Protein AF-A0A395GWZ8-F1 (afdb_monomer_lite)

Structure (mmCIF, N/CA/C/O backbone):
data_AF-A0A395GWZ8-F1
#
_entry.id   AF-A0A395GWZ8-F1
#
loop_
_atom_site.group_PDB
_atom_site.id
_atom_site.type_symbol
_atom_site.label_atom_id
_atom_site.label_alt_id
_atom_site.label_comp_id
_atom_site.label_asym_id
_atom_site.label_entity_id
_atom_site.label_seq_id
_atom_site.pdbx_PDB_ins_code
_atom_site.Cartn_x
_atom_site.Cartn_y
_atom_site.Cartn_z
_atom_site.occupancy
_atom_site.B_iso_or_equiv
_atom_site.auth_seq_id
_atom_site.auth_comp_id
_atom_site.auth_asym_id
_atom_site.auth_atom_id
_atom_site.pdbx_PDB_model_num
ATOM 1 N N . MET A 1 1 ? -5.689 5.388 -59.893 1.00 35.06 1 MET A N 1
ATOM 2 C CA . MET A 1 1 ? -6.166 4.813 -58.619 1.00 35.06 1 MET A CA 1
ATOM 3 C C . MET A 1 1 ? -4.994 4.092 -57.983 1.00 35.06 1 MET A C 1
ATOM 5 O O . MET A 1 1 ? -4.714 2.964 -58.354 1.00 35.06 1 MET A O 1
ATOM 9 N N . ALA A 1 2 ? -4.235 4.790 -57.141 1.00 30.05 2 ALA A N 1
ATOM 10 C CA . ALA A 1 2 ? -3.144 4.196 -56.379 1.00 30.05 2 ALA A CA 1
ATOM 11 C C . ALA A 1 2 ? -3.651 3.999 -54.950 1.00 30.05 2 ALA A C 1
ATOM 13 O O . ALA A 1 2 ? -4.026 4.966 -54.289 1.00 30.05 2 ALA A O 1
ATOM 14 N N . SER A 1 3 ? -3.743 2.741 -54.531 1.00 30.86 3 SER A N 1
ATOM 15 C CA . SER A 1 3 ? -4.082 2.356 -53.165 1.00 30.86 3 SER A CA 1
ATOM 16 C C . SER A 1 3 ? -3.004 2.865 -52.204 1.00 30.86 3 SER A C 1
ATOM 18 O O . SER A 1 3 ? -1.819 2.741 -52.526 1.00 30.86 3 SER A O 1
ATOM 20 N N . PRO A 1 4 ? -3.360 3.406 -51.028 1.00 38.38 4 PRO A N 1
ATOM 21 C CA . PRO A 1 4 ? -2.367 3.711 -50.016 1.00 38.38 4 PRO A CA 1
ATOM 22 C C . PRO A 1 4 ? -1.808 2.391 -49.479 1.00 38.38 4 PRO A C 1
ATOM 24 O O . PRO A 1 4 ? -2.547 1.525 -49.012 1.00 38.38 4 PRO A O 1
ATOM 27 N N . THR A 1 5 ? -0.492 2.237 -49.568 1.00 31.70 5 THR A N 1
ATOM 28 C CA . THR A 1 5 ? 0.266 1.206 -48.866 1.00 31.70 5 THR A CA 1
ATOM 29 C C . THR A 1 5 ? 0.017 1.359 -47.370 1.00 31.70 5 THR A C 1
ATOM 31 O O . THR A 1 5 ? 0.552 2.264 -46.732 1.00 31.70 5 THR A O 1
ATOM 34 N N . THR A 1 6 ? -0.813 0.486 -46.805 1.00 34.50 6 THR A N 1
ATOM 35 C CA . THR A 1 6 ? -0.864 0.229 -45.367 1.00 34.50 6 THR A CA 1
ATOM 36 C C . THR A 1 6 ? 0.485 -0.333 -44.947 1.00 34.50 6 THR A C 1
ATOM 38 O O . THR A 1 6 ? 0.733 -1.533 -45.055 1.00 34.50 6 THR A O 1
ATOM 41 N N . THR A 1 7 ? 1.380 0.542 -44.492 1.00 36.22 7 THR A N 1
ATOM 42 C CA . THR A 1 7 ? 2.498 0.155 -43.637 1.00 36.22 7 THR A CA 1
ATOM 43 C C . THR A 1 7 ? 1.882 -0.590 -42.459 1.00 36.22 7 THR A C 1
ATOM 45 O O . THR A 1 7 ? 1.088 -0.014 -41.717 1.00 36.22 7 THR A O 1
ATOM 48 N N . SER A 1 8 ? 2.157 -1.888 -42.345 1.00 41.66 8 SER A N 1
ATOM 49 C CA . SER A 1 8 ? 1.724 -2.710 -41.216 1.00 41.66 8 SER A CA 1
ATOM 50 C C . SER A 1 8 ? 2.271 -2.079 -39.937 1.00 41.66 8 SER A C 1
ATOM 52 O O . SER A 1 8 ? 3.453 -2.232 -39.640 1.00 41.66 8 SER A O 1
ATOM 54 N N . ALA A 1 9 ? 1.448 -1.304 -39.228 1.00 49.53 9 ALA A N 1
ATOM 55 C CA . ALA A 1 9 ? 1.827 -0.706 -37.958 1.00 49.53 9 ALA A CA 1
ATOM 56 C C . ALA A 1 9 ? 2.151 -1.848 -36.989 1.00 49.53 9 ALA A C 1
ATOM 58 O O . ALA A 1 9 ? 1.280 -2.669 -36.698 1.00 49.53 9 ALA A O 1
ATOM 59 N N . CYS A 1 10 ? 3.412 -1.942 -36.563 1.00 56.78 10 CYS A N 1
ATOM 60 C CA . CYS A 1 10 ? 3.826 -2.935 -35.581 1.00 56.78 10 CYS A CA 1
ATOM 61 C C . CYS A 1 10 ? 3.019 -2.703 -34.301 1.00 56.78 10 CYS A C 1
ATOM 63 O O . CYS A 1 10 ? 2.826 -1.565 -33.863 1.00 56.78 10 CYS A O 1
ATOM 65 N N . SER A 1 11 ? 2.479 -3.783 -33.750 1.00 70.00 11 SER A N 1
ATOM 66 C CA . SER A 1 11 ? 1.661 -3.727 -32.542 1.00 70.00 11 SER A CA 1
ATOM 67 C C . SER A 1 11 ? 2.515 -3.226 -31.364 1.00 70.00 11 SER A C 1
ATOM 69 O O . SER A 1 11 ? 3.685 -3.595 -31.241 1.00 70.00 11 SER A O 1
ATOM 71 N N . ILE A 1 12 ? 1.951 -2.409 -30.461 1.00 73.50 12 ILE A N 1
ATOM 72 C CA . ILE A 1 12 ? 2.677 -1.922 -29.265 1.00 73.50 12 ILE A CA 1
ATOM 73 C C . ILE A 1 12 ? 3.187 -3.111 -28.440 1.00 73.50 12 ILE A C 1
ATOM 75 O O . ILE A 1 12 ? 4.273 -3.049 -27.852 1.00 73.50 12 ILE A O 1
ATOM 79 N N . ASN A 1 13 ? 2.425 -4.209 -28.428 1.00 74.00 13 ASN A N 1
ATOM 80 C CA . ASN A 1 13 ? 2.825 -5.456 -27.788 1.00 74.00 13 ASN A CA 1
ATOM 81 C C . ASN A 1 13 ? 4.061 -6.063 -28.460 1.00 74.00 13 ASN A C 1
ATOM 83 O O . ASN A 1 13 ? 4.975 -6.494 -27.762 1.00 74.00 13 ASN A O 1
ATOM 87 N N . GLU A 1 14 ? 4.119 -6.088 -29.792 1.00 77.31 14 GLU A N 1
ATOM 88 C CA . GLU A 1 14 ? 5.270 -6.615 -30.532 1.00 77.31 14 GLU A CA 1
ATOM 89 C C . GLU A 1 14 ? 6.532 -5.785 -30.281 1.00 77.31 14 GLU A C 1
ATOM 91 O O . GLU A 1 14 ? 7.570 -6.352 -29.930 1.00 77.31 14 GLU A O 1
ATOM 96 N N . GLU A 1 15 ? 6.441 -4.454 -30.378 1.00 79.94 15 GLU A N 1
ATOM 97 C CA . GLU A 1 15 ? 7.583 -3.570 -30.114 1.00 79.94 15 GLU A CA 1
ATOM 98 C C . GLU A 1 15 ? 8.053 -3.652 -28.659 1.00 79.94 15 GLU A C 1
ATOM 100 O O . GLU A 1 15 ? 9.255 -3.727 -28.400 1.00 79.94 15 GLU A O 1
ATOM 105 N N . SER A 1 16 ? 7.121 -3.696 -27.702 1.00 83.38 16 SER A N 1
ATOM 106 C CA . SER A 1 16 ? 7.451 -3.829 -26.278 1.00 83.38 16 SER A CA 1
ATOM 107 C C . SER A 1 16 ? 8.146 -5.161 -25.983 1.00 83.38 16 SER A C 1
ATOM 109 O O . SER A 1 16 ? 9.140 -5.210 -25.260 1.00 83.38 16 SER A O 1
ATOM 111 N N . LEU A 1 17 ? 7.666 -6.262 -26.566 1.00 83.06 17 LEU A N 1
ATOM 112 C CA . LEU A 1 17 ? 8.279 -7.576 -26.369 1.00 83.06 17 LEU A CA 1
ATOM 113 C C . LEU A 1 17 ? 9.653 -7.688 -27.042 1.00 83.06 17 LEU A C 1
ATOM 115 O O . LEU A 1 17 ? 10.519 -8.390 -26.522 1.00 83.06 17 LEU A O 1
ATOM 119 N N . ALA A 1 18 ? 9.890 -6.961 -28.138 1.00 87.94 18 ALA A N 1
ATOM 120 C CA . ALA A 1 18 ? 11.187 -6.924 -28.814 1.00 87.94 18 ALA A CA 1
ATOM 121 C C . ALA A 1 18 ? 12.301 -6.248 -27.987 1.00 87.94 18 ALA A C 1
ATOM 123 O O . ALA A 1 18 ? 13.479 -6.477 -28.253 1.00 87.94 18 ALA A O 1
ATOM 124 N N . ILE A 1 19 ? 11.967 -5.457 -26.961 1.00 90.75 19 ILE A N 1
ATOM 125 C CA . ILE A 1 19 ? 12.960 -4.823 -26.073 1.00 90.75 19 ILE A CA 1
ATOM 126 C C . ILE A 1 19 ? 13.617 -5.841 -25.128 1.00 90.75 19 ILE A C 1
ATOM 128 O O . ILE A 1 19 ? 14.772 -5.663 -24.739 1.00 90.75 19 ILE A O 1
ATOM 132 N N . ILE A 1 20 ? 12.920 -6.926 -24.777 1.00 89.31 20 ILE A N 1
ATOM 133 C CA . ILE A 1 20 ? 13.436 -7.967 -23.874 1.00 89.31 20 ILE A CA 1
ATOM 134 C C . ILE A 1 20 ? 14.744 -8.587 -24.401 1.00 89.31 20 ILE A C 1
ATOM 136 O O . ILE A 1 20 ? 15.745 -8.487 -23.689 1.00 89.31 20 ILE A O 1
ATOM 140 N N . PRO A 1 21 ? 14.806 -9.148 -25.628 1.00 91.88 21 PRO A N 1
ATOM 141 C CA . PRO A 1 21 ? 16.046 -9.732 -26.146 1.00 91.88 21 PRO A CA 1
ATOM 142 C C . PRO A 1 21 ? 17.178 -8.702 -26.311 1.00 91.88 21 PRO A C 1
ATOM 144 O O . PRO A 1 21 ? 18.352 -9.052 -26.182 1.00 91.88 21 PRO A O 1
ATOM 147 N N . LEU A 1 22 ? 16.862 -7.420 -26.540 1.00 92.69 22 LEU A N 1
ATOM 148 C CA . LEU A 1 22 ? 17.867 -6.349 -26.570 1.00 92.69 22 LEU A CA 1
ATOM 149 C C . LEU A 1 22 ? 18.490 -6.124 -25.185 1.00 92.69 22 LEU A C 1
ATOM 151 O O . LEU A 1 22 ? 19.711 -6.099 -25.043 1.00 92.69 22 LEU A O 1
ATOM 155 N N . LEU A 1 23 ? 17.663 -6.017 -24.141 1.00 91.94 23 LEU A N 1
ATOM 156 C CA . LEU A 1 23 ? 18.142 -5.882 -22.762 1.00 91.94 23 LEU A CA 1
ATOM 157 C C . LEU A 1 23 ? 18.877 -7.142 -22.274 1.00 91.94 23 LEU A C 1
ATOM 159 O O . LEU A 1 23 ? 19.829 -7.031 -21.501 1.00 91.94 23 LEU A O 1
ATOM 163 N N . GLU A 1 24 ? 18.485 -8.329 -22.738 1.00 91.56 24 GLU A N 1
ATOM 164 C CA . GLU A 1 24 ? 19.236 -9.568 -22.506 1.00 91.56 24 GLU A CA 1
ATOM 165 C C . GLU A 1 24 ? 20.606 -9.532 -23.186 1.00 91.56 24 GLU A C 1
ATOM 167 O O . GLU A 1 24 ? 21.605 -9.878 -22.556 1.00 91.56 24 GLU A O 1
ATOM 172 N N . SER A 1 25 ? 20.686 -9.025 -24.418 1.00 92.00 25 SER A N 1
ATOM 173 C CA . SER A 1 25 ? 21.951 -8.874 -25.146 1.00 92.00 25 SER A CA 1
ATOM 174 C C . SER A 1 25 ? 22.931 -7.948 -24.419 1.00 92.00 25 SER A C 1
ATOM 176 O O . SER A 1 25 ? 24.127 -8.237 -24.375 1.00 92.00 25 SER A O 1
ATOM 178 N N . CYS A 1 26 ? 22.443 -6.900 -23.740 1.00 91.25 26 CYS A N 1
ATOM 179 C CA . CYS A 1 26 ? 23.278 -6.049 -22.885 1.00 91.25 26 CYS A CA 1
ATOM 180 C C . CYS A 1 26 ? 24.014 -6.834 -21.785 1.00 91.25 26 CYS A C 1
ATOM 182 O O . CYS A 1 26 ? 25.098 -6.424 -21.370 1.00 91.25 26 CYS A O 1
ATOM 184 N N . ARG A 1 27 ? 23.461 -7.959 -21.304 1.00 90.44 27 ARG A N 1
ATOM 185 C CA . ARG A 1 27 ? 24.105 -8.792 -20.272 1.00 90.44 27 ARG A CA 1
ATOM 186 C C . ARG A 1 27 ? 25.330 -9.538 -20.791 1.00 90.44 27 ARG A C 1
ATOM 188 O O . ARG A 1 27 ? 26.192 -9.907 -20.002 1.00 90.44 27 ARG A O 1
ATOM 195 N N . ASN A 1 28 ? 25.425 -9.730 -22.102 1.00 89.06 28 ASN A N 1
ATOM 196 C CA . ASN A 1 28 ? 26.565 -10.391 -22.728 1.00 89.06 28 ASN A CA 1
ATOM 197 C C . ASN A 1 28 ? 27.736 -9.422 -22.968 1.00 89.06 28 ASN A C 1
ATOM 199 O O . ASN A 1 28 ? 28.805 -9.852 -23.391 1.00 89.06 28 ASN A O 1
ATOM 203 N N . ILE A 1 29 ? 27.565 -8.124 -22.679 1.00 88.38 29 ILE A N 1
ATOM 204 C CA . ILE A 1 29 ? 28.595 -7.096 -22.855 1.00 88.38 29 ILE A CA 1
ATOM 205 C C . ILE A 1 29 ? 29.213 -6.750 -21.486 1.00 88.38 29 ILE A C 1
ATOM 207 O O . ILE A 1 29 ? 28.552 -6.098 -20.670 1.00 88.38 29 ILE A O 1
ATOM 211 N N . PRO A 1 30 ? 30.494 -7.091 -21.220 1.00 85.38 30 PRO A N 1
ATOM 212 C CA . PRO A 1 30 ? 31.119 -6.894 -19.904 1.00 85.38 30 PRO A CA 1
ATOM 213 C C . PRO A 1 30 ? 31.034 -5.454 -19.370 1.00 85.38 30 PRO A C 1
ATOM 215 O O . PRO A 1 30 ? 30.777 -5.229 -18.190 1.00 85.38 30 PRO A O 1
ATOM 218 N N . LEU A 1 31 ? 31.163 -4.455 -20.250 1.00 84.88 31 LEU A N 1
ATOM 219 C CA . LEU A 1 31 ? 31.063 -3.028 -19.902 1.00 84.88 31 LEU A CA 1
ATOM 220 C C . LEU A 1 31 ? 29.670 -2.606 -19.406 1.00 84.88 31 LEU A C 1
ATOM 222 O O . LEU A 1 31 ? 29.530 -1.677 -18.599 1.00 84.88 31 LEU A O 1
ATOM 226 N N . LEU A 1 32 ? 28.623 -3.255 -19.915 1.00 87.25 32 LEU A N 1
ATOM 227 C CA . LEU A 1 32 ? 27.239 -3.005 -19.516 1.00 87.25 32 LEU A CA 1
ATOM 228 C C . LEU A 1 32 ? 26.840 -3.843 -18.298 1.00 87.25 32 LEU A C 1
ATOM 230 O O . LEU A 1 32 ? 25.905 -3.472 -17.594 1.00 87.25 32 LEU A O 1
ATOM 234 N N . MET A 1 33 ? 27.577 -4.913 -18.004 1.00 88.44 33 MET A N 1
ATOM 235 C CA . MET A 1 33 ? 27.414 -5.713 -16.791 1.00 88.44 33 MET A CA 1
ATOM 236 C C . MET A 1 33 ? 28.178 -5.191 -15.576 1.00 88.44 33 MET A C 1
ATOM 238 O O . MET A 1 33 ? 27.942 -5.687 -14.476 1.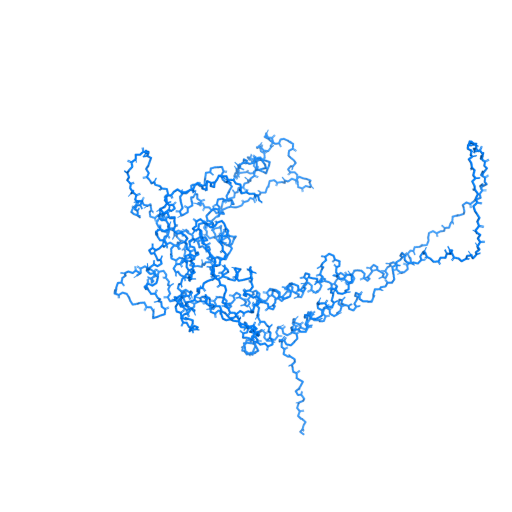00 88.44 33 MET A O 1
ATOM 242 N N . ASN A 1 34 ? 29.043 -4.185 -15.734 1.00 83.00 34 ASN A N 1
ATOM 243 C CA . ASN A 1 34 ? 29.689 -3.551 -14.589 1.00 83.00 34 ASN A CA 1
ATOM 244 C C . ASN A 1 34 ? 28.629 -3.062 -13.581 1.00 83.00 34 ASN A C 1
ATOM 246 O O . ASN A 1 34 ? 27.633 -2.452 -13.982 1.00 83.00 34 ASN A O 1
ATOM 250 N N . GLU A 1 35 ? 28.828 -3.386 -12.301 1.00 84.12 35 GLU A N 1
ATOM 251 C CA . GLU A 1 35 ? 27.883 -3.131 -11.198 1.00 84.12 35 GLU A CA 1
ATOM 252 C C . GLU A 1 35 ? 26.472 -3.727 -11.410 1.00 84.12 35 GLU A C 1
ATOM 254 O O . GLU A 1 35 ? 25.497 -3.297 -10.797 1.00 84.12 35 GLU A O 1
ATOM 259 N N . GLY A 1 36 ? 26.324 -4.720 -12.295 1.00 87.00 36 GLY A N 1
ATOM 260 C CA . GLY A 1 36 ? 25.040 -5.368 -12.574 1.00 87.00 36 GLY A CA 1
ATOM 261 C C . GLY A 1 36 ? 24.034 -4.491 -13.331 1.00 87.00 36 GLY A C 1
ATOM 262 O O . GLY A 1 36 ? 22.836 -4.786 -13.315 1.00 87.00 36 GLY A O 1
ATOM 263 N N . TRP A 1 37 ? 24.486 -3.428 -14.008 1.00 93.00 37 TRP A N 1
ATOM 264 C CA . TRP A 1 37 ? 23.603 -2.449 -14.653 1.00 93.00 37 TRP A CA 1
ATOM 265 C C . TRP A 1 37 ? 22.600 -3.080 -15.634 1.00 93.00 37 TRP A C 1
ATOM 267 O O . TRP A 1 37 ? 21.397 -2.857 -15.495 1.00 93.00 37 TRP A O 1
ATOM 277 N N . ALA A 1 38 ? 23.054 -3.908 -16.584 1.00 90.31 38 ALA A N 1
ATOM 278 C CA . ALA A 1 38 ? 22.168 -4.523 -17.580 1.00 90.31 38 ALA A CA 1
ATOM 279 C C . ALA A 1 38 ? 21.108 -5.446 -16.946 1.00 90.31 38 ALA A C 1
ATOM 281 O O . ALA A 1 38 ? 19.937 -5.400 -17.328 1.00 90.31 38 ALA A O 1
ATOM 282 N N . ALA A 1 39 ? 21.486 -6.224 -15.925 1.00 89.00 39 ALA A N 1
ATOM 283 C CA . ALA A 1 39 ? 20.549 -7.064 -15.178 1.00 89.00 39 ALA A CA 1
ATOM 284 C C . ALA A 1 39 ? 19.487 -6.223 -14.444 1.00 89.00 39 ALA A C 1
ATOM 286 O O . ALA A 1 39 ? 18.305 -6.565 -14.465 1.00 89.00 39 ALA A O 1
ATOM 287 N N . SER A 1 40 ? 19.889 -5.086 -13.862 1.00 91.62 40 SER A N 1
ATOM 288 C CA . SER A 1 40 ? 18.975 -4.143 -13.205 1.00 91.62 40 SER A CA 1
ATOM 289 C C . SER A 1 40 ? 17.943 -3.563 -14.178 1.00 91.62 40 SER A C 1
ATOM 291 O O . SER A 1 40 ? 16.756 -3.518 -13.854 1.00 91.62 40 SER A O 1
ATOM 293 N N . GLN A 1 41 ? 18.358 -3.160 -15.386 1.00 92.94 41 GLN A N 1
ATOM 294 C CA . GLN A 1 41 ? 17.433 -2.598 -16.380 1.00 92.94 41 GLN A CA 1
ATOM 295 C C . GLN A 1 41 ? 16.452 -3.644 -16.924 1.00 92.94 41 GLN A C 1
ATOM 297 O O . GLN A 1 41 ? 15.262 -3.350 -17.051 1.00 92.94 41 GLN A O 1
ATOM 302 N N . LEU A 1 42 ? 16.920 -4.871 -17.185 1.00 91.38 42 LEU A N 1
ATOM 303 C CA . LEU A 1 42 ? 16.059 -5.980 -17.606 1.00 91.38 42 LEU A CA 1
ATOM 304 C C . LEU A 1 42 ? 14.998 -6.289 -16.543 1.00 91.38 42 LEU A C 1
ATOM 306 O O . LEU A 1 42 ? 13.806 -6.332 -16.856 1.00 91.38 42 LEU A O 1
ATOM 310 N N . LEU A 1 43 ? 15.418 -6.415 -15.279 1.00 87.00 43 LEU A N 1
ATOM 311 C CA . LEU A 1 43 ? 14.506 -6.657 -14.164 1.00 87.00 43 LEU A CA 1
ATOM 312 C C . LEU A 1 43 ? 13.482 -5.525 -14.036 1.00 87.00 43 LEU A C 1
ATOM 314 O O . LEU A 1 43 ? 12.286 -5.789 -13.926 1.00 87.00 43 LEU A O 1
ATOM 318 N N . LYS A 1 44 ? 13.926 -4.264 -14.090 1.00 87.88 44 LYS A N 1
ATOM 319 C CA . LYS A 1 44 ? 13.058 -3.077 -14.059 1.00 87.88 44 LYS A CA 1
ATOM 320 C C . LYS A 1 44 ? 12.020 -3.091 -15.174 1.00 87.88 44 LYS A C 1
ATOM 322 O O . LYS A 1 44 ? 10.862 -2.777 -14.913 1.00 87.88 44 LYS A O 1
ATOM 327 N N . TYR A 1 45 ? 12.412 -3.444 -16.394 1.00 89.38 45 TYR A N 1
ATOM 328 C CA . TYR A 1 45 ? 11.487 -3.516 -17.519 1.00 89.38 45 TYR A CA 1
ATOM 329 C C . TYR A 1 45 ? 10.473 -4.649 -17.324 1.00 89.38 45 TYR A C 1
ATOM 331 O O . TYR A 1 45 ? 9.269 -4.407 -17.308 1.00 89.38 45 TYR A O 1
ATOM 339 N N . GLN A 1 46 ? 10.925 -5.874 -17.062 1.00 85.06 46 GLN A N 1
ATOM 340 C CA . GLN A 1 46 ? 10.025 -7.018 -16.899 1.00 85.06 46 GLN A CA 1
ATOM 341 C C . GLN A 1 46 ? 9.070 -6.842 -15.704 1.00 85.06 46 GLN A C 1
ATOM 343 O O . GLN A 1 46 ? 7.858 -6.978 -15.854 1.00 85.06 46 GLN A O 1
ATOM 348 N N . THR A 1 47 ? 9.578 -6.470 -14.528 1.00 76.44 47 THR A N 1
ATOM 349 C CA . THR A 1 47 ? 8.769 -6.381 -13.295 1.00 76.44 47 THR A CA 1
ATOM 350 C C . THR A 1 47 ? 7.874 -5.147 -13.225 1.00 76.44 47 THR A C 1
ATOM 352 O O . THR A 1 47 ? 6.802 -5.200 -12.623 1.00 76.44 47 THR A O 1
ATOM 355 N N . VAL A 1 48 ? 8.282 -4.020 -13.814 1.00 77.50 48 VAL A N 1
ATOM 356 C CA . VAL A 1 48 ? 7.528 -2.766 -13.687 1.00 77.50 48 VAL A CA 1
ATOM 357 C C . VAL A 1 48 ? 6.707 -2.471 -14.927 1.00 77.50 48 VAL A C 1
ATOM 359 O O . VAL A 1 48 ? 5.569 -2.044 -14.786 1.00 77.50 48 VAL A O 1
ATOM 362 N N . TRP A 1 49 ? 7.238 -2.706 -16.123 1.00 83.81 49 TRP A N 1
ATOM 363 C CA . TRP A 1 49 ? 6.502 -2.458 -17.359 1.00 83.81 49 TRP A CA 1
ATOM 364 C C . TRP A 1 49 ? 5.572 -3.624 -17.682 1.00 83.81 49 TRP A C 1
ATOM 366 O O . TRP A 1 49 ? 4.349 -3.475 -17.643 1.00 83.81 49 TRP A O 1
ATOM 376 N N . ILE A 1 50 ? 6.147 -4.806 -17.918 1.00 78.31 50 ILE A N 1
ATOM 377 C CA . ILE A 1 50 ? 5.390 -5.969 -18.388 1.00 78.31 50 ILE A CA 1
ATOM 378 C C . ILE A 1 50 ? 4.433 -6.469 -17.311 1.00 78.31 50 ILE A C 1
ATOM 380 O O . ILE A 1 50 ? 3.257 -6.627 -17.602 1.00 78.31 50 ILE A O 1
ATOM 384 N N . MET A 1 51 ? 4.871 -6.663 -16.063 1.00 74.50 51 MET A N 1
ATOM 385 C CA . MET A 1 51 ? 3.970 -7.208 -15.034 1.00 74.50 51 MET A CA 1
ATOM 386 C C . MET A 1 51 ? 2.870 -6.222 -14.605 1.00 74.50 51 MET A C 1
ATOM 388 O O . MET A 1 51 ? 1.756 -6.650 -14.322 1.00 74.50 51 MET A O 1
ATOM 392 N N . LYS A 1 52 ? 3.129 -4.902 -14.557 1.00 77.06 52 LYS A N 1
ATOM 393 C CA . LYS A 1 52 ? 2.095 -3.930 -14.133 1.00 77.06 52 LYS A CA 1
ATOM 394 C C . LYS A 1 52 ? 1.060 -3.654 -15.219 1.00 77.06 52 LYS A C 1
ATOM 396 O O . LYS A 1 52 ? -0.107 -3.480 -14.882 1.00 77.06 52 LYS A O 1
ATOM 401 N N . LEU A 1 53 ? 1.485 -3.573 -16.481 1.00 76.06 53 LEU A N 1
ATOM 402 C CA . LEU A 1 53 ? 0.588 -3.329 -17.617 1.00 76.06 53 LEU A CA 1
ATOM 403 C C . LEU A 1 53 ? 0.052 -4.625 -18.232 1.00 76.06 53 LEU A C 1
ATOM 405 O O . LEU A 1 53 ? -0.944 -4.601 -18.951 1.00 76.06 53 LEU A O 1
ATOM 409 N N . ARG A 1 54 ? 0.688 -5.755 -17.910 1.00 75.12 54 ARG A N 1
ATOM 410 C CA . ARG A 1 54 ? 0.384 -7.101 -18.406 1.00 75.12 54 ARG A CA 1
ATOM 411 C C . ARG A 1 54 ? 0.387 -7.168 -19.928 1.00 75.12 54 ARG A C 1
ATOM 413 O O . ARG A 1 54 ? -0.495 -7.771 -20.511 1.00 75.12 54 ARG A O 1
ATOM 420 N N . ILE A 1 55 ? 1.379 -6.541 -20.551 1.00 70.25 55 ILE A N 1
ATOM 421 C CA . ILE A 1 55 ? 1.564 -6.490 -22.007 1.00 70.25 55 ILE A CA 1
ATOM 422 C C . ILE A 1 55 ? 2.184 -7.817 -22.478 1.00 70.25 55 ILE A C 1
ATOM 424 O O . ILE A 1 55 ? 3.305 -8.140 -22.085 1.00 70.25 55 ILE A O 1
ATOM 428 N N . GLY A 1 56 ? 1.478 -8.605 -23.299 1.00 62.03 56 GLY A N 1
ATOM 429 C CA . GLY A 1 56 ? 1.982 -9.888 -23.806 1.00 62.03 56 GLY A CA 1
ATOM 430 C C . GLY A 1 56 ? 1.198 -10.460 -24.994 1.00 62.03 56 GLY A C 1
ATOM 431 O O . GLY A 1 56 ? 0.088 -10.037 -25.291 1.00 62.03 56 GLY A O 1
ATOM 432 N N . ARG A 1 57 ? 1.760 -11.471 -25.677 1.00 51.66 57 ARG A N 1
ATOM 433 C CA . ARG A 1 57 ? 1.155 -12.087 -26.886 1.00 51.66 57 ARG A CA 1
ATOM 434 C C . ARG A 1 57 ? -0.223 -12.721 -26.662 1.00 51.66 57 ARG A C 1
ATOM 436 O O . ARG A 1 57 ? -0.969 -12.900 -27.614 1.00 51.66 57 ARG A O 1
ATOM 443 N N . THR A 1 58 ? -0.551 -13.069 -25.424 1.00 51.56 58 THR A N 1
ATOM 444 C CA . THR A 1 58 ? -1.818 -13.705 -25.030 1.00 51.56 58 THR A CA 1
ATOM 445 C C . THR A 1 58 ? -2.522 -12.919 -23.921 1.00 51.56 58 THR A C 1
ATOM 447 O O . THR A 1 58 ? -3.278 -13.491 -23.137 1.00 51.56 58 THR A O 1
ATOM 450 N N . SER A 1 59 ? -2.201 -11.633 -23.753 1.00 49.34 59 SER A N 1
ATOM 451 C CA . SER A 1 59 ? -2.654 -10.889 -22.584 1.00 49.34 59 SER A CA 1
ATOM 452 C C . SER A 1 59 ? -4.060 -10.320 -22.755 1.00 49.34 59 SER A C 1
ATOM 454 O O . SER A 1 59 ? -4.263 -9.430 -23.575 1.00 49.34 59 SER A O 1
ATOM 456 N N . ASN A 1 60 ? -4.967 -10.698 -21.854 1.00 51.53 60 ASN A N 1
ATOM 457 C CA . ASN A 1 60 ? -6.114 -9.869 -21.451 1.00 51.53 60 ASN A CA 1
ATOM 458 C C . ASN A 1 60 ? -5.629 -8.748 -20.499 1.00 51.53 60 ASN A C 1
ATOM 460 O O . ASN A 1 60 ? -6.108 -8.625 -19.370 1.00 51.53 60 ASN A O 1
ATOM 464 N N . GLY A 1 61 ? -4.543 -8.066 -20.878 1.00 58.38 61 GLY A N 1
ATOM 465 C CA . GLY A 1 61 ? -3.785 -7.165 -20.016 1.00 58.38 61 GLY A CA 1
ATOM 466 C C . GLY A 1 61 ? -4.509 -5.853 -19.725 1.00 58.38 61 GLY A C 1
ATOM 467 O O . GLY A 1 61 ? -5.544 -5.550 -20.302 1.00 58.38 61 GLY A O 1
ATOM 468 N N . LEU A 1 62 ? -3.926 -5.039 -18.843 1.00 63.12 62 LEU A N 1
ATOM 469 C CA . LEU A 1 62 ? -4.430 -3.701 -18.504 1.00 63.12 62 LEU A CA 1
ATOM 470 C C . LEU A 1 62 ? -4.511 -2.767 -19.724 1.00 63.12 62 LEU A C 1
ATOM 472 O O . LEU A 1 62 ? -5.271 -1.803 -19.731 1.00 63.12 62 LEU A O 1
ATOM 476 N N . LEU A 1 63 ? -3.632 -3.025 -20.691 1.00 65.81 63 LEU A N 1
ATOM 477 C CA . LEU A 1 63 ? -3.474 -2.327 -21.958 1.00 65.81 63 LEU A CA 1
ATOM 478 C C . LEU A 1 63 ? -3.350 -3.376 -23.064 1.00 65.81 63 LEU A C 1
ATOM 480 O O . LEU A 1 63 ? -2.297 -3.517 -23.683 1.00 65.81 63 LEU A O 1
ATOM 484 N N . ASP A 1 64 ? -4.397 -4.172 -23.261 1.00 64.31 64 ASP A N 1
ATOM 485 C CA . ASP A 1 64 ? -4.507 -4.956 -24.487 1.00 64.31 64 ASP A CA 1
ATOM 486 C C . ASP A 1 64 ? -4.759 -4.039 -25.702 1.00 64.31 64 ASP A C 1
ATOM 488 O O . ASP A 1 64 ? -5.036 -2.842 -25.572 1.00 64.31 64 ASP A O 1
ATOM 492 N N . GLU A 1 65 ? -4.623 -4.590 -26.910 1.00 62.28 65 GLU A N 1
ATOM 493 C CA . GLU A 1 65 ? -4.776 -3.823 -28.157 1.00 62.28 65 GLU A CA 1
ATOM 494 C C . GLU A 1 65 ? -6.171 -3.189 -28.286 1.00 62.28 65 GLU A C 1
ATOM 496 O O . GLU A 1 65 ? -6.314 -2.126 -28.884 1.00 62.28 65 GLU A O 1
ATOM 501 N N . GLU A 1 66 ? -7.203 -3.795 -27.696 1.00 64.44 66 GLU A N 1
ATOM 502 C CA . GLU A 1 66 ? -8.561 -3.247 -27.701 1.00 64.44 66 GLU A CA 1
ATOM 503 C C . GLU A 1 66 ? -8.691 -2.039 -26.759 1.00 64.44 66 GLU A C 1
ATOM 505 O O . GLU A 1 66 ? -9.206 -0.993 -27.153 1.00 64.44 66 GLU A O 1
ATOM 510 N N . THR A 1 67 ? -8.135 -2.117 -25.548 1.00 64.81 67 THR A N 1
ATOM 511 C CA . THR A 1 67 ? -8.099 -0.998 -24.591 1.00 64.81 67 THR A CA 1
ATOM 512 C C . THR A 1 67 ? -7.276 0.170 -25.140 1.00 64.81 67 THR A C 1
ATOM 514 O O . THR A 1 67 ? -7.683 1.330 -25.045 1.00 64.81 67 THR A O 1
ATOM 517 N N . LEU A 1 68 ? -6.143 -0.124 -25.784 1.00 61.94 68 LEU A N 1
ATOM 518 C CA . LEU A 1 68 ? -5.291 0.872 -26.439 1.00 61.94 68 LEU A CA 1
ATOM 519 C C . LEU A 1 68 ? -5.973 1.551 -27.634 1.00 61.94 68 LEU A C 1
ATOM 521 O O . LEU A 1 68 ? -5.691 2.715 -27.921 1.00 61.94 68 LEU A O 1
ATOM 525 N N . ARG A 1 69 ? -6.889 0.863 -28.325 1.00 61.12 69 ARG A N 1
ATOM 526 C CA . ARG A 1 69 ? -7.688 1.461 -29.408 1.00 61.12 69 ARG A CA 1
ATOM 527 C C . ARG A 1 69 ? -8.710 2.471 -28.897 1.00 61.12 69 ARG A C 1
ATOM 529 O O . ARG A 1 69 ? -9.001 3.423 -29.621 1.00 61.12 69 ARG A O 1
ATOM 536 N N . GLN A 1 70 ? -9.237 2.270 -27.691 1.00 65.50 70 GLN A N 1
ATOM 537 C CA . GLN A 1 70 ? -10.284 3.110 -27.103 1.00 65.50 70 GLN A CA 1
ATOM 538 C C . GLN A 1 70 ? -9.724 4.368 -26.413 1.00 65.50 70 GLN A C 1
ATOM 540 O O . GLN A 1 70 ? -10.371 5.412 -26.434 1.00 65.50 70 GLN A O 1
ATOM 545 N N . GLU A 1 71 ? -8.515 4.304 -25.849 1.00 70.75 71 GLU A N 1
ATOM 546 C CA . GLU A 1 71 ? -7.884 5.412 -25.112 1.00 70.75 71 GLU A CA 1
ATOM 547 C C . GLU A 1 71 ? -6.898 6.194 -26.011 1.00 70.75 71 GLU A C 1
ATOM 549 O O . GLU A 1 71 ? -5.689 5.937 -26.040 1.00 70.75 71 GLU A O 1
ATOM 554 N N . THR A 1 72 ? -7.412 7.171 -26.769 1.00 66.81 72 THR A N 1
ATOM 555 C CA . THR A 1 72 ? -6.671 7.880 -27.836 1.00 66.81 72 THR A CA 1
ATOM 556 C C . THR A 1 72 ? -5.420 8.623 -27.356 1.00 66.81 72 THR A C 1
ATOM 558 O O . THR A 1 72 ? -4.423 8.657 -28.072 1.00 66.81 72 THR A O 1
ATOM 561 N N . GLU A 1 73 ? -5.434 9.161 -26.135 1.00 69.56 73 GLU A N 1
ATOM 562 C CA . GLU A 1 73 ? -4.302 9.888 -25.530 1.00 69.56 73 GLU A CA 1
ATOM 563 C C . GLU A 1 73 ? -3.109 8.962 -25.216 1.00 69.56 73 GLU A C 1
ATOM 565 O O . GLU A 1 73 ? -1.940 9.340 -25.347 1.00 69.56 73 GLU A O 1
ATOM 570 N N . ILE A 1 74 ? -3.398 7.713 -24.834 1.00 72.38 74 ILE A N 1
ATOM 571 C CA . ILE A 1 74 ? -2.383 6.685 -24.573 1.00 72.38 74 ILE A CA 1
ATOM 572 C C . ILE A 1 74 ? -1.810 6.182 -25.898 1.00 72.38 74 ILE A C 1
ATOM 574 O O . ILE A 1 74 ? -0.597 6.024 -26.032 1.00 72.38 74 ILE A O 1
ATOM 578 N N . ARG A 1 75 ? -2.675 5.982 -26.896 1.00 70.00 75 ARG A N 1
ATOM 579 C CA . ARG A 1 75 ? -2.312 5.448 -28.213 1.00 70.00 75 ARG A CA 1
ATOM 580 C C . ARG A 1 75 ? -1.272 6.287 -28.955 1.00 70.00 75 ARG A C 1
ATOM 582 O O . ARG A 1 75 ? -0.475 5.729 -29.696 1.00 70.00 75 ARG A O 1
ATOM 589 N N . GLU A 1 76 ? -1.269 7.605 -28.781 1.00 71.44 76 GLU A N 1
ATOM 590 C CA . GLU A 1 76 ? -0.342 8.494 -29.499 1.00 71.44 76 GLU A CA 1
ATOM 591 C C . GLU A 1 76 ? 1.031 8.599 -28.825 1.00 71.44 76 GLU A C 1
ATOM 593 O O . GLU A 1 76 ? 2.053 8.760 -29.489 1.00 71.44 76 GLU A O 1
ATOM 598 N N . THR A 1 77 ? 1.077 8.479 -27.498 1.00 77.44 77 THR A N 1
ATOM 599 C CA . THR A 1 77 ? 2.291 8.730 -26.707 1.00 77.44 77 THR A CA 1
ATOM 600 C C . THR A 1 77 ? 3.060 7.454 -26.376 1.00 77.44 77 THR A C 1
ATOM 602 O O . THR A 1 77 ? 4.292 7.457 -26.307 1.00 77.44 77 THR A O 1
ATOM 605 N N . LEU A 1 78 ? 2.344 6.350 -26.174 1.00 82.94 78 LEU A N 1
ATOM 606 C CA . LEU A 1 78 ? 2.905 5.078 -25.743 1.00 82.94 78 LEU A CA 1
ATOM 607 C C . LEU A 1 78 ? 3.833 4.428 -26.786 1.00 82.94 78 LEU A C 1
ATOM 609 O O . LEU A 1 78 ? 4.962 4.111 -26.401 1.00 82.94 78 LEU A O 1
ATOM 613 N N . PRO A 1 79 ? 3.443 4.274 -28.073 1.00 83.12 79 PRO A N 1
ATOM 614 C CA . PRO A 1 79 ? 4.324 3.683 -29.081 1.00 83.12 79 PRO A CA 1
ATOM 615 C C . PRO A 1 79 ? 5.630 4.462 -29.193 1.00 83.12 79 PRO A C 1
ATOM 617 O O . PRO A 1 79 ? 6.700 3.886 -29.054 1.00 83.12 79 PRO A O 1
ATOM 620 N N . ALA A 1 80 ? 5.548 5.794 -29.304 1.00 84.69 80 ALA A N 1
ATOM 621 C CA . ALA A 1 80 ? 6.723 6.650 -29.421 1.00 84.69 80 ALA A CA 1
ATOM 622 C C . ALA A 1 80 ? 7.702 6.457 -28.251 1.00 84.69 80 ALA A C 1
ATOM 624 O O . ALA A 1 80 ? 8.911 6.386 -28.454 1.00 84.69 80 ALA A O 1
ATOM 625 N N . ASN A 1 81 ? 7.205 6.332 -27.016 1.00 87.38 81 ASN A N 1
ATOM 626 C CA . ASN A 1 81 ? 8.062 6.093 -25.854 1.00 87.38 81 ASN A CA 1
ATOM 627 C C . ASN A 1 81 ? 8.717 4.702 -25.864 1.00 87.38 81 ASN A C 1
ATOM 629 O O . ASN A 1 81 ? 9.880 4.584 -25.470 1.00 87.38 81 ASN A O 1
ATOM 633 N N . VAL A 1 82 ? 8.002 3.670 -26.322 1.00 89.44 82 VAL A N 1
ATOM 634 C CA . VAL A 1 82 ? 8.541 2.310 -26.484 1.00 89.44 82 VAL A CA 1
ATOM 635 C C . VAL A 1 82 ? 9.614 2.293 -27.575 1.00 89.44 82 VAL A C 1
ATOM 637 O O . VAL A 1 82 ? 10.728 1.833 -27.317 1.00 89.44 82 VAL A O 1
ATOM 640 N N . SER A 1 83 ? 9.345 2.885 -28.741 1.00 89.62 83 SER A N 1
ATOM 641 C CA . SER A 1 83 ? 10.319 2.974 -29.832 1.00 89.62 83 SER A CA 1
ATOM 642 C C . SER A 1 83 ? 11.554 3.791 -29.419 1.00 89.62 83 SER A C 1
ATOM 644 O O . SER A 1 83 ? 12.683 3.374 -29.670 1.00 89.62 83 SER A O 1
ATOM 646 N N . HIS A 1 84 ? 11.384 4.906 -28.694 1.00 92.00 84 HIS A N 1
ATOM 647 C CA . HIS A 1 84 ? 12.511 5.681 -28.159 1.00 92.00 84 HIS A CA 1
ATOM 648 C C . HIS A 1 84 ? 13.358 4.897 -27.149 1.00 92.00 84 HIS A C 1
ATOM 650 O O . HIS A 1 84 ? 14.579 5.062 -27.127 1.00 92.00 84 HIS A O 1
ATOM 656 N N . LEU A 1 85 ? 12.743 4.066 -26.297 1.00 94.00 85 LEU A N 1
ATOM 657 C CA . LEU A 1 85 ? 13.500 3.186 -25.406 1.00 94.00 85 LEU A CA 1
ATOM 658 C C . LEU A 1 85 ? 14.298 2.165 -26.220 1.00 94.00 85 LEU A C 1
ATOM 660 O O . LEU 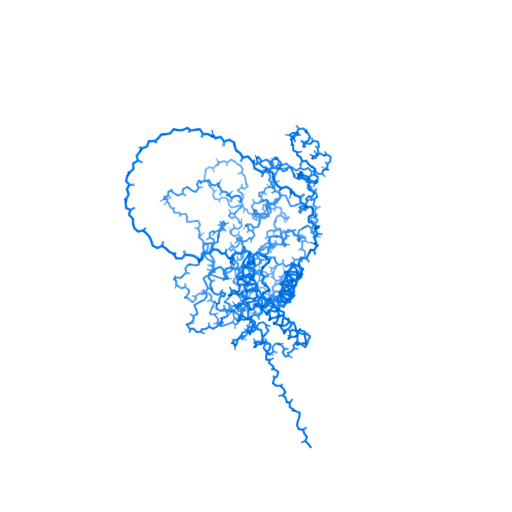A 1 85 ? 15.489 2.002 -25.965 1.00 94.00 85 LEU A O 1
ATOM 664 N N . LYS A 1 86 ? 13.664 1.517 -27.202 1.00 93.62 86 LYS A N 1
ATOM 665 C CA . LYS A 1 86 ? 14.321 0.548 -28.084 1.00 93.62 86 LYS A CA 1
ATOM 666 C C . LYS A 1 86 ? 15.564 1.155 -28.744 1.00 93.62 86 LYS A C 1
ATOM 668 O O . LYS A 1 86 ? 16.660 0.634 -28.553 1.00 93.62 86 LYS A O 1
ATOM 673 N N . MET A 1 87 ? 15.414 2.316 -29.386 1.00 93.62 87 MET A N 1
ATOM 674 C CA . MET A 1 87 ? 16.524 3.042 -30.015 1.00 93.62 87 MET A CA 1
ATOM 675 C C . MET A 1 87 ? 17.635 3.401 -29.020 1.00 93.62 87 MET A C 1
ATOM 677 O O . MET A 1 87 ? 18.819 3.319 -29.346 1.00 93.62 87 MET A O 1
ATOM 681 N N . ALA A 1 88 ? 17.278 3.807 -27.796 1.00 95.19 88 ALA A N 1
ATOM 682 C CA . ALA A 1 88 ? 18.260 4.129 -26.764 1.00 95.19 88 ALA A CA 1
ATOM 683 C C . ALA A 1 88 ? 19.063 2.894 -26.321 1.00 95.19 88 ALA A C 1
ATOM 685 O O . ALA A 1 88 ? 20.265 3.008 -26.077 1.00 95.19 88 ALA A O 1
ATOM 686 N N . VAL A 1 89 ? 18.418 1.725 -26.226 1.00 94.94 89 VAL A N 1
ATOM 687 C CA . VAL A 1 89 ? 19.085 0.457 -25.893 1.00 94.94 89 VAL A CA 1
ATOM 688 C C . VAL A 1 89 ? 20.013 0.026 -27.027 1.00 94.94 89 VAL A C 1
ATOM 690 O O . VAL A 1 89 ? 21.175 -0.261 -26.755 1.00 94.94 89 VAL A O 1
ATOM 693 N N . GLU A 1 90 ? 19.548 0.061 -28.278 1.00 94.94 90 GLU A N 1
ATOM 694 C CA . GLU A 1 90 ? 20.357 -0.251 -29.470 1.00 94.94 90 GLU A CA 1
ATOM 695 C C . GLU A 1 90 ? 21.594 0.653 -29.550 1.00 94.94 90 GLU A C 1
ATOM 697 O O . GLU A 1 90 ? 22.719 0.161 -29.574 1.00 94.94 90 GLU A O 1
ATOM 702 N N . THR A 1 91 ? 21.409 1.971 -29.420 1.00 94.12 91 THR A N 1
ATOM 703 C CA . THR A 1 91 ? 22.521 2.938 -29.387 1.00 94.12 91 THR A CA 1
ATOM 704 C C . THR A 1 91 ? 23.524 2.606 -28.277 1.00 94.12 91 THR A C 1
ATOM 706 O O . THR A 1 91 ? 24.736 2.708 -28.462 1.00 94.12 91 THR A O 1
ATOM 709 N N . CYS A 1 92 ? 23.038 2.202 -27.099 1.00 93.75 92 CYS A N 1
ATOM 710 C CA . CYS A 1 92 ? 23.911 1.842 -25.988 1.00 93.75 92 CYS A CA 1
ATOM 711 C C . CYS A 1 92 ? 24.705 0.552 -26.258 1.00 93.75 92 CYS A C 1
ATOM 713 O O . CYS A 1 92 ? 25.865 0.468 -25.850 1.00 93.75 92 CYS A O 1
ATOM 715 N N . ILE A 1 93 ? 24.095 -0.433 -26.922 1.00 92.81 93 ILE A N 1
ATOM 716 C CA . ILE A 1 93 ? 24.739 -1.686 -27.341 1.00 92.81 93 ILE A CA 1
ATOM 717 C C . ILE A 1 93 ? 25.817 -1.404 -28.386 1.00 92.81 93 ILE A C 1
ATOM 719 O O . ILE A 1 93 ? 26.950 -1.864 -28.221 1.00 92.81 93 ILE A O 1
ATOM 723 N N . ASP A 1 94 ? 25.497 -0.614 -29.411 1.00 91.81 94 ASP A N 1
ATOM 724 C CA . ASP A 1 94 ? 26.417 -0.285 -30.502 1.00 91.81 94 ASP A CA 1
ATOM 725 C C . ASP A 1 94 ? 27.662 0.421 -29.961 1.00 91.81 94 ASP A C 1
ATOM 727 O O . ASP A 1 94 ? 28.794 0.011 -30.223 1.00 91.81 94 ASP A O 1
ATOM 731 N N . MET A 1 95 ? 27.463 1.421 -29.097 1.00 89.38 95 MET A N 1
ATOM 732 C CA . MET A 1 95 ? 28.559 2.160 -28.471 1.00 89.38 95 MET A CA 1
ATOM 733 C C . MET A 1 95 ? 29.415 1.303 -27.534 1.00 89.38 95 MET A C 1
ATOM 735 O O . MET A 1 95 ? 30.621 1.533 -27.421 1.00 89.38 95 MET A O 1
ATOM 739 N N . ALA A 1 96 ? 28.806 0.352 -26.820 1.00 88.06 96 ALA A N 1
ATOM 740 C CA . ALA A 1 96 ? 29.537 -0.546 -25.930 1.00 88.06 96 ALA A CA 1
ATOM 741 C C . ALA A 1 96 ? 30.340 -1.594 -26.712 1.00 88.06 96 ALA A C 1
ATOM 743 O O . ALA A 1 96 ? 31.428 -1.974 -26.279 1.00 88.06 96 ALA A O 1
ATOM 744 N N . SER A 1 97 ? 29.814 -2.020 -27.860 1.00 87.00 97 SER A N 1
ATOM 745 C CA . SER A 1 97 ? 30.464 -2.951 -28.784 1.00 87.00 97 SER A CA 1
ATOM 746 C C . SER A 1 97 ? 31.627 -2.293 -29.536 1.00 87.00 97 SER A C 1
ATOM 748 O O . SER A 1 97 ? 32.649 -2.932 -29.765 1.00 87.00 97 SER A O 1
ATOM 750 N N . SER A 1 98 ? 31.536 -0.996 -29.849 1.00 85.12 98 SER A N 1
ATOM 751 C CA . SER A 1 98 ? 32.570 -0.228 -30.557 1.00 85.12 98 SER A CA 1
ATOM 752 C C . SER A 1 98 ? 33.662 0.349 -29.630 1.00 85.12 98 SER A C 1
ATOM 754 O O . SER A 1 98 ? 34.036 1.521 -29.751 1.00 85.12 98 SER A O 1
ATOM 756 N N . ARG A 1 99 ? 34.138 -0.427 -28.646 1.00 80.81 99 ARG A N 1
ATOM 757 C CA . ARG A 1 99 ? 35.116 0.039 -27.643 1.00 80.81 99 ARG A CA 1
ATOM 758 C C . ARG A 1 99 ? 36.457 0.423 -28.308 1.00 80.81 99 ARG A C 1
ATOM 760 O O . ARG A 1 99 ? 37.079 -0.442 -28.921 1.00 80.81 99 ARG A O 1
ATOM 767 N N . PRO A 1 100 ? 36.963 1.662 -28.139 1.00 79.38 100 PRO A N 1
ATOM 768 C CA . PRO A 1 100 ? 38.299 2.031 -28.601 1.00 79.38 100 PRO A CA 1
ATOM 769 C C . PRO A 1 100 ? 39.399 1.391 -27.725 1.00 79.38 100 PRO A C 1
ATOM 771 O O . PRO A 1 100 ? 39.168 1.173 -26.529 1.00 79.38 100 PRO A O 1
ATOM 774 N N . PRO A 1 101 ? 40.593 1.112 -28.286 1.00 68.81 101 PRO A N 1
ATOM 775 C CA . PRO A 1 101 ? 41.693 0.468 -27.566 1.00 68.81 101 PRO A CA 1
ATOM 776 C C . PRO A 1 101 ? 42.117 1.276 -26.332 1.00 68.81 101 PRO A C 1
ATOM 778 O O . PRO A 1 101 ? 42.124 2.511 -26.345 1.00 68.81 101 PRO A O 1
ATOM 781 N N . SER A 1 102 ? 42.441 0.570 -25.244 1.00 59.19 102 SER A N 1
ATOM 782 C CA . SER A 1 102 ? 42.843 1.200 -23.983 1.00 59.19 102 SER A CA 1
ATOM 783 C C . SER A 1 102 ? 44.243 1.817 -24.113 1.00 59.19 102 SER A C 1
ATOM 785 O O . SER A 1 102 ? 45.125 1.176 -24.683 1.00 59.19 102 SER A O 1
ATOM 787 N N . PRO A 1 103 ? 44.521 2.996 -23.520 1.00 58.78 103 PRO A N 1
ATOM 788 C CA . PRO A 1 103 ? 45.868 3.580 -23.506 1.00 58.78 103 PRO A CA 1
ATOM 789 C C . PRO A 1 103 ? 46.940 2.674 -22.870 1.00 58.78 103 PRO A C 1
ATOM 791 O O . PRO A 1 103 ? 48.126 2.873 -23.099 1.00 58.78 103 PRO A O 1
ATOM 794 N N . THR A 1 104 ? 46.525 1.689 -22.068 1.00 54.28 104 THR A N 1
ATOM 795 C CA . THR A 1 104 ? 47.390 0.732 -21.361 1.00 54.28 104 THR A CA 1
ATOM 796 C C . THR A 1 104 ? 47.815 -0.490 -22.181 1.00 54.28 104 THR A C 1
ATOM 798 O O . THR A 1 104 ? 48.723 -1.192 -21.752 1.00 54.28 104 THR A O 1
ATOM 801 N N . GLU A 1 105 ? 47.210 -0.760 -23.341 1.00 46.38 105 GLU A N 1
ATOM 802 C CA . GLU A 1 105 ? 47.500 -1.975 -24.134 1.00 46.38 105 GLU A CA 1
ATOM 803 C C . GLU A 1 105 ? 48.647 -1.797 -25.148 1.00 46.38 105 GLU A C 1
ATOM 805 O O . GLU A 1 105 ? 49.095 -2.768 -25.744 1.00 46.38 105 GLU A O 1
ATOM 810 N N . PHE A 1 106 ? 49.191 -0.585 -25.307 1.00 44.19 106 PHE A N 1
ATOM 811 C CA . PHE A 1 106 ? 50.277 -0.290 -26.259 1.00 44.19 106 PHE A CA 1
ATOM 812 C C . PHE A 1 106 ? 51.702 -0.423 -25.683 1.00 44.19 106 PHE A C 1
ATOM 814 O O . PHE A 1 106 ? 52.658 0.026 -26.308 1.00 44.19 106 PHE A O 1
ATOM 821 N N . GLY A 1 107 ? 51.865 -1.006 -24.489 1.00 42.19 107 GLY A N 1
ATOM 822 C CA . GLY A 1 107 ? 53.138 -0.992 -23.751 1.00 42.19 107 GLY A CA 1
ATOM 823 C C . GLY A 1 107 ? 53.749 -2.347 -23.388 1.00 42.19 107 GLY A C 1
ATOM 824 O O . GLY A 1 107 ? 54.711 -2.369 -22.630 1.00 42.19 107 GLY A O 1
ATOM 825 N N . THR A 1 108 ? 53.208 -3.472 -23.857 1.00 38.19 108 THR A N 1
ATOM 826 C CA . THR A 1 108 ? 53.758 -4.810 -23.552 1.00 38.19 108 THR A CA 1
ATOM 827 C C . THR A 1 108 ? 53.691 -5.722 -24.769 1.00 38.19 108 THR A C 1
ATOM 829 O O . THR A 1 108 ? 53.013 -6.741 -24.773 1.00 38.19 108 THR A O 1
ATOM 832 N N . LEU A 1 109 ? 54.406 -5.351 -25.827 1.00 37.88 109 LEU A N 1
ATOM 833 C CA . LEU A 1 109 ? 54.809 -6.320 -26.838 1.00 37.88 109 LEU A CA 1
ATOM 834 C C . LEU A 1 109 ? 56.134 -5.884 -27.462 1.00 37.88 109 LEU A C 1
ATOM 836 O O . LEU A 1 109 ? 56.171 -5.363 -28.566 1.00 37.88 109 LEU A O 1
ATOM 840 N N . ASP A 1 110 ? 57.217 -6.040 -26.709 1.00 38.28 110 ASP A N 1
ATOM 841 C CA . ASP A 1 110 ? 58.479 -6.444 -27.315 1.00 38.28 110 ASP A CA 1
ATOM 842 C C . ASP A 1 110 ? 59.410 -7.010 -26.245 1.00 38.28 110 ASP A C 1
ATOM 844 O O . ASP A 1 110 ? 59.369 -6.579 -25.091 1.00 38.28 110 ASP A O 1
ATOM 848 N N . ARG A 1 111 ? 60.266 -7.948 -26.652 1.00 35.91 111 ARG A N 1
ATOM 849 C CA . ARG A 1 111 ? 61.210 -8.725 -25.827 1.00 35.91 111 ARG A CA 1
ATOM 850 C C . ARG A 1 111 ? 60.648 -10.006 -25.207 1.00 35.91 111 ARG A C 1
ATOM 852 O O . ARG A 1 111 ? 60.608 -10.126 -23.991 1.00 35.91 111 ARG A O 1
ATOM 859 N N . TYR A 1 112 ? 60.323 -10.983 -26.052 1.00 35.41 112 TYR A N 1
ATOM 860 C CA . TYR A 1 112 ? 60.804 -12.363 -25.880 1.00 35.41 112 TYR A CA 1
ATOM 861 C C . TYR A 1 112 ? 60.774 -13.095 -27.230 1.00 35.41 112 TYR A C 1
ATOM 863 O O . TYR A 1 112 ? 59.857 -13.848 -27.522 1.00 35.41 112 TYR A O 1
ATOM 871 N N . GLU A 1 113 ? 61.816 -12.881 -28.029 1.00 33.44 113 GLU A N 1
ATOM 872 C CA . GLU A 1 113 ? 62.285 -13.845 -29.028 1.00 33.44 113 GLU A CA 1
ATOM 873 C C . GLU A 1 113 ? 63.814 -13.865 -28.964 1.00 33.44 113 GLU A C 1
ATOM 875 O O . GLU A 1 113 ? 64.464 -13.031 -29.582 1.00 33.44 113 GLU A O 1
ATOM 880 N N . ILE A 1 114 ? 64.378 -14.782 -28.169 1.00 32.91 114 ILE A N 1
ATOM 881 C CA . ILE A 1 114 ? 65.638 -15.471 -28.481 1.00 32.91 114 ILE A CA 1
ATOM 882 C C . ILE A 1 114 ? 65.487 -16.909 -27.969 1.00 32.91 114 ILE A C 1
ATOM 884 O O . ILE A 1 114 ? 65.327 -17.146 -26.772 1.00 32.91 114 ILE A O 1
ATOM 888 N N . GLU A 1 115 ? 65.499 -17.843 -28.915 1.00 31.22 115 GLU A N 1
ATOM 889 C CA . GLU A 1 115 ? 65.635 -19.286 -28.725 1.00 31.22 115 GLU A CA 1
ATOM 890 C C . GLU A 1 115 ? 66.985 -19.643 -28.083 1.00 31.22 115 GLU A C 1
ATOM 892 O O . GLU A 1 115 ? 68.004 -19.016 -28.371 1.00 31.22 115 GLU A O 1
ATOM 897 N N . GLY A 1 116 ? 67.029 -20.712 -27.285 1.00 29.88 116 GLY A N 1
ATOM 898 C CA . GLY A 1 116 ? 68.298 -21.313 -26.876 1.00 29.88 116 GLY A CA 1
ATOM 899 C C . GLY A 1 116 ? 68.154 -22.337 -25.761 1.00 29.88 116 GLY A C 1
ATOM 900 O O . GLY A 1 116 ? 68.125 -21.981 -24.590 1.00 29.88 116 GLY A O 1
ATOM 901 N N . ALA A 1 117 ? 68.072 -23.607 -26.145 1.00 34.97 117 ALA A N 1
ATOM 902 C CA . ALA A 1 117 ? 68.079 -24.764 -25.262 1.00 34.97 117 ALA A CA 1
ATOM 903 C C . ALA A 1 117 ? 69.362 -24.865 -24.414 1.00 34.97 117 ALA A C 1
ATOM 905 O O . ALA A 1 117 ? 70.461 -24.699 -24.942 1.00 34.97 117 ALA A O 1
ATOM 906 N N . TYR A 1 118 ? 69.216 -25.231 -23.139 1.00 29.42 118 TYR A N 1
ATOM 907 C CA . TYR A 1 118 ? 70.235 -25.944 -22.367 1.00 29.42 118 TYR A CA 1
ATOM 908 C C . TYR A 1 118 ? 69.577 -26.700 -21.200 1.00 29.42 118 TYR A C 1
ATOM 910 O O . TYR A 1 118 ? 69.033 -26.104 -20.275 1.00 29.42 118 TYR A O 1
ATOM 918 N N . ASP A 1 119 ? 69.634 -28.028 -21.276 1.00 30.89 119 ASP A N 1
ATOM 919 C CA . ASP A 1 119 ? 69.602 -28.919 -20.117 1.00 30.89 119 ASP A CA 1
ATOM 920 C C . ASP A 1 119 ? 71.000 -28.924 -19.479 1.00 30.89 119 ASP A C 1
ATOM 922 O O . ASP A 1 119 ? 71.986 -29.017 -20.213 1.00 30.89 119 ASP A O 1
ATOM 926 N N . ALA A 1 120 ? 71.082 -28.857 -18.147 1.00 30.89 120 ALA A N 1
ATOM 927 C CA . ALA A 1 120 ? 72.045 -29.598 -17.319 1.00 30.89 120 ALA A CA 1
ATOM 928 C C . ALA A 1 120 ? 71.894 -29.222 -15.835 1.00 30.89 120 ALA A C 1
ATOM 930 O O . ALA A 1 120 ? 71.929 -28.047 -15.467 1.00 30.89 120 ALA A O 1
ATOM 931 N N . ASP A 1 121 ? 71.764 -30.258 -15.012 1.00 29.09 121 ASP A N 1
ATOM 932 C CA . ASP A 1 121 ? 71.969 -30.271 -13.566 1.00 29.09 121 ASP A CA 1
ATOM 933 C C . ASP A 1 121 ? 73.375 -29.763 -13.185 1.00 29.09 121 ASP A C 1
ATOM 935 O O . ASP A 1 121 ? 74.334 -30.123 -13.866 1.00 29.09 121 ASP A O 1
ATOM 939 N N . ASP A 1 122 ? 73.520 -29.016 -12.080 1.00 29.50 122 ASP A N 1
ATOM 940 C CA . ASP A 1 122 ? 74.645 -29.202 -11.142 1.00 29.50 122 ASP A CA 1
ATOM 941 C C . ASP A 1 122 ? 74.407 -28.496 -9.792 1.00 29.50 122 ASP A C 1
ATOM 943 O O . ASP A 1 122 ? 73.943 -27.354 -9.719 1.00 29.50 122 ASP A O 1
ATOM 947 N N . ASP A 1 123 ? 74.757 -29.211 -8.728 1.00 28.70 123 ASP A N 1
ATOM 948 C CA . ASP A 1 123 ? 74.773 -28.800 -7.329 1.00 28.70 123 ASP A CA 1
ATOM 949 C C . ASP A 1 123 ? 75.971 -27.873 -7.042 1.00 28.70 123 ASP A C 1
ATOM 951 O O . ASP A 1 123 ? 77.074 -28.108 -7.525 1.00 28.70 123 ASP A O 1
ATOM 955 N N . SER A 1 124 ? 75.823 -26.878 -6.158 1.00 30.14 124 SER A N 1
ATOM 956 C CA . SER A 1 124 ? 76.781 -26.651 -5.053 1.00 30.14 124 SER A CA 1
ATOM 957 C C . SER A 1 124 ? 76.503 -25.391 -4.228 1.00 30.14 124 SER A C 1
ATOM 959 O O . SER A 1 124 ? 75.980 -24.372 -4.671 1.00 30.14 124 SER A O 1
ATOM 961 N N . VAL A 1 125 ? 76.877 -25.537 -2.961 1.00 29.72 125 VAL A N 1
ATOM 962 C CA . VAL A 1 125 ? 76.764 -24.641 -1.812 1.00 29.72 125 VAL A CA 1
ATOM 963 C C . VAL A 1 125 ? 78.019 -23.758 -1.698 1.00 29.72 125 VAL A C 1
ATOM 965 O O . VAL A 1 125 ? 79.109 -24.271 -1.928 1.00 29.72 125 VAL A O 1
ATOM 968 N N . TYR A 1 126 ? 77.860 -22.492 -1.280 1.00 29.38 126 TYR A N 1
ATOM 969 C CA . TYR A 1 126 ? 78.609 -21.736 -0.237 1.00 29.38 126 TYR A CA 1
ATOM 970 C C . TYR A 1 126 ? 78.639 -20.211 -0.521 1.00 29.38 126 TYR A C 1
ATOM 972 O O . TYR A 1 126 ? 79.187 -19.751 -1.512 1.00 29.38 126 TYR A O 1
ATOM 980 N N . GLU A 1 127 ? 78.013 -19.458 0.393 1.00 27.97 127 GLU A N 1
ATOM 981 C CA . GLU A 1 127 ? 78.584 -18.348 1.184 1.00 27.97 127 GLU A CA 1
ATOM 982 C C . GLU A 1 127 ? 79.372 -17.162 0.553 1.00 27.97 127 GLU A C 1
ATOM 984 O O . GLU A 1 127 ? 80.458 -17.305 0.006 1.00 27.97 127 GLU A O 1
ATOM 989 N N . THR A 1 128 ? 78.870 -15.961 0.900 1.00 27.80 128 THR A N 1
ATOM 990 C CA . THR A 1 128 ? 79.611 -14.828 1.516 1.00 27.80 128 THR A CA 1
ATOM 991 C C . THR A 1 128 ? 80.198 -13.709 0.626 1.00 27.80 128 THR A C 1
ATOM 993 O O . THR A 1 128 ? 81.196 -13.859 -0.063 1.00 27.80 128 THR A O 1
ATOM 996 N N . GLU A 1 129 ? 79.589 -12.529 0.825 1.00 27.88 129 GLU A N 1
ATOM 997 C CA . GLU A 1 129 ? 80.147 -11.161 0.877 1.00 27.88 129 GLU A CA 1
ATOM 998 C C . GLU A 1 129 ? 80.637 -10.379 -0.362 1.00 27.88 129 GLU A C 1
ATOM 1000 O O . GLU A 1 129 ? 81.335 -10.853 -1.247 1.00 27.88 129 GLU A O 1
ATOM 1005 N N . SER A 1 130 ? 80.384 -9.064 -0.234 1.00 29.84 130 SER A N 1
ATOM 1006 C CA . SER A 1 130 ? 81.151 -7.914 -0.747 1.00 29.84 130 SER A CA 1
ATOM 1007 C C . SER A 1 130 ? 80.720 -7.266 -2.069 1.00 29.84 130 SER A C 1
ATOM 1009 O O . SER A 1 130 ? 81.019 -7.721 -3.168 1.00 29.84 130 SER A O 1
ATOM 1011 N N . PHE A 1 131 ? 80.114 -6.080 -1.929 1.00 31.14 131 PHE A N 1
ATOM 1012 C CA . PHE A 1 131 ? 80.125 -5.003 -2.928 1.00 31.14 131 PHE A CA 1
ATOM 1013 C C . PHE A 1 131 ? 81.564 -4.659 -3.361 1.00 31.14 131 PHE A C 1
ATOM 1015 O O . PHE A 1 131 ? 82.477 -4.685 -2.533 1.00 31.14 131 PHE A O 1
ATOM 1022 N N . PRO A 1 132 ? 81.749 -4.163 -4.598 1.00 36.56 132 PRO A N 1
ATOM 1023 C CA . PRO A 1 132 ? 82.140 -2.757 -4.681 1.00 36.56 132 PRO A CA 1
ATOM 1024 C C . PRO A 1 132 ? 81.448 -1.951 -5.788 1.00 36.56 132 PRO A C 1
ATOM 1026 O O . PRO A 1 132 ? 81.025 -2.434 -6.835 1.00 36.56 132 PRO A O 1
ATOM 1029 N N . GLN A 1 133 ? 81.379 -0.659 -5.488 1.00 35.88 133 GLN A N 1
ATOM 1030 C CA . GLN A 1 133 ? 80.937 0.458 -6.307 1.00 35.88 133 GLN A CA 1
ATOM 1031 C C . GLN A 1 133 ? 81.666 0.525 -7.655 1.00 35.88 133 GLN A C 1
ATOM 1033 O O . GLN A 1 133 ? 82.890 0.546 -7.684 1.00 35.88 133 GLN A O 1
ATOM 1038 N N . THR A 1 134 ? 80.924 0.727 -8.743 1.00 32.09 134 THR A N 1
ATOM 1039 C CA . THR A 1 134 ? 81.343 1.602 -9.851 1.00 32.09 134 THR A CA 1
ATOM 1040 C C . THR A 1 134 ? 80.102 2.150 -10.561 1.00 32.09 134 THR A C 1
ATOM 1042 O O . THR A 1 134 ? 79.339 1.428 -11.193 1.00 32.09 134 THR A O 1
ATOM 1045 N N . MET A 1 135 ? 79.884 3.457 -10.423 1.00 35.75 135 MET A N 1
ATOM 1046 C CA . MET A 1 135 ? 78.996 4.239 -11.285 1.00 35.75 135 MET A CA 1
ATOM 1047 C C . MET A 1 135 ? 79.761 4.632 -12.553 1.00 35.75 135 MET A C 1
ATOM 1049 O O . MET A 1 135 ? 80.910 5.062 -12.442 1.00 35.75 135 MET A O 1
ATOM 1053 N N . PRO A 1 136 ? 79.096 4.674 -13.716 1.00 33.72 136 PRO A N 1
ATOM 1054 C CA . PRO A 1 136 ? 79.369 5.698 -14.703 1.00 33.72 136 PRO A CA 1
ATOM 1055 C C . PRO A 1 136 ? 78.139 6.595 -14.856 1.00 33.72 136 PRO A C 1
ATOM 1057 O O . PRO A 1 136 ? 77.080 6.201 -15.338 1.00 33.72 136 PRO A O 1
ATOM 1060 N N . THR A 1 137 ? 78.309 7.842 -14.436 1.00 34.56 137 THR A N 1
ATOM 1061 C CA . THR A 1 137 ? 77.476 8.983 -14.811 1.00 34.56 137 THR A CA 1
ATOM 1062 C C . THR A 1 137 ? 77.477 9.177 -16.325 1.00 34.56 137 THR A C 1
ATOM 1064 O O . THR A 1 137 ? 78.538 9.440 -16.885 1.00 34.56 137 THR A O 1
ATOM 1067 N N . TYR A 1 138 ? 76.301 9.163 -16.959 1.00 32.38 138 TYR A N 1
ATOM 1068 C CA . TYR A 1 138 ? 76.068 9.846 -18.235 1.00 32.38 138 TYR A CA 1
ATOM 1069 C C . TYR A 1 138 ? 74.704 10.561 -18.229 1.00 32.38 138 TYR A C 1
ATOM 1071 O O . TYR A 1 138 ? 73.641 9.953 -18.281 1.00 32.38 138 TYR A O 1
ATOM 1079 N N . THR A 1 139 ? 74.804 11.884 -18.070 1.00 31.17 139 THR A N 1
ATOM 1080 C CA . THR A 1 139 ? 74.015 12.959 -18.701 1.00 31.17 139 THR A CA 1
ATOM 1081 C C . THR A 1 139 ? 72.521 12.734 -18.977 1.00 31.17 139 THR A C 1
ATOM 1083 O O . THR A 1 139 ? 72.115 12.233 -20.021 1.00 31.17 139 THR A O 1
ATOM 1086 N N . VAL A 1 140 ? 71.689 13.299 -18.094 1.00 37.03 140 VAL A N 1
ATOM 1087 C CA . VAL A 1 140 ? 70.293 13.659 -18.380 1.00 37.03 140 VAL A CA 1
ATOM 1088 C C . VAL A 1 140 ? 70.278 14.930 -19.235 1.00 37.03 140 VAL A C 1
ATOM 1090 O O . VAL A 1 140 ? 70.591 16.017 -18.751 1.00 37.03 140 VAL A O 1
ATOM 1093 N N . GLY A 1 141 ? 69.912 14.799 -20.509 1.00 32.84 141 GLY A N 1
ATOM 1094 C CA . GLY A 1 141 ? 69.441 15.918 -21.328 1.00 32.84 141 GLY A CA 1
ATOM 1095 C C . GLY A 1 141 ? 67.931 16.118 -21.122 1.00 32.84 141 GLY A C 1
ATOM 1096 O O . GLY A 1 141 ? 67.206 15.126 -21.027 1.00 32.84 141 GLY A O 1
ATOM 1097 N N . PRO A 1 142 ? 67.419 17.360 -21.045 1.00 43.09 142 PRO A N 1
ATOM 1098 C CA . PRO A 1 142 ? 66.001 17.606 -20.816 1.00 43.09 142 PRO A CA 1
ATOM 1099 C C . PRO A 1 142 ? 65.220 17.345 -22.110 1.00 43.09 142 PRO A C 1
ATOM 1101 O O . PRO A 1 142 ? 65.247 18.148 -23.041 1.00 43.09 142 PRO A O 1
ATOM 1104 N N . GLN A 1 143 ? 64.515 16.217 -22.179 1.00 36.91 143 GLN A N 1
ATOM 1105 C CA . GLN A 1 143 ? 63.481 16.014 -23.193 1.00 36.91 143 GLN A CA 1
ATOM 1106 C C . GLN A 1 143 ? 62.228 16.816 -22.794 1.00 36.91 143 GLN A C 1
ATOM 1108 O O . GLN A 1 143 ? 61.760 16.694 -21.658 1.00 36.91 143 GLN A O 1
ATOM 1113 N N . PRO A 1 144 ? 61.685 17.658 -23.689 1.00 39.22 144 PRO A N 1
ATOM 1114 C CA . PRO A 1 144 ? 60.503 18.455 -23.402 1.00 39.22 144 PRO A CA 1
ATOM 1115 C C . PRO A 1 144 ? 59.272 17.549 -23.294 1.00 39.22 144 PRO A C 1
ATOM 1117 O O . PRO A 1 144 ? 58.980 16.760 -24.192 1.00 39.22 144 PRO A O 1
ATOM 1120 N N . TYR A 1 145 ? 58.525 17.698 -22.199 1.00 38.59 145 TYR A N 1
ATOM 1121 C CA . TYR A 1 145 ? 57.161 17.187 -22.079 1.00 38.59 145 TYR A CA 1
ATOM 1122 C C . TYR A 1 145 ? 56.344 17.659 -23.289 1.00 38.59 145 TYR A C 1
ATOM 1124 O O . TYR A 1 145 ? 56.062 18.851 -23.424 1.00 38.59 145 TYR A O 1
ATOM 1132 N N . THR A 1 146 ? 55.951 16.731 -24.161 1.00 36.31 146 THR A N 1
ATOM 1133 C CA . THR A 1 146 ? 54.895 16.975 -25.147 1.00 36.31 146 THR A CA 1
ATOM 1134 C C . THR A 1 146 ? 53.560 16.465 -24.588 1.00 36.31 146 THR A C 1
ATOM 1136 O O . THR A 1 146 ? 53.512 15.381 -24.001 1.00 36.31 146 THR A O 1
ATOM 1139 N N . PRO A 1 147 ? 52.469 17.246 -24.688 1.00 45.97 147 PRO A N 1
ATOM 1140 C CA . PRO A 1 147 ? 51.207 16.935 -24.035 1.00 45.97 147 PRO A CA 1
ATOM 1141 C C . PRO A 1 147 ? 50.319 16.005 -24.875 1.00 45.97 147 PRO A C 1
ATOM 1143 O O . PRO A 1 147 ? 50.210 16.150 -26.088 1.00 45.97 147 PRO A O 1
ATOM 1146 N N . THR A 1 148 ? 49.595 15.122 -24.175 1.00 44.19 148 THR A N 1
ATOM 1147 C CA . THR A 1 148 ? 48.360 14.425 -24.598 1.00 44.19 148 THR A CA 1
ATOM 1148 C C . THR A 1 148 ? 48.413 13.625 -25.904 1.00 44.19 148 THR A C 1
ATOM 1150 O O . THR A 1 148 ? 48.128 14.131 -26.984 1.00 44.19 148 THR A O 1
ATOM 1153 N N . SER A 1 149 ? 48.624 12.311 -25.775 1.00 48.00 149 SER A N 1
ATOM 1154 C CA . SER A 1 149 ? 48.296 11.356 -26.838 1.00 48.00 149 SER A CA 1
ATOM 1155 C C . SER A 1 149 ? 46.783 11.411 -27.162 1.00 48.00 149 SER A C 1
ATOM 1157 O O . SER A 1 149 ? 45.966 11.280 -26.239 1.00 48.00 149 SER A O 1
ATOM 1159 N N . PRO A 1 150 ? 46.373 11.594 -28.435 1.00 49.88 150 PRO A N 1
ATOM 1160 C CA . PRO A 1 150 ? 44.967 11.726 -28.853 1.00 49.88 150 PRO A CA 1
ATOM 1161 C C . PRO A 1 150 ? 44.087 10.518 -28.481 1.00 49.88 150 PRO A C 1
ATOM 1163 O O . PRO A 1 150 ? 42.871 10.658 -28.320 1.00 49.88 150 PRO A O 1
ATOM 1166 N N . THR A 1 151 ? 44.694 9.352 -28.241 1.00 55.09 151 THR A N 1
ATOM 1167 C CA . THR A 1 151 ? 44.021 8.124 -27.790 1.00 55.09 151 THR A CA 1
ATOM 1168 C C . THR A 1 151 ? 43.388 8.278 -26.401 1.00 55.09 151 THR A C 1
ATOM 1170 O O . THR A 1 151 ? 42.313 7.737 -26.147 1.00 55.09 151 THR A O 1
ATOM 1173 N N . SER A 1 152 ? 44.001 9.070 -25.511 1.00 63.59 152 SER A N 1
ATOM 1174 C CA . SER A 1 152 ? 43.474 9.325 -24.161 1.00 63.59 152 SER A CA 1
ATOM 1175 C C . SER A 1 152 ? 42.196 10.167 -24.202 1.00 63.59 152 SER A C 1
ATOM 1177 O O . SER A 1 152 ? 41.210 9.837 -23.544 1.00 63.59 152 SER A O 1
ATOM 1179 N N . ILE A 1 153 ? 42.165 11.210 -25.042 1.00 73.19 153 ILE A N 1
ATOM 1180 C CA . ILE A 1 153 ? 40.987 12.076 -25.200 1.00 73.19 153 ILE A CA 1
ATOM 1181 C C . ILE A 1 153 ? 39.840 11.284 -25.831 1.00 73.19 153 ILE A C 1
ATOM 1183 O O . ILE A 1 153 ? 38.740 11.282 -25.287 1.00 73.19 153 ILE A O 1
ATOM 1187 N N . HIS A 1 154 ? 40.101 10.540 -26.912 1.00 76.44 154 HIS A N 1
ATOM 1188 C CA . HIS A 1 154 ? 39.078 9.733 -27.583 1.00 76.44 154 HIS A CA 1
ATOM 1189 C C . HIS A 1 154 ? 38.462 8.673 -26.651 1.00 76.44 154 HIS A C 1
ATOM 1191 O O . HIS A 1 154 ? 37.239 8.522 -26.601 1.00 76.44 154 HIS A O 1
ATOM 1197 N N . PHE A 1 155 ? 39.285 7.985 -25.850 1.00 78.62 155 PHE A N 1
ATOM 1198 C CA . PHE A 1 155 ? 38.812 7.011 -24.863 1.00 78.62 155 PHE A CA 1
ATOM 1199 C C . PHE A 1 155 ? 37.978 7.661 -23.745 1.00 78.62 155 PHE A C 1
ATOM 1201 O O . PHE A 1 155 ? 36.924 7.137 -23.378 1.00 78.62 155 PHE A O 1
ATOM 1208 N N . GLN A 1 156 ? 38.391 8.824 -23.226 1.00 81.69 156 GLN A N 1
ATOM 1209 C CA . GLN A 1 156 ? 37.622 9.557 -22.211 1.00 81.69 156 GLN A CA 1
ATOM 1210 C C . GLN A 1 156 ? 36.300 10.105 -22.765 1.00 81.69 156 GLN A C 1
ATOM 1212 O O . GLN A 1 156 ? 35.266 10.013 -22.101 1.00 81.69 156 GLN A O 1
ATOM 1217 N N . THR A 1 157 ? 36.297 10.615 -23.998 1.00 86.38 157 THR A N 1
ATOM 1218 C CA . THR A 1 157 ? 35.080 11.049 -24.693 1.00 86.38 157 THR A CA 1
ATOM 1219 C C . THR A 1 157 ? 34.126 9.875 -24.909 1.00 86.38 157 THR A C 1
ATOM 1221 O O . THR A 1 157 ? 32.945 9.987 -24.580 1.00 86.38 157 THR A O 1
ATOM 1224 N N . TRP A 1 158 ? 34.626 8.722 -25.367 1.00 89.62 158 TRP A N 1
ATOM 1225 C CA . TRP A 1 158 ? 33.830 7.498 -25.484 1.00 89.62 158 TRP A CA 1
ATOM 1226 C C . TRP A 1 158 ? 33.249 7.063 -24.130 1.00 89.62 158 TRP A C 1
ATOM 1228 O O . TRP A 1 158 ? 32.047 6.804 -24.037 1.00 89.62 158 TRP A O 1
ATOM 1238 N N . LYS A 1 159 ? 34.051 7.082 -23.055 1.00 86.19 159 LYS A N 1
ATOM 1239 C CA . LYS A 1 159 ? 33.598 6.768 -21.689 1.00 86.19 159 LYS A CA 1
ATOM 1240 C C . LYS A 1 159 ? 32.485 7.716 -21.220 1.00 86.19 159 LYS A C 1
ATOM 1242 O O . LYS A 1 159 ? 31.508 7.277 -20.614 1.00 86.19 159 LYS A O 1
ATOM 1247 N N . GLY A 1 160 ? 32.596 9.011 -21.512 1.00 88.31 160 GLY A N 1
ATOM 1248 C CA . GLY A 1 160 ? 31.538 9.986 -21.231 1.00 88.31 160 GLY A CA 1
ATOM 1249 C C . GLY A 1 160 ? 30.262 9.715 -22.034 1.00 88.31 160 GLY A C 1
ATOM 1250 O O . GLY A 1 160 ? 29.155 9.783 -21.494 1.00 88.31 160 GLY A O 1
ATOM 1251 N N . ASN A 1 161 ? 30.413 9.347 -23.306 1.00 91.06 161 ASN A N 1
ATOM 1252 C CA . ASN A 1 161 ? 29.296 9.061 -24.197 1.00 91.06 161 ASN A CA 1
ATOM 1253 C C . ASN A 1 161 ? 28.546 7.783 -23.779 1.00 91.06 161 ASN A C 1
ATOM 1255 O O . ASN A 1 161 ? 27.318 7.815 -23.707 1.00 91.06 161 ASN A O 1
ATOM 1259 N N . ILE A 1 162 ? 29.238 6.694 -23.416 1.00 91.12 162 ILE A N 1
ATOM 1260 C CA . ILE A 1 162 ? 28.571 5.462 -22.954 1.00 91.12 162 ILE A CA 1
ATOM 1261 C C . ILE A 1 162 ? 27.809 5.686 -21.641 1.00 91.12 162 ILE A C 1
ATOM 1263 O O . ILE A 1 162 ? 26.702 5.182 -21.470 1.00 91.12 162 ILE A O 1
ATOM 1267 N N . GLN A 1 163 ? 28.336 6.512 -20.731 1.00 91.25 163 GLN A N 1
ATOM 1268 C CA . GLN A 1 163 ? 27.620 6.886 -19.507 1.00 91.25 163 GLN A CA 1
ATOM 1269 C C . GLN A 1 163 ? 26.361 7.709 -19.807 1.00 91.25 163 GLN A C 1
ATOM 1271 O O . GLN A 1 163 ? 25.322 7.519 -19.174 1.00 91.25 163 GLN A O 1
ATOM 1276 N N . ARG A 1 164 ? 26.412 8.596 -20.808 1.00 93.50 164 ARG A N 1
ATOM 1277 C CA . ARG A 1 164 ? 25.234 9.336 -21.280 1.00 93.50 164 ARG A CA 1
ATOM 1278 C C . ARG A 1 164 ? 24.195 8.408 -21.918 1.00 93.50 164 ARG A C 1
ATOM 1280 O O . ARG A 1 164 ? 23.004 8.584 -21.666 1.00 93.50 164 ARG A O 1
ATOM 1287 N N . ALA A 1 165 ? 24.631 7.410 -22.687 1.00 94.19 165 ALA A N 1
ATOM 1288 C CA . ALA A 1 165 ? 23.749 6.398 -23.268 1.00 94.19 165 ALA A CA 1
ATOM 1289 C C . ALA A 1 165 ? 23.045 5.575 -22.174 1.00 94.19 165 ALA A C 1
ATOM 1291 O O . ALA A 1 165 ? 21.815 5.505 -22.170 1.00 94.19 165 ALA A O 1
ATOM 1292 N N . LYS A 1 166 ? 23.789 5.083 -21.168 1.00 94.06 166 LYS A N 1
ATOM 1293 C CA . LYS A 1 166 ? 23.218 4.395 -19.992 1.00 94.06 166 LYS A CA 1
ATOM 1294 C C . LYS A 1 166 ? 22.156 5.245 -19.285 1.00 94.06 166 LYS A C 1
ATOM 1296 O O . LYS A 1 166 ? 21.037 4.780 -19.080 1.00 94.06 166 LYS A O 1
ATOM 1301 N N . LYS A 1 167 ? 22.461 6.516 -18.997 1.00 94.94 167 LYS A N 1
ATOM 1302 C CA . LYS A 1 167 ? 21.504 7.459 -18.382 1.00 94.94 167 LYS A CA 1
ATOM 1303 C C . LYS A 1 167 ? 20.267 7.708 -19.246 1.00 94.94 167 LYS A C 1
ATOM 1305 O O . LYS A 1 167 ? 19.176 7.915 -18.719 1.00 94.94 167 LYS A O 1
ATOM 1310 N N . THR A 1 168 ? 20.420 7.695 -20.568 1.00 96.25 168 THR A N 1
ATOM 1311 C CA . THR A 1 168 ? 19.293 7.854 -21.497 1.00 96.25 168 THR A CA 1
ATOM 1312 C C . THR A 1 168 ? 18.349 6.659 -21.397 1.00 96.25 168 THR A C 1
ATOM 1314 O O . THR A 1 168 ? 17.146 6.861 -21.238 1.00 96.25 168 THR A O 1
ATOM 1317 N N . VAL A 1 169 ? 18.879 5.429 -21.396 1.00 94.94 169 VAL A N 1
ATOM 1318 C CA . VAL A 1 169 ? 18.089 4.201 -21.186 1.00 94.94 169 VAL A CA 1
ATOM 1319 C C . VAL A 1 169 ? 17.360 4.243 -19.840 1.00 94.94 169 VAL A C 1
ATOM 1321 O O . VAL A 1 169 ? 16.152 4.023 -19.791 1.00 94.94 169 VAL A O 1
ATOM 1324 N N . GLU A 1 170 ? 18.059 4.600 -18.760 1.00 95.12 170 GLU A N 1
ATOM 1325 C CA . GLU A 1 170 ? 17.471 4.716 -17.418 1.00 95.12 170 GLU A CA 1
ATOM 1326 C C . GLU A 1 170 ? 16.328 5.733 -17.358 1.00 95.12 170 GLU A C 1
ATOM 1328 O O . GLU A 1 170 ? 15.277 5.446 -16.789 1.00 95.12 170 GLU A O 1
ATOM 1333 N N . SER A 1 171 ? 16.504 6.905 -17.971 1.00 95.50 171 SER A 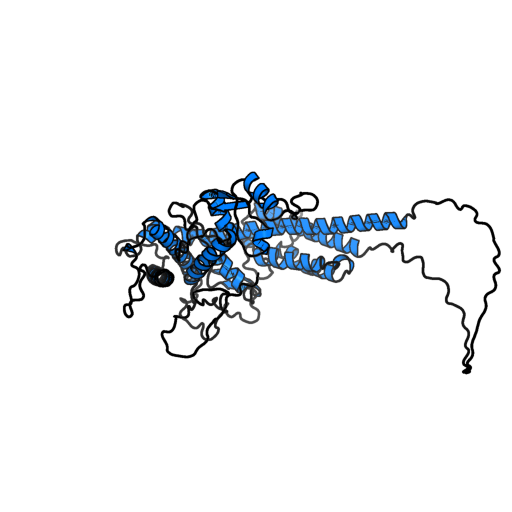N 1
ATOM 1334 C CA . SER A 1 171 ? 15.485 7.959 -18.018 1.00 95.50 171 SER A CA 1
ATOM 1335 C C . SER A 1 171 ? 14.239 7.531 -18.805 1.00 95.50 171 SER A C 1
ATOM 1337 O O . SER A 1 171 ? 13.102 7.754 -18.370 1.00 95.50 171 SER A O 1
ATOM 1339 N N . ARG A 1 172 ? 14.430 6.853 -19.948 1.00 94.06 172 ARG A N 1
ATOM 1340 C CA . ARG A 1 172 ? 13.322 6.307 -20.748 1.00 94.06 172 ARG A CA 1
ATOM 1341 C C . ARG A 1 172 ? 12.580 5.205 -19.999 1.00 94.06 172 ARG A C 1
ATOM 1343 O O . ARG A 1 172 ? 11.351 5.238 -19.951 1.00 94.06 172 ARG A O 1
ATOM 1350 N N . LEU A 1 173 ? 13.305 4.298 -19.342 1.00 92.88 173 LEU A N 1
ATOM 1351 C CA . LEU A 1 173 ? 12.707 3.288 -18.470 1.00 92.88 173 LEU A CA 1
ATOM 1352 C C . LEU A 1 173 ? 11.923 3.933 -17.328 1.00 92.88 173 LEU A C 1
ATOM 1354 O O . LEU A 1 173 ? 10.763 3.590 -17.147 1.00 92.88 173 LEU A O 1
ATOM 1358 N N . ALA A 1 174 ? 12.490 4.901 -16.607 1.00 91.69 174 ALA A N 1
ATOM 1359 C CA . ALA A 1 174 ? 11.803 5.582 -15.508 1.00 91.69 174 ALA A CA 1
ATOM 1360 C C . ALA A 1 174 ? 10.491 6.254 -15.956 1.00 91.69 174 ALA A C 1
ATOM 1362 O O . ALA A 1 174 ? 9.484 6.191 -15.249 1.00 91.69 174 ALA A O 1
ATOM 1363 N N . SER A 1 175 ? 10.475 6.843 -17.156 1.00 90.19 175 SER A N 1
ATOM 1364 C CA . SER A 1 175 ? 9.272 7.452 -17.745 1.00 90.19 175 SER A CA 1
ATOM 1365 C C . SER A 1 175 ? 8.178 6.412 -18.020 1.00 90.19 175 SER A C 1
ATOM 1367 O O . SER A 1 175 ? 7.018 6.608 -17.651 1.00 90.19 175 SER A O 1
ATOM 1369 N N . LEU A 1 176 ? 8.552 5.271 -18.608 1.00 88.75 176 LEU A N 1
ATOM 1370 C CA . LEU A 1 176 ? 7.648 4.142 -18.837 1.00 88.75 176 LEU A CA 1
ATOM 1371 C C . LEU A 1 176 ? 7.153 3.549 -17.507 1.00 88.75 176 LEU A C 1
ATOM 1373 O O . LEU A 1 176 ? 5.964 3.306 -17.327 1.00 88.75 176 LEU A O 1
ATOM 1377 N N . GLN A 1 177 ? 8.029 3.392 -16.518 1.00 88.25 177 GLN A N 1
ATOM 1378 C CA . GLN A 1 177 ? 7.647 2.920 -15.187 1.00 88.25 177 GLN A CA 1
ATOM 1379 C C . GLN A 1 177 ? 6.618 3.838 -14.521 1.00 88.25 177 GLN A C 1
ATOM 1381 O O . GLN A 1 177 ? 5.608 3.359 -14.003 1.00 88.25 177 GLN A O 1
ATOM 1386 N N . PHE A 1 178 ? 6.832 5.155 -14.584 1.00 87.56 178 PHE A N 1
ATOM 1387 C CA . PHE A 1 178 ? 5.880 6.134 -14.070 1.00 87.56 178 PHE A CA 1
ATOM 1388 C C . PHE A 1 178 ? 4.517 6.009 -14.756 1.00 87.56 178 PHE A C 1
ATOM 1390 O O . PHE A 1 178 ? 3.490 5.981 -14.074 1.00 87.56 178 PHE A O 1
ATOM 1397 N N . PHE A 1 179 ? 4.502 5.888 -16.086 1.00 84.81 179 PHE A N 1
ATOM 1398 C CA . PHE A 1 179 ? 3.275 5.675 -16.847 1.00 84.81 179 PHE A CA 1
ATOM 1399 C C . PHE A 1 179 ? 2.558 4.389 -16.409 1.00 84.81 179 PHE A C 1
ATOM 1401 O O . PHE A 1 179 ? 1.382 4.439 -16.042 1.00 84.81 179 PHE A O 1
ATOM 1408 N N . ALA A 1 180 ? 3.279 3.265 -16.339 1.00 83.25 180 ALA A N 1
ATOM 1409 C CA . ALA A 1 180 ? 2.741 1.987 -15.876 1.00 83.25 180 ALA A CA 1
ATOM 1410 C C . ALA A 1 180 ? 2.098 2.099 -14.486 1.00 83.25 180 ALA A C 1
ATOM 1412 O O . ALA A 1 180 ? 1.011 1.569 -14.245 1.00 83.25 180 ALA A O 1
ATOM 1413 N N . ASP A 1 181 ? 2.720 2.854 -13.580 1.00 83.38 181 ASP A N 1
ATOM 1414 C CA . ASP A 1 181 ? 2.174 3.124 -12.254 1.00 83.38 181 ASP A CA 1
ATOM 1415 C C . ASP A 1 181 ? 0.915 3.994 -12.260 1.00 83.38 181 ASP A C 1
ATOM 1417 O O . ASP A 1 181 ? 0.046 3.823 -11.399 1.00 83.38 181 ASP A O 1
ATOM 1421 N N . GLN A 1 182 ? 0.777 4.933 -13.197 1.00 82.56 182 GLN A N 1
ATOM 1422 C CA . GLN A 1 182 ? -0.461 5.701 -13.349 1.00 82.56 182 GLN A CA 1
ATOM 1423 C C . GLN A 1 182 ? -1.604 4.817 -13.846 1.00 82.56 182 GLN A C 1
ATOM 1425 O O . GLN A 1 182 ? -2.660 4.785 -13.207 1.00 82.56 182 GLN A O 1
ATOM 1430 N N . VAL A 1 183 ? -1.390 4.047 -14.917 1.00 79.69 183 VAL A N 1
ATOM 1431 C CA . VAL A 1 183 ? -2.441 3.180 -15.474 1.00 79.69 183 VAL A CA 1
ATOM 1432 C C . VAL A 1 183 ? -2.853 2.123 -14.451 1.00 79.69 183 VAL A C 1
ATOM 1434 O O . VAL A 1 183 ? -4.044 1.974 -14.169 1.00 79.69 183 VAL A O 1
ATOM 1437 N N . LYS A 1 184 ? -1.884 1.479 -13.782 1.00 78.81 184 LYS A N 1
ATOM 1438 C CA . LYS A 1 184 ? -2.144 0.536 -12.684 1.00 78.81 184 LYS A CA 1
ATOM 1439 C C . LYS A 1 184 ? -3.020 1.177 -11.604 1.00 78.81 184 LYS A C 1
ATOM 1441 O O . LYS A 1 184 ? -4.026 0.600 -11.193 1.00 78.81 184 LYS A O 1
ATOM 1446 N N . ARG A 1 185 ? -2.690 2.393 -11.149 1.00 78.06 185 ARG A N 1
ATOM 1447 C CA . ARG A 1 185 ? -3.498 3.118 -10.149 1.00 78.06 185 ARG A CA 1
ATOM 1448 C C . ARG A 1 185 ? -4.919 3.398 -10.631 1.00 78.06 185 ARG A C 1
ATOM 1450 O O . ARG A 1 185 ? -5.851 3.236 -9.843 1.00 78.06 185 ARG A O 1
ATOM 1457 N N . ILE A 1 186 ? -5.097 3.810 -11.884 1.00 79.50 186 ILE A N 1
ATOM 1458 C CA . ILE A 1 186 ? -6.420 4.070 -12.468 1.00 79.50 186 ILE A CA 1
ATOM 1459 C C . ILE A 1 186 ? -7.245 2.780 -12.514 1.00 79.50 186 ILE A C 1
ATOM 1461 O O . ILE A 1 186 ? -8.390 2.784 -12.060 1.00 79.50 186 ILE A O 1
ATOM 1465 N N . HIS A 1 187 ? -6.662 1.672 -12.971 1.00 79.56 187 HIS A N 1
ATOM 1466 C CA . HIS A 1 187 ? -7.327 0.369 -12.996 1.00 79.56 187 HIS A CA 1
ATOM 1467 C C . HIS A 1 187 ? -7.782 -0.083 -11.612 1.00 79.56 187 HIS A C 1
ATOM 1469 O O . HIS A 1 187 ? -8.969 -0.322 -11.401 1.00 79.56 187 HIS A O 1
ATOM 1475 N N . TYR A 1 188 ? -6.887 -0.097 -10.619 1.00 76.81 188 TYR A N 1
ATOM 1476 C CA . TYR A 1 188 ? -7.272 -0.486 -9.257 1.00 76.81 188 TYR A CA 1
ATOM 1477 C C . TYR A 1 188 ? -8.326 0.447 -8.655 1.00 76.81 188 TYR A C 1
ATOM 1479 O O . TYR A 1 188 ? -9.183 0.001 -7.888 1.00 76.81 188 TYR A O 1
ATOM 1487 N N . ARG A 1 189 ? -8.310 1.742 -9.001 1.00 78.88 189 ARG A N 1
ATOM 1488 C CA . ARG A 1 189 ? -9.395 2.660 -8.626 1.00 78.88 189 ARG A CA 1
ATOM 1489 C C . ARG A 1 189 ? -10.716 2.243 -9.271 1.00 78.88 189 ARG A C 1
ATOM 1491 O O . ARG A 1 189 ? -11.722 2.230 -8.565 1.00 78.88 189 ARG A O 1
ATOM 1498 N N . LYS A 1 190 ? -10.731 1.871 -10.557 1.00 78.06 190 LYS A N 1
ATOM 1499 C CA . LYS A 1 190 ? -11.929 1.356 -11.248 1.00 78.06 190 LYS A CA 1
ATOM 1500 C C . LYS A 1 190 ? -12.433 0.059 -10.594 1.00 78.06 190 LYS A C 1
ATOM 1502 O O . LYS A 1 190 ? -13.617 -0.005 -10.260 1.00 78.06 190 LYS A O 1
ATOM 1507 N N . LEU A 1 191 ? -11.543 -0.896 -10.296 1.00 78.50 191 LEU A N 1
ATOM 1508 C CA . LEU A 1 191 ? -11.885 -2.154 -9.611 1.00 78.50 191 LEU A CA 1
ATOM 1509 C C . LEU A 1 191 ? -12.495 -1.934 -8.217 1.00 78.50 191 LEU A C 1
ATOM 1511 O O . LEU A 1 191 ? -13.363 -2.679 -7.768 1.00 78.50 191 LEU A O 1
ATOM 1515 N N . ARG A 1 192 ? -12.065 -0.889 -7.505 1.00 84.81 192 ARG A N 1
ATOM 1516 C CA . ARG A 1 192 ? -12.604 -0.568 -6.176 1.00 84.81 192 ARG A CA 1
ATOM 1517 C C . ARG A 1 192 ? -13.894 0.234 -6.230 1.00 84.81 192 ARG A C 1
ATOM 1519 O O . ARG A 1 192 ? -14.762 0.017 -5.392 1.00 84.81 192 ARG A O 1
ATOM 1526 N N . LYS A 1 193 ? -14.038 1.141 -7.202 1.00 86.75 193 LYS A N 1
ATOM 1527 C CA . LYS A 1 193 ? -15.105 2.157 -7.248 1.00 86.75 193 LYS A CA 1
ATOM 1528 C C . LYS A 1 193 ? -16.507 1.561 -7.136 1.00 86.75 193 LYS A C 1
ATOM 1530 O O . LYS A 1 193 ? -17.315 2.076 -6.368 1.00 86.75 193 LYS A O 1
ATOM 1535 N N . VAL A 1 194 ? -16.799 0.502 -7.890 1.00 88.56 194 VAL A N 1
ATOM 1536 C CA . VAL A 1 194 ? -18.144 -0.093 -7.927 1.00 88.56 194 VAL A CA 1
ATOM 1537 C C . VAL A 1 194 ? -18.513 -0.762 -6.597 1.00 88.56 194 VAL A C 1
ATOM 1539 O O . VAL A 1 194 ? -19.479 -0.293 -5.988 1.00 88.56 194 VAL A O 1
ATOM 1542 N N . PRO A 1 195 ? -17.773 -1.765 -6.078 1.00 90.81 195 PRO A N 1
ATOM 1543 C CA . PRO A 1 195 ? -18.106 -2.370 -4.785 1.00 90.81 195 PRO A CA 1
ATOM 1544 C C . PRO A 1 195 ? -18.120 -1.339 -3.649 1.00 90.81 195 PRO A C 1
ATOM 1546 O O . PRO A 1 195 ? -19.027 -1.337 -2.820 1.00 90.81 195 PRO A O 1
ATOM 1549 N N . ASP A 1 196 ? -17.182 -0.390 -3.656 1.00 91.00 196 ASP A N 1
ATOM 1550 C CA . ASP A 1 196 ? -17.111 0.679 -2.657 1.00 91.00 196 ASP A CA 1
ATOM 1551 C C . ASP A 1 196 ? -18.298 1.632 -2.672 1.00 91.00 196 ASP A C 1
ATOM 1553 O O . ASP A 1 196 ? -18.626 2.219 -1.641 1.00 91.00 196 ASP A O 1
ATOM 1557 N N . SER A 1 197 ? -18.903 1.838 -3.840 1.00 91.94 197 SER A N 1
ATOM 1558 C CA . SER A 1 197 ? -20.076 2.693 -3.973 1.00 91.94 197 SER A CA 1
ATOM 1559 C C . SER A 1 197 ? -21.344 2.035 -3.431 1.00 91.94 197 SER A C 1
ATOM 1561 O O . SER A 1 197 ? -22.242 2.774 -3.027 1.00 91.94 197 SER A O 1
ATOM 1563 N N . ARG A 1 198 ? -21.378 0.692 -3.400 1.00 92.94 198 ARG A N 1
ATOM 1564 C CA . ARG A 1 198 ? -22.505 -0.152 -2.965 1.00 92.94 198 ARG A CA 1
ATOM 1565 C C . ARG A 1 198 ? -22.507 -0.442 -1.465 1.00 92.94 198 ARG A C 1
ATOM 1567 O O . ARG A 1 198 ? -23.554 -0.771 -0.925 1.00 92.94 198 ARG A O 1
ATOM 1574 N N . PHE A 1 199 ? -21.362 -0.298 -0.800 1.00 94.19 199 PHE A N 1
ATOM 1575 C CA . PHE A 1 199 ? -21.237 -0.466 0.646 1.00 94.19 199 PHE A CA 1
ATOM 1576 C C . PHE A 1 199 ? -20.424 0.682 1.257 1.00 94.19 199 PHE A C 1
ATOM 1578 O O . PHE A 1 199 ? -19.192 0.636 1.350 1.00 94.19 199 PHE A O 1
ATOM 1585 N N . ARG A 1 200 ? -21.121 1.754 1.644 1.00 93.19 200 ARG A N 1
ATOM 1586 C CA . ARG A 1 200 ? -20.548 2.937 2.294 1.00 93.19 200 ARG A CA 1
ATOM 1587 C C . ARG A 1 200 ? -20.867 2.914 3.788 1.00 93.19 200 ARG A C 1
ATOM 1589 O O . ARG A 1 200 ? -21.439 1.971 4.333 1.00 93.19 200 ARG A O 1
ATOM 1596 N N . ARG A 1 201 ? -20.495 3.994 4.478 1.00 90.50 201 ARG A N 1
ATOM 1597 C CA . ARG A 1 201 ? -20.701 4.116 5.927 1.00 90.50 201 ARG A CA 1
ATOM 1598 C C . ARG A 1 201 ? -22.184 4.126 6.325 1.00 90.50 201 ARG A C 1
ATOM 1600 O O . ARG A 1 201 ? -22.508 3.697 7.426 1.00 90.50 201 ARG A O 1
ATOM 1607 N N . ARG A 1 202 ? -23.074 4.557 5.421 1.00 91.75 202 ARG A N 1
ATOM 1608 C CA . ARG A 1 202 ? -24.531 4.497 5.608 1.00 91.75 202 ARG A CA 1
ATOM 1609 C C . ARG A 1 202 ? -25.024 3.051 5.646 1.00 91.75 202 ARG A C 1
ATOM 1611 O O . ARG A 1 202 ? -25.713 2.680 6.586 1.00 91.75 202 ARG A O 1
ATOM 1618 N N . GLU A 1 203 ? -24.643 2.240 4.664 1.00 94.56 203 GLU A N 1
ATOM 1619 C CA . GLU A 1 203 ? -25.024 0.825 4.599 1.00 94.56 203 GLU A CA 1
ATOM 1620 C C . GLU A 1 203 ? -24.448 0.065 5.802 1.00 94.56 203 GLU A C 1
ATOM 1622 O O . GLU A 1 203 ? -25.155 -0.711 6.439 1.00 94.56 203 GLU A O 1
ATOM 1627 N N . TYR A 1 204 ? -23.205 0.366 6.195 1.00 93.44 204 TYR A N 1
ATOM 1628 C CA . TYR A 1 204 ? -22.604 -0.176 7.418 1.00 93.44 204 TYR A CA 1
ATOM 1629 C C . TYR A 1 204 ? -23.434 0.116 8.678 1.00 93.44 204 TYR A C 1
ATOM 1631 O O . TYR A 1 204 ? -23.650 -0.783 9.489 1.00 93.44 204 TYR A O 1
ATOM 1639 N N . ALA A 1 205 ? -23.936 1.346 8.838 1.00 91.62 205 ALA A N 1
ATOM 1640 C CA . ALA A 1 205 ? -24.773 1.721 9.981 1.00 91.62 205 ALA A CA 1
ATOM 1641 C C . ALA A 1 205 ? -26.110 0.958 10.023 1.00 91.62 205 ALA A C 1
ATOM 1643 O O . ALA A 1 205 ? -26.703 0.808 11.089 1.00 91.62 205 ALA A O 1
ATOM 1644 N N . HIS A 1 206 ? -26.569 0.448 8.879 1.00 94.75 206 HIS A N 1
ATOM 1645 C CA . HIS A 1 206 ? -27.770 -0.370 8.772 1.00 94.75 206 HIS A CA 1
ATOM 1646 C C . HIS A 1 206 ? -27.504 -1.880 8.861 1.00 94.75 206 HIS A C 1
ATOM 1648 O O . HIS A 1 206 ? -28.455 -2.654 8.775 1.00 94.75 206 HIS A O 1
ATOM 1654 N N . LEU A 1 207 ? -26.258 -2.330 9.075 1.00 89.81 207 LEU A N 1
ATOM 1655 C CA . LEU A 1 207 ? -25.974 -3.749 9.317 1.00 89.81 207 LEU A CA 1
ATOM 1656 C C . LEU A 1 207 ? -26.681 -4.226 10.591 1.00 89.81 207 LEU A C 1
ATOM 1658 O O . LEU A 1 207 ? -26.313 -3.827 11.698 1.00 89.81 207 LEU A O 1
ATOM 1662 N N . GLY A 1 208 ? -27.676 -5.098 10.415 1.00 82.19 208 GLY A N 1
ATOM 1663 C CA . GLY A 1 208 ? -28.567 -5.593 11.471 1.00 82.19 208 GLY A CA 1
ATOM 1664 C C . GLY A 1 208 ? -29.977 -4.992 11.434 1.00 82.19 208 GLY A C 1
ATOM 1665 O O . GLY A 1 208 ? -30.865 -5.477 12.130 1.00 82.19 208 GLY A O 1
ATOM 1666 N N . ASN A 1 209 ? -30.224 -3.978 10.599 1.00 90.88 209 ASN A N 1
ATOM 1667 C CA . ASN A 1 209 ? -31.573 -3.488 10.344 1.00 90.88 209 ASN A CA 1
ATOM 1668 C C . ASN A 1 209 ? -32.263 -4.366 9.292 1.00 90.88 209 ASN A C 1
ATOM 1670 O O . ASN A 1 209 ? -32.050 -4.195 8.095 1.00 90.88 209 ASN A O 1
ATOM 1674 N N . ILE A 1 210 ? -33.147 -5.251 9.752 1.00 85.75 210 ILE A N 1
ATOM 1675 C CA . ILE A 1 210 ? -33.913 -6.193 8.916 1.00 85.75 210 ILE A CA 1
ATOM 1676 C C . ILE A 1 210 ? -34.772 -5.470 7.859 1.00 85.75 210 ILE A C 1
ATOM 1678 O O . ILE A 1 210 ? -35.091 -6.036 6.820 1.00 85.75 210 ILE A O 1
ATOM 1682 N N . ARG A 1 211 ? -35.147 -4.205 8.098 1.00 91.00 211 ARG A N 1
ATOM 1683 C CA . ARG A 1 211 ? -35.979 -3.415 7.174 1.00 91.00 211 ARG A CA 1
ATOM 1684 C C . ARG A 1 211 ? -35.176 -2.660 6.114 1.00 91.00 211 ARG A C 1
ATOM 1686 O O . ARG A 1 211 ? -35.778 -2.068 5.222 1.00 91.00 211 ARG A O 1
ATOM 1693 N N . TYR A 1 212 ? -33.850 -2.609 6.225 1.00 94.19 212 TYR A N 1
ATOM 1694 C CA . TYR A 1 212 ? -33.022 -1.880 5.270 1.00 94.19 212 TYR A CA 1
ATOM 1695 C C . TYR A 1 212 ? -32.741 -2.736 4.033 1.00 94.19 212 TYR A C 1
ATOM 1697 O O . TYR A 1 212 ? -32.280 -3.869 4.140 1.00 94.19 212 TYR A O 1
ATOM 1705 N N . GLN A 1 213 ? -32.996 -2.178 2.851 1.00 93.75 213 GLN A N 1
ATOM 1706 C CA . GLN A 1 213 ? -32.735 -2.852 1.582 1.00 93.75 213 GLN A CA 1
ATOM 1707 C C . GLN A 1 213 ? -31.309 -2.552 1.116 1.00 93.75 213 GLN A C 1
ATOM 1709 O O . GLN A 1 213 ? -30.989 -1.427 0.733 1.00 93.75 213 GLN A O 1
ATOM 1714 N N . PHE A 1 214 ? -30.453 -3.570 1.159 1.00 94.88 214 PHE A N 1
ATOM 1715 C CA . PHE A 1 214 ? -29.098 -3.505 0.621 1.00 94.88 214 PHE A CA 1
ATOM 1716 C C . PHE A 1 214 ? -29.092 -3.736 -0.895 1.00 94.88 214 PHE A C 1
ATOM 1718 O O . PHE A 1 214 ? -30.014 -4.327 -1.456 1.00 94.88 214 PHE A O 1
ATOM 1725 N N . HIS A 1 215 ? -28.031 -3.287 -1.569 1.00 94.75 215 HIS A N 1
ATOM 1726 C CA . HIS A 1 215 ? -27.821 -3.615 -2.979 1.00 94.75 215 HIS A CA 1
ATOM 1727 C C . HIS A 1 215 ? -27.669 -5.141 -3.140 1.00 94.75 215 HIS A C 1
ATOM 1729 O O . HIS A 1 215 ? -26.936 -5.737 -2.353 1.00 94.75 215 HIS A O 1
ATOM 1735 N N . PRO A 1 216 ? -28.236 -5.774 -4.185 1.00 91.50 216 PRO A N 1
ATOM 1736 C CA . PRO A 1 216 ? -28.188 -7.234 -4.385 1.00 91.50 216 PRO A CA 1
ATOM 1737 C C . PRO A 1 216 ? -26.784 -7.839 -4.550 1.00 91.50 216 PRO A C 1
ATOM 1739 O O . PRO A 1 216 ? -26.630 -9.049 -4.518 1.00 91.50 216 PRO A O 1
ATOM 1742 N N . ASP A 1 217 ? -25.760 -7.005 -4.730 1.00 90.44 217 ASP A N 1
ATOM 1743 C CA . ASP A 1 217 ? -24.369 -7.448 -4.893 1.00 90.44 217 ASP A CA 1
ATOM 1744 C C . ASP A 1 217 ? -23.577 -7.342 -3.578 1.00 90.44 217 ASP A C 1
ATOM 1746 O O . ASP A 1 217 ? -22.358 -7.498 -3.572 1.00 90.44 217 ASP A O 1
ATOM 1750 N N . VAL A 1 218 ? -24.250 -6.993 -2.476 1.00 93.31 218 VAL A N 1
ATOM 1751 C CA . VAL A 1 218 ? -23.673 -6.942 -1.133 1.00 93.31 218 VAL A CA 1
ATOM 1752 C C . VAL A 1 218 ? -24.127 -8.188 -0.389 1.00 93.31 218 VAL A C 1
ATOM 1754 O O . VAL A 1 218 ? -25.312 -8.353 -0.108 1.00 93.31 218 VAL A O 1
ATOM 1757 N N . ASP A 1 219 ? -23.174 -9.043 -0.036 1.00 93.31 219 ASP A N 1
ATOM 1758 C CA . ASP A 1 219 ? -23.420 -10.220 0.795 1.00 93.31 219 ASP A CA 1
ATOM 1759 C C . ASP A 1 219 ? -23.556 -9.802 2.269 1.00 93.31 219 ASP A C 1
ATOM 1761 O O . ASP A 1 219 ? -22.581 -9.701 3.016 1.00 93.31 219 ASP A O 1
ATOM 1765 N N . VAL A 1 220 ? -24.780 -9.456 2.670 1.00 94.06 220 VAL A N 1
ATOM 1766 C CA . VAL A 1 220 ? -25.071 -8.925 4.010 1.00 94.06 220 VAL A CA 1
ATOM 1767 C C . VAL A 1 220 ? -24.819 -9.972 5.096 1.00 94.06 220 VAL A C 1
ATOM 1769 O O . VAL A 1 220 ? -24.339 -9.620 6.175 1.00 94.06 220 VAL A O 1
ATOM 1772 N N . GLU A 1 221 ? -25.115 -11.243 4.822 1.00 92.62 221 GLU A N 1
ATOM 1773 C CA . GLU A 1 221 ? -24.946 -12.335 5.782 1.00 92.62 221 GLU A CA 1
ATOM 1774 C C . GLU A 1 221 ? -23.465 -12.563 6.101 1.00 92.62 221 GLU A C 1
ATOM 1776 O O . GLU A 1 221 ? -23.083 -12.565 7.277 1.00 92.62 221 GLU A O 1
ATOM 1781 N N . ASP A 1 222 ? -22.614 -12.640 5.072 1.00 92.94 222 ASP A N 1
ATOM 1782 C CA . ASP A 1 222 ? -21.162 -12.753 5.241 1.00 92.94 222 ASP A CA 1
ATOM 1783 C C . ASP A 1 222 ? -20.580 -11.532 5.971 1.00 92.94 222 ASP A C 1
ATOM 1785 O O . ASP A 1 222 ? -19.766 -11.685 6.886 1.00 92.94 222 ASP A O 1
ATOM 1789 N N . LEU A 1 223 ? -21.039 -10.314 5.658 1.00 95.25 223 LEU A N 1
ATOM 1790 C CA . LEU A 1 223 ? -20.570 -9.104 6.344 1.00 95.25 223 LEU A CA 1
ATOM 1791 C C . LEU A 1 223 ? -20.982 -9.055 7.824 1.00 95.25 223 LEU A C 1
ATOM 1793 O O . LEU A 1 223 ? -20.196 -8.589 8.655 1.00 95.25 223 LEU A O 1
ATOM 1797 N N . ILE A 1 224 ? -22.176 -9.541 8.183 1.00 94.00 224 ILE A N 1
ATOM 1798 C CA . ILE A 1 224 ? -22.612 -9.662 9.584 1.00 94.00 224 ILE A CA 1
ATOM 1799 C C . ILE A 1 224 ? -21.762 -10.705 10.319 1.00 94.00 224 ILE A C 1
ATOM 1801 O O . ILE A 1 224 ? -21.279 -10.435 11.426 1.00 94.00 224 ILE A O 1
ATOM 1805 N N . ALA A 1 225 ? -21.529 -11.867 9.703 1.00 92.94 225 ALA A N 1
ATOM 1806 C CA . ALA A 1 225 ? -20.688 -12.917 10.272 1.00 92.94 225 ALA A CA 1
ATOM 1807 C C . ALA A 1 225 ? -19.245 -12.428 10.484 1.00 92.94 225 ALA A C 1
ATOM 1809 O O . ALA A 1 225 ? -18.678 -12.586 11.572 1.00 92.94 225 ALA A O 1
ATOM 1810 N N . LEU A 1 226 ? -18.673 -11.747 9.487 1.00 94.00 226 LEU A N 1
ATOM 1811 C CA . LEU A 1 226 ? -17.345 -11.154 9.582 1.00 94.00 226 LEU A CA 1
ATOM 1812 C C . LEU A 1 226 ? -17.285 -10.079 10.669 1.00 94.00 226 LEU A C 1
ATOM 1814 O O . LEU A 1 226 ? -16.334 -10.066 11.445 1.00 94.00 226 LEU A O 1
ATOM 1818 N N . ARG A 1 227 ? -18.296 -9.208 10.783 1.00 94.62 227 ARG A N 1
ATOM 1819 C CA . ARG A 1 227 ? -18.354 -8.197 11.851 1.00 94.62 227 ARG A CA 1
ATOM 1820 C C . ARG A 1 227 ? -18.240 -8.838 13.228 1.00 94.62 227 ARG A C 1
ATOM 1822 O O . ARG A 1 227 ? -17.453 -8.369 14.047 1.00 94.62 227 ARG A O 1
ATOM 1829 N N . LYS A 1 228 ? -18.986 -9.920 13.471 1.00 90.94 228 LYS A N 1
ATOM 1830 C CA . LYS A 1 228 ? -18.927 -10.674 14.730 1.00 90.94 228 LYS A CA 1
ATOM 1831 C C . LYS A 1 228 ? -17.526 -11.245 14.970 1.00 90.94 228 LYS A C 1
ATOM 1833 O O . LYS A 1 228 ? -17.005 -11.104 16.073 1.00 90.94 228 LYS A O 1
ATOM 1838 N N . LYS A 1 229 ? -16.899 -11.824 13.940 1.00 90.62 229 LYS A N 1
ATOM 1839 C CA . LYS A 1 229 ? -15.531 -12.365 14.016 1.00 90.62 229 LYS A CA 1
ATOM 1840 C C . LYS A 1 229 ? -14.500 -11.282 14.354 1.00 90.62 229 LYS A C 1
ATOM 1842 O O . LYS A 1 229 ? -13.707 -11.468 15.269 1.00 90.62 229 LYS A O 1
ATOM 1847 N N . VAL A 1 230 ? -14.530 -10.147 13.651 1.00 91.81 230 VAL A N 1
ATOM 1848 C CA . VAL A 1 230 ? -13.599 -9.025 13.868 1.00 91.81 230 VAL A CA 1
ATOM 1849 C C . VAL A 1 230 ? -13.758 -8.455 15.273 1.00 91.81 230 VAL A C 1
ATOM 1851 O O . VAL A 1 230 ? -12.760 -8.242 15.953 1.00 91.81 230 VAL A O 1
ATOM 1854 N N . LEU A 1 231 ? -14.997 -8.248 15.731 1.00 89.75 231 LEU A N 1
ATOM 1855 C CA . LEU A 1 231 ? -15.254 -7.786 17.095 1.00 89.75 231 LEU A CA 1
ATOM 1856 C C . LEU A 1 231 ? -14.745 -8.792 18.134 1.00 89.75 231 LEU A C 1
ATOM 1858 O O . LEU A 1 231 ? -14.109 -8.377 19.093 1.00 89.75 231 LEU A O 1
ATOM 1862 N N . GLY A 1 232 ? -14.947 -10.096 17.925 1.00 86.81 232 GLY A N 1
ATOM 1863 C CA . GLY A 1 232 ? -14.406 -11.132 18.811 1.00 86.81 232 GLY A CA 1
ATOM 1864 C C . GLY A 1 232 ? -12.881 -11.068 18.946 1.00 86.81 232 GLY A C 1
ATOM 1865 O O . GLY A 1 232 ? -12.366 -11.097 20.059 1.00 86.81 232 GLY A O 1
ATOM 1866 N N . VAL A 1 233 ? -12.166 -10.897 17.830 1.00 86.69 233 VAL A N 1
ATOM 1867 C CA . VAL A 1 233 ? -10.701 -10.728 17.823 1.00 86.69 233 VAL A CA 1
ATOM 1868 C C . VAL A 1 233 ? -10.281 -9.428 18.515 1.00 86.69 233 VAL A C 1
ATOM 1870 O O . VAL A 1 233 ? -9.368 -9.440 19.333 1.00 86.69 233 VAL A O 1
ATOM 1873 N N . LEU A 1 234 ? -10.966 -8.315 18.234 1.00 86.00 234 LEU A N 1
ATOM 1874 C CA . LEU A 1 234 ? -10.709 -7.028 18.886 1.00 86.00 234 LEU A CA 1
ATOM 1875 C C . LEU A 1 234 ? -10.839 -7.131 20.406 1.00 86.00 234 LEU A C 1
ATOM 1877 O O . LEU A 1 234 ? -9.942 -6.692 21.113 1.00 86.00 234 LEU A O 1
ATOM 1881 N N . PHE A 1 235 ? -11.905 -7.757 20.910 1.00 80.00 235 PHE A N 1
ATOM 1882 C CA . PHE A 1 235 ? -12.091 -7.947 22.349 1.00 80.00 235 PHE A CA 1
ATOM 1883 C C . PHE A 1 235 ? -11.068 -8.898 22.974 1.00 80.00 235 PHE A C 1
ATOM 1885 O O . PHE A 1 235 ? -10.775 -8.752 24.157 1.00 80.00 235 PHE A O 1
ATOM 1892 N N . GLY A 1 236 ? -10.492 -9.819 22.198 1.00 73.06 236 GLY A N 1
ATOM 1893 C CA . GLY A 1 236 ? -9.356 -10.630 22.640 1.00 73.06 236 GLY A CA 1
ATOM 1894 C C . GLY A 1 236 ? -8.075 -9.815 22.864 1.00 73.06 236 GLY A C 1
ATOM 1895 O O . GLY A 1 236 ? -7.304 -10.145 23.757 1.00 73.06 236 GLY A O 1
ATOM 1896 N N . TYR A 1 237 ? -7.864 -8.734 22.102 1.00 66.75 237 TYR A N 1
ATOM 1897 C CA . TYR A 1 237 ? -6.699 -7.846 22.245 1.00 66.75 237 TYR A CA 1
ATOM 1898 C C . TYR A 1 237 ? -6.818 -6.809 23.366 1.00 66.75 237 TYR A C 1
ATOM 1900 O O . TYR A 1 237 ? -5.828 -6.157 23.698 1.00 66.75 237 TYR A O 1
ATOM 1908 N N . MET A 1 238 ? -8.009 -6.620 23.932 1.00 64.81 238 MET A N 1
ATOM 1909 C CA . MET A 1 238 ? -8.236 -5.602 24.953 1.00 64.81 238 MET A CA 1
ATOM 1910 C C . MET A 1 238 ? -7.644 -6.035 26.297 1.00 64.81 238 MET A C 1
ATOM 1912 O O . MET A 1 238 ? -7.970 -7.124 26.778 1.00 64.81 238 MET A O 1
ATOM 1916 N N . PRO A 1 239 ? -6.858 -5.177 26.969 1.00 56.22 239 PRO A N 1
ATOM 1917 C CA . PRO A 1 239 ? -6.488 -5.402 28.358 1.00 56.22 239 PRO A CA 1
ATOM 1918 C C . PRO A 1 239 ? -7.750 -5.571 29.215 1.00 56.22 239 PRO A C 1
ATOM 1920 O O . PRO A 1 239 ? -8.731 -4.835 29.052 1.00 56.22 239 PRO A O 1
ATOM 1923 N N . ARG A 1 240 ? -7.740 -6.535 30.143 1.00 53.34 240 ARG A N 1
ATOM 1924 C CA . ARG A 1 240 ? -8.814 -6.679 31.135 1.00 53.34 240 ARG A CA 1
ATOM 1925 C C . ARG A 1 240 ? -8.845 -5.409 31.986 1.00 53.34 240 ARG A C 1
ATOM 1927 O O . ARG A 1 240 ? -7.874 -5.096 32.672 1.00 53.34 240 ARG A O 1
ATOM 1934 N N . ALA A 1 241 ? -9.941 -4.662 31.917 1.00 39.22 241 ALA A N 1
ATOM 1935 C CA . ALA A 1 241 ? -10.123 -3.471 32.731 1.00 39.22 241 ALA A CA 1
ATOM 1936 C C . ALA A 1 241 ? -10.385 -3.894 34.188 1.00 39.22 241 ALA A C 1
ATOM 1938 O O . ALA A 1 241 ? -11.497 -4.283 34.531 1.00 39.22 241 ALA A O 1
ATOM 1939 N N . GLY A 1 242 ? -9.351 -3.855 35.032 1.00 38.75 242 GLY A N 1
ATOM 1940 C CA . GLY A 1 242 ? -9.471 -4.062 36.478 1.00 38.75 242 GLY A CA 1
ATOM 1941 C C . GLY A 1 242 ? -8.294 -4.828 37.076 1.00 38.75 242 GLY A C 1
ATOM 1942 O O . GLY A 1 242 ? -8.110 -6.011 36.802 1.00 38.75 242 GLY A O 1
ATOM 1943 N N . GLY A 1 243 ? -7.498 -4.142 37.898 1.00 42.59 243 GLY A N 1
ATOM 1944 C CA . GLY A 1 243 ? -6.478 -4.757 38.742 1.00 42.59 243 GLY A CA 1
ATOM 1945 C C . GLY A 1 243 ? -7.069 -5.659 39.833 1.00 42.59 243 GLY A C 1
ATOM 1946 O O . GLY A 1 243 ? -8.259 -5.612 40.129 1.00 42.59 243 GLY A O 1
ATOM 1947 N N . VAL A 1 244 ? -6.167 -6.414 40.465 1.00 30.55 244 VAL A N 1
ATOM 1948 C CA . VAL A 1 244 ? -6.361 -7.533 41.407 1.00 30.55 244 VAL A CA 1
ATOM 1949 C C . VAL A 1 244 ? -6.584 -8.886 40.725 1.00 30.55 244 VAL A C 1
ATOM 1951 O O . VAL A 1 244 ? -7.642 -9.206 40.192 1.00 30.55 244 VAL A O 1
ATOM 1954 N N . VAL A 1 245 ? -5.537 -9.713 40.814 1.00 38.03 245 VAL A N 1
ATOM 1955 C CA . VAL A 1 245 ? -5.547 -11.157 40.562 1.00 38.03 245 VAL A CA 1
ATOM 1956 C C . VAL A 1 245 ? -6.510 -11.814 41.559 1.00 38.03 245 VAL A C 1
ATOM 1958 O O . VAL A 1 245 ? -6.126 -12.241 42.642 1.00 38.03 245 VAL A O 1
ATOM 1961 N N . GLY A 1 246 ? -7.791 -11.850 41.198 1.00 29.73 246 GLY A N 1
ATOM 1962 C CA . GLY A 1 246 ? -8.815 -12.695 41.795 1.00 29.73 246 GLY A CA 1
ATOM 1963 C C . GLY A 1 246 ? -9.048 -13.894 40.885 1.00 29.73 246 GLY A C 1
ATOM 1964 O O . GLY A 1 246 ? -9.526 -13.762 39.762 1.00 29.73 246 GLY A O 1
ATOM 1965 N N . ARG A 1 247 ? -8.641 -15.069 41.358 1.00 39.84 247 ARG A N 1
ATOM 1966 C CA . ARG A 1 247 ? -8.788 -16.366 40.694 1.00 39.84 247 ARG A CA 1
ATOM 1967 C C . ARG A 1 247 ? -10.283 -16.635 40.437 1.00 39.84 247 ARG A C 1
ATOM 1969 O O . ARG A 1 247 ? -11.088 -16.498 41.349 1.00 39.84 247 ARG A O 1
ATOM 1976 N N . THR A 1 248 ? -10.606 -17.077 39.218 1.00 35.81 248 THR A N 1
ATOM 1977 C CA . THR A 1 248 ? -11.931 -17.489 38.690 1.00 35.81 248 THR A CA 1
ATOM 1978 C C . THR A 1 248 ? -12.891 -16.362 38.260 1.00 35.81 248 THR A C 1
ATOM 1980 O O . THR A 1 248 ? -13.501 -15.683 39.075 1.00 35.81 248 THR A O 1
ATOM 1983 N N . GLY A 1 249 ? -13.057 -16.196 36.939 1.00 29.42 249 GLY A N 1
ATOM 1984 C CA . GLY A 1 249 ? -14.101 -15.353 36.340 1.00 29.42 249 GLY A CA 1
ATOM 1985 C C . GLY A 1 249 ? -13.759 -14.867 34.928 1.00 29.42 249 GLY A C 1
ATOM 1986 O O . GLY A 1 249 ? -12.950 -13.959 34.756 1.00 29.42 249 GLY A O 1
ATOM 1987 N N . ALA A 1 250 ? -14.387 -15.451 33.904 1.00 37.34 250 ALA A N 1
ATOM 1988 C CA . ALA A 1 250 ? -14.331 -14.982 32.519 1.00 37.34 250 ALA A CA 1
ATOM 1989 C C . ALA A 1 250 ? -15.123 -13.666 32.361 1.00 37.34 250 ALA A C 1
ATOM 1991 O O . ALA A 1 250 ? -16.291 -13.665 31.981 1.00 37.34 250 ALA A O 1
ATOM 1992 N N . GLY A 1 251 ? -14.505 -12.533 32.699 1.00 37.94 251 GLY A N 1
ATOM 1993 C CA . GLY A 1 251 ? -15.053 -11.201 32.439 1.00 37.94 251 GLY A CA 1
ATOM 1994 C C . GLY A 1 251 ? -14.611 -10.688 31.069 1.00 37.94 251 GLY A C 1
ATOM 1995 O O . GLY A 1 251 ? -13.455 -10.312 30.896 1.00 37.94 251 GLY A O 1
ATOM 1996 N N . THR A 1 252 ? -15.510 -10.673 30.085 1.00 45.44 252 THR A N 1
ATOM 1997 C CA . THR A 1 252 ? -15.291 -9.990 28.800 1.00 45.44 252 THR A CA 1
ATOM 1998 C C . THR A 1 252 ? -15.475 -8.483 28.993 1.00 45.44 252 THR A C 1
ATOM 2000 O O . THR A 1 252 ? -16.568 -8.074 29.393 1.00 45.44 252 THR A O 1
ATOM 2003 N N . SER A 1 253 ? -14.471 -7.653 28.690 1.00 53.62 253 SER A N 1
ATOM 2004 C CA . SER A 1 253 ? -14.643 -6.191 28.618 1.00 53.62 253 SER A CA 1
ATOM 2005 C C . SER A 1 253 ? -15.796 -5.866 27.654 1.00 53.62 253 SER A C 1
ATOM 2007 O O . SER A 1 253 ? -15.765 -6.302 26.499 1.00 53.62 253 SER A O 1
ATOM 2009 N N . ARG A 1 254 ? -16.848 -5.168 28.108 1.00 58.34 254 ARG A N 1
ATOM 2010 C CA . ARG A 1 254 ? -18.027 -4.885 27.271 1.00 58.34 254 ARG A CA 1
ATOM 2011 C C . ARG A 1 254 ? -17.781 -3.635 26.425 1.00 58.34 254 ARG A C 1
ATOM 2013 O O . ARG A 1 254 ? -17.126 -2.694 26.854 1.00 58.34 254 ARG A O 1
ATOM 2020 N N . LEU A 1 255 ? -18.365 -3.595 25.221 1.00 61.84 255 LEU A N 1
ATOM 2021 C CA . LEU A 1 255 ? -18.314 -2.428 24.319 1.00 61.84 255 LEU A CA 1
ATOM 2022 C C . LEU A 1 255 ? -18.811 -1.131 25.000 1.00 61.84 255 LEU A C 1
ATOM 2024 O O . LEU A 1 255 ? -18.401 -0.045 24.609 1.00 61.84 255 LEU A O 1
ATOM 2028 N N . SER A 1 256 ? -19.691 -1.263 26.002 1.00 65.31 256 SER A N 1
ATOM 2029 C CA . SER A 1 256 ? -20.265 -0.174 26.805 1.00 65.31 256 SER A CA 1
ATOM 2030 C C . SER A 1 256 ? -19.260 0.560 27.687 1.00 65.31 256 SER A C 1
ATOM 2032 O O . SER A 1 256 ? -19.545 1.670 28.117 1.00 65.31 256 SER A O 1
ATOM 2034 N N . ASP A 1 257 ? -18.114 -0.058 27.968 1.00 72.94 257 ASP A N 1
ATOM 2035 C CA . ASP A 1 257 ? -17.149 0.450 28.947 1.00 72.94 257 ASP A CA 1
ATOM 2036 C C . ASP A 1 257 ? -16.073 1.327 28.274 1.00 72.94 257 ASP A C 1
ATOM 2038 O O . ASP A 1 257 ? -15.173 1.856 28.925 1.00 72.94 257 ASP A O 1
ATOM 2042 N N . LEU A 1 258 ? -16.148 1.469 26.946 1.00 80.50 258 LEU A N 1
ATOM 2043 C CA . LEU A 1 258 ? -15.238 2.274 26.140 1.00 80.50 258 LEU A CA 1
ATOM 2044 C C . LEU A 1 258 ? -15.732 3.714 26.043 1.00 80.50 258 LEU A C 1
ATOM 2046 O O . LEU A 1 258 ? -16.927 3.957 25.895 1.00 80.50 258 LEU A O 1
ATOM 2050 N N . SER A 1 259 ? -14.799 4.670 26.039 1.00 86.00 259 SER A N 1
ATOM 2051 C CA . SER A 1 259 ? -15.129 6.042 25.653 1.00 86.00 259 SER A CA 1
ATOM 2052 C C . SER A 1 259 ? -15.656 6.085 24.216 1.00 86.00 259 SER A C 1
ATOM 2054 O O . SER A 1 259 ? -15.261 5.273 23.370 1.00 86.00 259 SER A O 1
ATOM 2056 N N . ASP A 1 260 ? -16.506 7.070 23.923 1.00 87.38 260 ASP A N 1
ATOM 2057 C CA . ASP A 1 260 ? -17.085 7.248 22.589 1.00 87.38 260 ASP A CA 1
ATOM 2058 C C . ASP A 1 260 ? -16.002 7.352 21.501 1.00 87.38 260 ASP A C 1
ATOM 2060 O O . ASP A 1 260 ? -16.125 6.730 20.447 1.00 87.38 260 ASP A O 1
ATOM 2064 N N . ASP A 1 261 ? -14.893 8.047 21.770 1.00 86.50 261 ASP A N 1
ATOM 2065 C CA . ASP A 1 261 ? -13.781 8.189 20.820 1.00 86.50 261 ASP A CA 1
ATOM 2066 C C . ASP A 1 261 ? -13.084 6.856 20.511 1.00 86.50 261 ASP A C 1
ATOM 2068 O O . ASP A 1 261 ? -12.797 6.547 19.345 1.00 86.50 261 ASP A O 1
ATOM 2072 N N . ARG A 1 262 ? -12.849 6.024 21.534 1.00 89.25 262 ARG A N 1
ATOM 2073 C CA . ARG A 1 262 ? -12.277 4.680 21.355 1.00 89.25 262 ARG A CA 1
ATOM 2074 C C . ARG A 1 262 ? -13.222 3.801 20.554 1.00 89.25 262 ARG A C 1
ATOM 2076 O O . ARG A 1 262 ? -12.805 3.142 19.599 1.00 89.25 262 ARG A O 1
ATOM 2083 N N . LEU A 1 263 ? -14.508 3.837 20.895 1.00 89.12 263 LEU A N 1
ATOM 2084 C CA . LEU A 1 263 ? -15.530 3.090 20.181 1.00 89.12 263 LEU A CA 1
ATOM 2085 C C . LEU A 1 263 ? -15.598 3.505 18.705 1.00 89.12 263 LEU A C 1
ATOM 2087 O O . LEU A 1 263 ? -15.600 2.644 17.824 1.00 89.12 263 LEU A O 1
ATOM 2091 N N . GLN A 1 264 ? -15.600 4.803 18.404 1.00 89.69 264 GLN A N 1
ATOM 2092 C CA . GLN A 1 264 ? -15.632 5.278 17.021 1.00 89.69 264 GLN A CA 1
ATOM 2093 C C . GLN A 1 264 ? -14.376 4.891 16.236 1.00 89.69 264 GLN A C 1
ATOM 2095 O O . GLN A 1 264 ? -14.488 4.513 15.064 1.00 89.69 264 GLN A O 1
ATOM 2100 N N . SER A 1 265 ? -13.206 4.912 16.880 1.00 91.62 265 SER A N 1
ATOM 2101 C CA . SER A 1 265 ? -11.946 4.455 16.278 1.00 91.62 265 SER A CA 1
ATOM 2102 C C . SER A 1 265 ? -12.035 2.981 15.874 1.00 91.62 265 SER A C 1
ATOM 2104 O O . SER A 1 265 ? -11.766 2.621 14.724 1.00 91.62 265 SER A O 1
ATOM 2106 N N . LEU A 1 266 ? -12.523 2.126 16.779 1.00 92.12 266 LEU A N 1
ATOM 2107 C CA . LEU A 1 266 ? -12.747 0.704 16.507 1.00 92.12 266 LEU A CA 1
ATOM 2108 C C . LEU A 1 266 ? -13.775 0.484 15.395 1.00 92.12 266 LEU A C 1
ATOM 2110 O O . LEU A 1 266 ? -13.528 -0.287 14.469 1.00 92.12 266 LEU A O 1
ATOM 2114 N N . LEU A 1 267 ? -14.914 1.181 15.434 1.00 90.94 267 LEU A N 1
ATOM 2115 C CA . LEU A 1 267 ? -15.949 1.072 14.401 1.00 90.94 267 LEU A CA 1
ATOM 2116 C C . LEU A 1 267 ? -15.428 1.485 13.021 1.00 90.94 267 LEU A C 1
ATOM 2118 O O . LEU A 1 267 ? -15.858 0.924 12.012 1.00 90.94 267 LEU A O 1
ATOM 2122 N N . GLN A 1 268 ? -14.495 2.435 12.962 1.00 92.12 268 GLN A N 1
ATOM 2123 C CA . GLN A 1 268 ? -13.843 2.841 11.725 1.00 92.12 268 GLN A CA 1
ATOM 2124 C C . GLN A 1 268 ? -12.918 1.755 11.167 1.00 92.12 268 GLN A C 1
ATOM 2126 O O . GLN A 1 268 ? -12.952 1.477 9.964 1.00 92.12 268 GLN A O 1
ATOM 2131 N N . ILE A 1 269 ? -12.151 1.098 12.039 1.00 94.38 269 ILE A N 1
ATOM 2132 C CA . ILE A 1 269 ? -11.314 -0.050 11.675 1.00 94.38 269 ILE A CA 1
ATOM 2133 C C . ILE A 1 269 ? -12.195 -1.203 11.175 1.00 94.38 269 ILE A C 1
ATOM 2135 O O . ILE A 1 269 ? -11.975 -1.703 10.070 1.00 94.38 269 ILE A O 1
ATOM 2139 N N . VAL A 1 270 ? -13.243 -1.566 11.926 1.00 94.50 270 VAL A N 1
ATOM 2140 C CA . VAL A 1 270 ? -14.209 -2.619 11.559 1.00 94.50 270 VAL A CA 1
ATOM 2141 C C . VAL A 1 270 ? -14.849 -2.326 10.203 1.00 94.50 270 VAL A C 1
ATOM 2143 O O . VAL A 1 270 ? -14.863 -3.196 9.331 1.00 94.50 270 VAL A O 1
ATOM 2146 N N . PHE A 1 271 ? -15.322 -1.096 9.979 1.00 94.25 271 PHE A N 1
ATOM 2147 C CA . PHE A 1 271 ? -15.865 -0.689 8.682 1.00 94.25 271 PHE A CA 1
ATOM 2148 C C . PHE A 1 271 ? -14.846 -0.887 7.552 1.00 94.25 271 PHE A C 1
ATOM 2150 O O . PHE A 1 271 ? -15.194 -1.414 6.496 1.00 94.25 271 PHE A O 1
ATOM 2157 N N . GLY A 1 272 ? -13.580 -0.524 7.778 1.00 94.38 272 GLY A N 1
ATOM 2158 C CA . GLY A 1 272 ? -12.499 -0.763 6.825 1.00 94.38 272 GLY A CA 1
ATOM 2159 C C . GLY A 1 272 ? -12.336 -2.244 6.469 1.00 94.38 272 GLY A C 1
ATOM 2160 O O . GLY A 1 272 ? -12.197 -2.578 5.292 1.00 94.38 272 GLY A O 1
ATOM 2161 N N . VAL A 1 273 ? -12.362 -3.144 7.459 1.00 95.50 273 VAL A N 1
ATOM 2162 C CA . VAL A 1 273 ? -12.260 -4.602 7.245 1.00 95.50 273 VAL A CA 1
ATOM 2163 C C . VAL A 1 273 ? -13.448 -5.123 6.430 1.00 95.50 273 VAL A C 1
ATOM 2165 O O . VAL A 1 273 ? -13.255 -5.779 5.406 1.00 95.50 273 VAL A O 1
ATOM 2168 N N . LEU A 1 274 ? -14.675 -4.763 6.808 1.00 95.38 274 LEU A N 1
ATOM 2169 C CA . LEU A 1 274 ? -15.889 -5.178 6.095 1.00 95.38 274 LEU A CA 1
ATOM 2170 C C . LEU A 1 274 ? -15.927 -4.657 4.659 1.00 95.38 274 LEU A C 1
ATOM 2172 O O . LEU A 1 274 ? -16.314 -5.370 3.737 1.00 95.38 274 LEU A O 1
ATOM 2176 N N . ARG A 1 275 ? -15.471 -3.424 4.438 1.00 94.06 275 ARG A N 1
ATOM 2177 C CA . ARG A 1 275 ? -15.399 -2.854 3.095 1.00 94.06 275 ARG A CA 1
ATOM 2178 C C . ARG A 1 275 ? -14.431 -3.625 2.194 1.00 94.06 275 ARG A C 1
ATOM 2180 O O . ARG A 1 275 ? -14.724 -3.806 1.016 1.00 94.06 275 ARG A O 1
ATOM 2187 N N . ARG A 1 276 ? -13.305 -4.111 2.731 1.00 93.69 276 ARG A N 1
ATOM 2188 C CA . ARG A 1 276 ? -12.383 -4.999 1.997 1.00 93.69 276 ARG A CA 1
ATOM 2189 C C . ARG A 1 276 ? -13.067 -6.314 1.632 1.00 93.69 276 ARG A C 1
ATOM 2191 O O . ARG A 1 276 ? -13.016 -6.703 0.470 1.00 93.69 276 ARG A O 1
ATOM 2198 N N . ARG A 1 277 ? -13.776 -6.931 2.582 1.00 93.69 277 ARG A N 1
ATOM 2199 C CA . ARG A 1 277 ? -14.539 -8.164 2.343 1.00 93.69 277 ARG A CA 1
ATOM 2200 C C . ARG A 1 277 ? -15.577 -7.994 1.241 1.00 93.69 277 ARG A C 1
ATOM 2202 O O . ARG A 1 277 ? -15.618 -8.799 0.321 1.00 93.69 277 ARG A O 1
ATOM 2209 N N . ASN A 1 278 ? -16.337 -6.901 1.278 1.00 93.88 278 ASN A N 1
ATOM 2210 C CA . ASN A 1 278 ? -17.325 -6.585 0.250 1.00 93.88 278 ASN A CA 1
ATOM 2211 C C . ASN A 1 278 ? -16.701 -6.499 -1.154 1.00 93.88 278 ASN A C 1
ATOM 2213 O O . ASN A 1 278 ? -17.277 -7.005 -2.112 1.00 93.88 278 ASN A O 1
ATOM 2217 N N . ARG A 1 279 ? -15.504 -5.905 -1.290 1.00 91.50 279 ARG A N 1
ATOM 2218 C CA . ARG A 1 279 ? -14.775 -5.895 -2.573 1.00 91.50 279 ARG A CA 1
ATOM 2219 C C . ARG A 1 279 ? -14.446 -7.314 -3.031 1.00 91.50 279 ARG A C 1
ATOM 2221 O O . ARG A 1 279 ? -14.644 -7.620 -4.199 1.00 91.50 279 ARG A O 1
ATOM 2228 N N . PHE A 1 280 ? -13.959 -8.162 -2.129 1.00 90.69 280 PHE A N 1
ATOM 2229 C CA . PHE A 1 280 ? -13.578 -9.530 -2.476 1.00 90.69 280 PHE A CA 1
ATOM 2230 C C . PHE A 1 280 ? -14.783 -10.388 -2.865 1.00 90.69 280 PHE A C 1
ATOM 2232 O O . PHE A 1 280 ? -14.734 -11.063 -3.886 1.00 90.69 280 PHE A O 1
ATOM 2239 N N . ASN A 1 281 ? -15.892 -10.300 -2.128 1.00 90.50 281 ASN A N 1
ATOM 2240 C CA . ASN A 1 281 ? -17.115 -11.040 -2.454 1.00 90.50 281 ASN A CA 1
ATOM 2241 C C . ASN A 1 281 ? -17.701 -10.595 -3.798 1.00 90.50 281 ASN A C 1
ATOM 2243 O O . ASN A 1 281 ? -18.079 -11.431 -4.615 1.00 90.50 281 ASN A O 1
ATOM 2247 N N . PHE A 1 282 ? -17.715 -9.283 -4.056 1.00 89.94 282 PHE A N 1
ATOM 2248 C CA . PHE A 1 282 ? -18.189 -8.718 -5.317 1.00 89.94 282 PHE A CA 1
ATOM 2249 C C . PHE A 1 282 ? -17.455 -9.309 -6.528 1.00 89.94 282 PHE A C 1
ATOM 2251 O O . PHE A 1 282 ? -18.079 -9.657 -7.531 1.00 89.94 282 PHE A O 1
ATOM 2258 N N . TRP A 1 283 ? -16.125 -9.408 -6.448 1.00 86.25 283 TRP A N 1
ATOM 2259 C CA . TRP A 1 283 ? -15.316 -9.943 -7.542 1.00 86.25 283 TRP A CA 1
ATOM 2260 C C . TRP A 1 283 ? -15.337 -11.472 -7.586 1.00 86.25 283 TRP A C 1
ATOM 2262 O O . TRP A 1 283 ? -15.396 -12.041 -8.674 1.00 86.25 283 TRP A O 1
ATOM 2272 N N . GLY A 1 284 ? -15.387 -12.137 -6.429 1.00 79.69 284 GLY A N 1
ATOM 2273 C CA . GLY A 1 284 ? -15.555 -13.586 -6.333 1.00 79.69 284 GLY A CA 1
ATOM 2274 C C . GLY A 1 284 ? -16.843 -14.074 -7.005 1.00 79.69 284 GLY A C 1
ATOM 2275 O O . GLY A 1 284 ? -16.794 -14.990 -7.821 1.00 79.69 284 GLY A O 1
ATOM 2276 N N . GLY A 1 285 ? -17.975 -13.404 -6.754 1.00 73.75 285 GLY A N 1
ATOM 2277 C CA . GLY A 1 285 ? -19.281 -13.784 -7.308 1.00 73.75 285 GLY A CA 1
ATOM 2278 C C . GLY A 1 285 ? -19.415 -13.613 -8.827 1.00 73.75 285 GLY A C 1
ATOM 2279 O O . GLY A 1 285 ? -20.198 -14.318 -9.457 1.00 73.75 285 GLY A O 1
ATOM 2280 N N . ARG A 1 286 ? -18.636 -12.715 -9.446 1.00 72.12 286 ARG A N 1
ATOM 2281 C CA . ARG A 1 286 ? -18.680 -12.469 -10.901 1.00 72.12 286 ARG A CA 1
ATOM 2282 C C . ARG A 1 286 ? -17.863 -13.446 -11.730 1.00 72.12 286 ARG A C 1
ATOM 2284 O O . ARG A 1 286 ? -18.175 -13.649 -12.897 1.00 72.12 286 ARG A O 1
ATOM 2291 N N . ASN A 1 287 ? -16.839 -14.050 -11.143 1.00 63.44 287 ASN A N 1
ATOM 2292 C CA . ASN A 1 287 ? -15.919 -14.906 -11.884 1.00 63.44 287 ASN A CA 1
ATOM 2293 C C . ASN A 1 287 ? -16.369 -16.369 -11.950 1.00 63.44 287 ASN A C 1
ATOM 2295 O O . ASN A 1 287 ? -15.604 -17.213 -12.409 1.00 63.44 287 ASN A O 1
ATOM 2299 N N . GLY A 1 288 ? -17.571 -16.698 -11.456 1.00 52.19 288 GLY A N 1
ATOM 2300 C CA . GLY A 1 288 ? -18.057 -18.082 -11.387 1.00 52.19 288 GLY A CA 1
ATOM 2301 C C . GLY A 1 288 ? -17.181 -18.997 -10.523 1.00 52.19 288 GLY A C 1
ATOM 2302 O O . GLY A 1 288 ? -17.398 -20.207 -10.489 1.00 52.19 288 GLY A O 1
ATOM 2303 N N . ALA A 1 289 ? -16.197 -18.434 -9.813 1.00 47.72 289 ALA A N 1
ATOM 2304 C CA . ALA A 1 289 ? -15.490 -19.120 -8.756 1.00 47.72 289 ALA A CA 1
ATOM 2305 C C . ALA A 1 289 ? -16.530 -19.365 -7.667 1.00 47.72 289 ALA A C 1
ATOM 2307 O O . ALA A 1 289 ? -17.090 -18.414 -7.121 1.00 47.72 289 ALA A O 1
ATOM 2308 N N . ALA A 1 290 ? -16.843 -20.637 -7.414 1.00 37.12 290 ALA A N 1
ATOM 2309 C CA . ALA A 1 290 ? -17.732 -21.027 -6.332 1.00 37.12 290 ALA A CA 1
ATOM 2310 C C . ALA A 1 290 ? -17.393 -20.218 -5.062 1.00 37.12 290 ALA A C 1
ATOM 2312 O O . ALA A 1 290 ? -16.207 -19.930 -4.835 1.00 37.12 290 ALA A O 1
ATOM 2313 N N . PRO A 1 291 ? -18.390 -19.867 -4.220 1.00 38.78 291 PRO A N 1
ATOM 2314 C CA . PRO A 1 291 ? -18.094 -19.330 -2.897 1.00 38.78 291 PRO A CA 1
ATOM 2315 C C . PRO A 1 291 ? -17.050 -20.250 -2.271 1.00 38.78 291 PRO A C 1
ATOM 2317 O O . PRO A 1 291 ? -17.101 -21.460 -2.493 1.00 38.78 291 PRO A O 1
ATOM 2320 N N . ALA A 1 292 ? -16.078 -19.667 -1.573 1.00 44.69 292 ALA A N 1
ATOM 2321 C CA . ALA A 1 292 ? -14.803 -20.250 -1.142 1.00 44.69 292 ALA A CA 1
ATOM 2322 C C . ALA A 1 292 ? -14.861 -21.567 -0.311 1.00 44.69 292 ALA A C 1
ATOM 2324 O O . ALA A 1 292 ? -13.893 -21.916 0.358 1.00 44.69 292 ALA A O 1
ATOM 2325 N N . GLY A 1 293 ? -15.973 -22.302 -0.330 1.00 38.53 293 GLY A N 1
ATOM 2326 C CA . GLY A 1 293 ? -16.214 -23.606 0.269 1.00 38.53 293 GLY A CA 1
ATOM 2327 C C . GLY A 1 293 ? -16.081 -24.834 -0.647 1.00 38.53 293 GLY A C 1
ATOM 2328 O O . GLY A 1 293 ? -16.342 -25.926 -0.157 1.00 38.53 293 GLY A O 1
ATOM 2329 N N . VAL A 1 294 ? -15.654 -24.742 -1.917 1.00 37.53 294 VAL A N 1
ATOM 2330 C CA . VAL A 1 294 ? -15.417 -25.953 -2.744 1.00 37.53 294 VAL A CA 1
ATOM 2331 C C . VAL A 1 294 ? -13.922 -26.164 -3.028 1.00 37.53 294 VAL A C 1
ATOM 2333 O O . VAL A 1 294 ? -13.327 -25.582 -3.929 1.00 37.53 294 VAL A O 1
ATOM 2336 N N . THR A 1 295 ? -13.332 -27.023 -2.188 1.00 36.44 295 THR A N 1
ATOM 2337 C CA . THR A 1 295 ? -12.087 -27.798 -2.369 1.00 36.44 295 THR A CA 1
ATOM 2338 C C . THR A 1 295 ? -10.796 -27.035 -2.698 1.00 36.44 295 THR A C 1
ATOM 2340 O O . THR A 1 295 ? -10.101 -27.336 -3.664 1.00 36.44 295 THR A O 1
ATOM 2343 N N . GLN A 1 296 ? -10.367 -26.158 -1.787 1.00 47.59 296 GLN A N 1
ATOM 2344 C CA . GLN A 1 296 ? -8.941 -25.845 -1.579 1.00 47.59 296 GLN A CA 1
ATOM 2345 C C . GLN A 1 296 ? -8.282 -26.880 -0.636 1.00 47.59 296 GLN A C 1
ATOM 2347 O O . GLN A 1 296 ? -7.407 -26.557 0.169 1.00 47.59 296 GLN A O 1
ATOM 2352 N N . SER A 1 297 ? -8.722 -28.144 -0.683 1.00 41.19 297 SER A N 1
ATOM 2353 C CA . SER A 1 297 ? -8.152 -29.198 0.153 1.00 41.19 297 SER A CA 1
ATOM 2354 C C . SER A 1 297 ? -6.683 -29.414 -0.230 1.00 41.19 297 SER A C 1
ATOM 2356 O O . SER A 1 297 ? -6.380 -29.779 -1.365 1.00 41.19 297 SER A O 1
ATOM 2358 N N . GLN A 1 298 ? -5.805 -29.213 0.762 1.00 48.19 298 GLN A N 1
ATOM 2359 C CA . GLN A 1 298 ? -4.403 -29.658 0.873 1.00 48.19 298 GLN A CA 1
ATOM 2360 C C . GLN A 1 298 ? -3.248 -28.678 0.597 1.00 48.19 298 GLN A C 1
ATOM 2362 O O . GLN A 1 298 ? -2.101 -29.093 0.741 1.00 48.19 298 GLN A O 1
ATOM 2367 N N . ARG A 1 299 ? -3.452 -27.380 0.331 1.00 57.06 299 ARG A N 1
ATOM 2368 C CA . ARG A 1 299 ? -2.328 -26.417 0.423 1.00 57.06 299 ARG A CA 1
ATOM 2369 C C . ARG A 1 299 ? -2.592 -25.343 1.467 1.00 57.06 299 ARG A C 1
ATOM 2371 O O . ARG A 1 299 ? -3.352 -24.412 1.238 1.00 57.06 299 ARG A O 1
ATOM 2378 N N . ARG A 1 300 ? -1.927 -25.474 2.619 1.00 65.00 300 ARG A N 1
ATOM 2379 C CA . ARG A 1 300 ? -1.853 -24.406 3.622 1.00 65.00 300 ARG A CA 1
ATOM 2380 C C . ARG A 1 300 ? -0.945 -23.309 3.066 1.00 65.00 300 ARG A C 1
ATOM 2382 O O . ARG A 1 300 ? 0.238 -23.562 2.847 1.00 65.00 300 ARG A O 1
ATOM 2389 N N . GLY A 1 301 ? -1.478 -22.110 2.838 1.00 72.88 301 GLY A N 1
ATOM 2390 C CA . GLY A 1 301 ? -0.634 -20.962 2.503 1.00 72.88 301 GLY A CA 1
ATOM 2391 C C . GLY A 1 301 ? 0.255 -20.562 3.682 1.00 72.88 301 GLY A C 1
ATOM 2392 O O . GLY A 1 301 ? 0.081 -21.065 4.795 1.00 72.88 301 GLY A O 1
ATOM 2393 N N . ARG A 1 302 ? 1.279 -19.743 3.442 1.00 79.50 302 ARG A N 1
ATOM 2394 C CA . ARG A 1 302 ? 2.340 -19.476 4.427 1.00 79.50 302 ARG A CA 1
ATOM 2395 C C . ARG A 1 302 ? 1.844 -18.635 5.610 1.00 79.50 302 ARG A C 1
ATOM 2397 O O . ARG A 1 302 ? 0.923 -17.840 5.425 1.00 79.50 302 ARG A O 1
ATOM 2404 N N . PRO A 1 303 ? 2.436 -18.798 6.811 1.00 84.81 303 PRO A N 1
ATOM 2405 C CA . PRO A 1 303 ? 2.206 -17.880 7.922 1.00 84.81 303 PRO A CA 1
ATOM 2406 C C . PRO A 1 303 ? 2.538 -16.448 7.517 1.00 84.81 303 PRO A C 1
ATOM 2408 O O . PRO A 1 303 ? 3.566 -16.202 6.885 1.00 84.81 303 PRO A O 1
ATOM 2411 N N . VAL A 1 304 ? 1.682 -15.510 7.903 1.00 84.50 304 VAL A N 1
ATOM 2412 C CA . VAL A 1 304 ? 1.989 -14.088 7.812 1.00 84.50 304 VAL A CA 1
ATOM 2413 C C . VAL A 1 304 ? 2.955 -13.754 8.943 1.00 84.50 304 VAL A C 1
ATOM 2415 O O . VAL A 1 304 ? 2.622 -13.901 10.120 1.00 84.50 304 VAL A O 1
ATOM 2418 N N . LEU A 1 305 ? 4.169 -13.338 8.582 1.00 82.25 305 LEU A N 1
ATOM 2419 C CA . LEU A 1 305 ? 5.223 -13.049 9.550 1.00 82.25 305 LEU A CA 1
ATOM 2420 C C . LEU A 1 305 ? 4.799 -11.926 10.510 1.00 82.25 305 LEU A C 1
ATOM 2422 O O . LEU A 1 305 ? 4.289 -10.886 10.086 1.00 82.25 305 LEU A O 1
ATOM 2426 N N . GLY A 1 306 ? 5.009 -12.155 11.809 1.00 79.62 306 GLY A N 1
ATOM 2427 C CA . GLY A 1 306 ? 4.643 -11.214 12.868 1.00 79.62 306 GLY A CA 1
ATOM 2428 C C . GLY A 1 306 ? 3.135 -11.013 13.035 1.00 79.62 306 GLY A C 1
ATOM 2429 O O . GLY A 1 306 ? 2.733 -9.972 13.548 1.00 79.62 306 GLY A O 1
ATOM 2430 N N . SER A 1 307 ? 2.298 -11.939 12.547 1.00 81.44 307 SER A N 1
ATOM 2431 C CA . SER A 1 307 ? 0.848 -11.882 12.751 1.00 81.44 307 SER A CA 1
ATOM 2432 C C . SER A 1 307 ? 0.459 -12.378 14.138 1.00 81.44 307 SER A C 1
ATOM 2434 O O . SER A 1 307 ? 0.704 -13.531 14.490 1.00 81.44 307 SER A O 1
ATOM 2436 N N . LEU A 1 308 ? -0.226 -11.520 14.885 1.00 81.75 308 LEU A N 1
ATOM 2437 C CA . LEU A 1 308 ? -0.736 -11.764 16.230 1.00 81.75 308 LEU A CA 1
ATOM 2438 C C . LEU A 1 308 ? -1.966 -12.688 16.249 1.00 81.75 308 LEU A C 1
ATOM 2440 O O . LEU A 1 308 ? -2.387 -13.111 17.319 1.00 81.75 308 LEU A O 1
ATOM 2444 N N . ILE A 1 309 ? -2.573 -12.969 15.090 1.00 82.19 309 ILE A N 1
ATOM 2445 C CA . ILE A 1 309 ? -3.691 -13.923 14.933 1.00 82.19 309 ILE A CA 1
ATOM 2446 C C . ILE A 1 309 ? -3.256 -15.231 14.253 1.00 82.19 309 ILE A C 1
ATOM 2448 O O . ILE A 1 309 ? -4.104 -15.999 13.789 1.00 82.19 309 ILE A O 1
ATOM 2452 N N . HIS A 1 310 ? -1.943 -15.449 14.101 1.00 83.06 310 HIS A N 1
ATOM 2453 C CA . HIS A 1 310 ? -1.367 -16.582 13.369 1.00 83.06 310 HIS A CA 1
ATOM 2454 C C . HIS A 1 310 ? -1.997 -16.784 11.979 1.00 83.06 310 HIS A C 1
ATOM 2456 O O . HIS A 1 310 ? -2.232 -17.913 11.536 1.00 83.06 310 HIS A O 1
ATOM 2462 N N . ALA A 1 311 ? -2.305 -15.678 11.292 1.00 85.44 311 ALA A N 1
ATOM 2463 C CA . ALA A 1 311 ? -2.938 -15.731 9.984 1.00 85.44 311 ALA A CA 1
ATOM 2464 C C . ALA A 1 311 ? -2.021 -16.398 8.958 1.00 85.44 311 ALA A C 1
ATOM 2466 O O . ALA A 1 311 ? -0.794 -16.288 9.006 1.00 85.44 311 ALA A O 1
ATOM 2467 N N . ARG A 1 312 ? -2.642 -17.052 7.979 1.00 86.31 312 ARG A N 1
ATOM 2468 C CA . ARG A 1 312 ? -1.964 -17.599 6.804 1.00 86.31 312 ARG A CA 1
ATOM 2469 C C . ARG A 1 312 ? -2.493 -16.953 5.536 1.00 86.31 312 ARG A C 1
ATOM 2471 O O . ARG A 1 312 ? -3.702 -16.778 5.400 1.00 86.31 312 ARG A O 1
ATOM 2478 N N . TRP A 1 313 ? -1.597 -16.634 4.603 1.00 84.62 313 TRP A N 1
ATOM 2479 C CA . TRP A 1 313 ? -1.993 -16.172 3.274 1.00 84.62 313 TRP A CA 1
ATOM 2480 C C . TRP A 1 313 ? -2.843 -17.237 2.564 1.00 84.62 313 TRP A C 1
ATOM 2482 O O . TRP A 1 313 ? -2.604 -18.431 2.762 1.00 84.62 313 TRP A O 1
ATOM 2492 N N . PRO A 1 314 ? -3.815 -16.852 1.719 1.00 85.69 314 PRO A N 1
ATOM 2493 C CA . PRO A 1 314 ? -4.507 -17.810 0.867 1.00 85.69 314 PRO A CA 1
ATOM 2494 C C . PRO A 1 314 ? -3.522 -18.406 -0.144 1.00 85.69 314 PRO A C 1
ATOM 2496 O O . PRO A 1 314 ? -2.623 -17.717 -0.629 1.00 85.69 314 PRO A O 1
ATOM 2499 N N . ALA A 1 315 ? -3.684 -19.684 -0.483 1.00 83.62 315 ALA A N 1
ATOM 2500 C CA . ALA A 1 315 ? -2.873 -20.299 -1.529 1.00 83.62 315 ALA A CA 1
ATOM 2501 C C . ALA A 1 315 ? -3.247 -19.725 -2.915 1.00 83.62 315 ALA A C 1
ATOM 2503 O O . ALA A 1 315 ? -4.435 -19.487 -3.161 1.00 83.62 315 ALA A O 1
ATOM 2504 N N . PRO A 1 316 ? -2.273 -19.532 -3.826 1.00 84.56 316 PRO A N 1
ATOM 2505 C CA . PRO A 1 316 ? -2.572 -19.161 -5.205 1.00 84.56 316 PRO A CA 1
ATOM 2506 C C . PRO A 1 316 ? -3.385 -20.268 -5.905 1.00 84.56 316 PRO A C 1
ATOM 2508 O O . PRO A 1 316 ? -3.292 -21.444 -5.521 1.00 84.56 316 PRO A O 1
ATOM 2511 N N . PRO A 1 317 ? -4.190 -19.925 -6.927 1.00 83.75 317 PRO A N 1
ATOM 2512 C CA . PRO A 1 317 ? -4.938 -20.912 -7.700 1.00 83.75 317 PRO A CA 1
ATOM 2513 C C . PRO A 1 317 ? -3.997 -21.869 -8.446 1.00 83.75 317 PRO A C 1
ATOM 2515 O O . PRO A 1 317 ? -2.873 -21.517 -8.803 1.00 83.75 317 PRO A O 1
ATOM 2518 N N . ARG A 1 318 ? -4.460 -23.100 -8.699 1.00 82.31 318 ARG A N 1
ATOM 2519 C CA . ARG A 1 318 ? -3.714 -24.063 -9.521 1.00 82.31 318 ARG A CA 1
ATOM 2520 C C . ARG A 1 318 ? -3.862 -23.695 -10.993 1.00 82.31 318 ARG A C 1
ATOM 2522 O O . ARG A 1 318 ? -4.981 -23.640 -11.494 1.00 82.31 318 ARG A O 1
ATOM 2529 N N . LEU A 1 319 ? -2.735 -23.496 -11.663 1.00 84.00 319 LEU A N 1
ATOM 2530 C CA . LEU A 1 319 ? -2.673 -23.222 -13.097 1.00 84.00 319 LEU A CA 1
ATOM 2531 C C . LEU A 1 319 ? -2.333 -24.510 -13.849 1.00 84.00 319 LEU A C 1
ATOM 2533 O O . LEU A 1 319 ? -1.522 -25.299 -13.360 1.00 84.00 319 LEU A O 1
ATOM 2537 N N . ARG A 1 320 ? -2.938 -24.731 -15.017 1.00 82.25 320 ARG A N 1
ATOM 2538 C CA . ARG A 1 320 ? -2.615 -25.866 -15.899 1.00 82.25 320 ARG A CA 1
ATOM 2539 C C . ARG A 1 320 ? -1.317 -25.583 -16.632 1.00 82.25 320 ARG A C 1
ATOM 2541 O O . ARG A 1 320 ? -0.979 -24.420 -16.818 1.00 82.25 320 ARG A O 1
ATOM 2548 N N . ASP A 1 321 ? -0.587 -26.597 -17.071 1.00 76.94 321 ASP A N 1
ATOM 2549 C CA . ASP A 1 321 ? 0.609 -26.354 -17.882 1.00 76.94 321 ASP A CA 1
ATOM 2550 C C . ASP A 1 321 ? 0.226 -25.629 -19.182 1.00 76.94 321 ASP A C 1
ATOM 2552 O O . ASP A 1 321 ? -0.708 -26.025 -19.876 1.00 76.94 321 ASP A O 1
ATOM 2556 N N . GLY A 1 322 ? 0.913 -24.521 -19.473 1.00 75.12 322 GLY A N 1
ATOM 2557 C CA . GLY A 1 322 ? 0.647 -23.674 -20.642 1.00 75.12 322 GLY A CA 1
ATOM 2558 C C . GLY A 1 322 ? -0.206 -22.420 -20.400 1.00 75.12 322 GLY A C 1
ATOM 2559 O O . GLY A 1 322 ? -0.151 -21.518 -21.232 1.00 75.12 322 GLY A O 1
ATOM 2560 N N . ASP A 1 323 ? -0.928 -22.278 -19.275 1.00 78.38 323 ASP A N 1
ATOM 2561 C CA . ASP A 1 323 ? -1.700 -21.041 -19.025 1.00 78.38 323 ASP A CA 1
ATOM 2562 C C . ASP A 1 323 ? -0.752 -19.834 -18.882 1.00 78.38 323 ASP A C 1
ATOM 2564 O O . ASP A 1 323 ? 0.099 -19.809 -17.991 1.00 78.38 323 ASP A O 1
ATOM 2568 N N . ALA A 1 324 ? -0.880 -18.812 -19.723 1.00 75.19 324 ALA A N 1
ATOM 2569 C CA . ALA A 1 324 ? -0.059 -17.602 -19.606 1.00 75.19 324 ALA A CA 1
ATOM 2570 C C . ALA A 1 324 ? -0.582 -16.636 -18.526 1.00 75.19 324 ALA A C 1
ATOM 2572 O O . ALA A 1 324 ? 0.186 -15.872 -17.932 1.00 75.19 324 ALA A O 1
ATOM 2573 N N . THR A 1 325 ? -1.889 -16.678 -18.267 1.00 77.44 325 THR A N 1
ATOM 2574 C CA . THR A 1 325 ? -2.610 -15.776 -17.366 1.00 77.44 325 THR A CA 1
ATOM 2575 C C . THR A 1 325 ? -3.655 -16.530 -16.549 1.00 77.44 325 THR A C 1
ATOM 2577 O O . THR A 1 325 ? -4.014 -17.662 -16.871 1.00 77.44 325 THR A O 1
ATOM 2580 N N . PHE A 1 326 ? -4.144 -15.912 -15.476 1.00 80.81 326 PHE A N 1
ATOM 2581 C CA . PHE A 1 326 ? -5.232 -16.440 -14.658 1.00 80.81 326 PHE A CA 1
ATOM 2582 C C . PHE A 1 326 ? -6.026 -15.316 -14.003 1.00 80.81 326 PHE A C 1
ATOM 2584 O O . PHE A 1 326 ? -5.508 -14.225 -13.801 1.00 80.81 326 PHE A O 1
ATOM 2591 N N . ILE A 1 327 ? -7.277 -15.571 -13.630 1.00 81.00 327 ILE A N 1
ATOM 2592 C CA . ILE A 1 327 ? -8.087 -14.588 -12.905 1.00 81.00 327 ILE A CA 1
ATOM 2593 C C . ILE A 1 327 ? -7.847 -14.758 -11.405 1.00 81.00 327 ILE A C 1
ATOM 2595 O O . ILE A 1 327 ? -8.007 -15.851 -10.858 1.00 81.00 327 ILE A O 1
ATOM 2599 N N . CYS A 1 328 ? -7.476 -13.675 -10.726 1.00 84.25 328 CYS A N 1
ATOM 2600 C CA . CYS A 1 328 ? -7.319 -13.668 -9.282 1.00 84.25 328 CYS A CA 1
ATOM 2601 C C . CYS A 1 328 ? -8.673 -13.933 -8.599 1.00 84.25 328 CYS A C 1
ATOM 2603 O O . CYS A 1 328 ? -9.610 -13.152 -8.785 1.00 84.25 328 CYS A O 1
ATOM 2605 N N . PRO A 1 329 ? -8.796 -14.964 -7.742 1.00 81.81 329 PRO A N 1
ATOM 2606 C CA . PRO A 1 329 ? -10.050 -15.266 -7.048 1.00 81.81 329 PRO A CA 1
ATOM 2607 C C . PRO A 1 329 ? -10.449 -14.216 -5.996 1.00 81.81 329 PRO A C 1
ATOM 2609 O O . PRO A 1 329 ? -11.556 -14.274 -5.472 1.00 81.81 329 PRO A O 1
ATOM 2612 N N . ILE A 1 330 ? -9.556 -13.279 -5.657 1.00 84.19 330 ILE A N 1
ATOM 2613 C CA . ILE A 1 330 ? -9.764 -12.290 -4.590 1.00 84.19 330 ILE A CA 1
ATOM 2614 C C . ILE A 1 330 ? -10.227 -10.952 -5.169 1.00 84.19 330 ILE A C 1
ATOM 2616 O O . ILE A 1 330 ? -11.243 -10.414 -4.743 1.00 84.19 330 ILE A O 1
ATOM 2620 N N . CYS A 1 331 ? -9.500 -10.395 -6.138 1.00 83.75 331 CYS A N 1
ATOM 2621 C CA . CYS A 1 331 ? -9.819 -9.088 -6.723 1.00 83.75 331 CYS A CA 1
ATOM 2622 C C . CYS A 1 331 ? -10.455 -9.163 -8.112 1.00 83.75 331 CYS A C 1
ATOM 2624 O O . CYS A 1 331 ? -10.854 -8.133 -8.650 1.00 83.75 331 CYS A O 1
ATOM 2626 N N . GLY A 1 332 ? -10.532 -10.361 -8.696 1.00 79.25 332 GLY A N 1
ATOM 2627 C CA . GLY A 1 332 ? -11.053 -10.594 -10.039 1.00 79.25 332 GLY A CA 1
ATOM 2628 C C . GLY A 1 332 ? -10.202 -10.039 -11.173 1.00 79.25 332 GLY A C 1
ATOM 2629 O O . GLY A 1 332 ? -10.649 -10.023 -12.313 1.00 79.25 332 GLY A O 1
ATOM 2630 N N . ASP A 1 333 ? -8.990 -9.589 -10.868 1.00 80.81 333 ASP A N 1
ATOM 2631 C CA . ASP A 1 333 ? -8.055 -9.057 -11.845 1.00 80.81 333 ASP A CA 1
ATOM 2632 C C . ASP A 1 333 ? -7.355 -10.191 -12.611 1.00 80.81 333 ASP A C 1
ATOM 2634 O O . ASP A 1 333 ? -7.049 -11.236 -12.034 1.00 80.81 333 ASP A O 1
ATOM 2638 N N . THR A 1 334 ? -7.081 -10.000 -13.901 1.00 79.75 334 THR A N 1
ATOM 2639 C CA . THR A 1 334 ? -6.386 -11.008 -14.721 1.00 79.75 334 THR A CA 1
ATOM 2640 C C . THR A 1 334 ? -4.882 -10.870 -14.557 1.00 79.75 334 THR A C 1
ATOM 2642 O O . THR A 1 334 ? -4.314 -9.902 -15.044 1.00 79.75 334 THR A O 1
ATOM 2645 N N . LEU A 1 335 ? -4.235 -11.827 -13.904 1.00 79.69 335 LEU A N 1
ATOM 2646 C CA . LEU A 1 335 ? -2.815 -11.835 -13.564 1.00 79.69 335 LEU A CA 1
ATOM 2647 C C . LEU A 1 335 ? -1.985 -12.683 -14.527 1.00 79.69 335 LEU A C 1
ATOM 2649 O O . LEU A 1 335 ? -2.499 -13.595 -15.173 1.00 79.69 335 LEU A O 1
ATOM 2653 N N . LEU A 1 336 ? -0.682 -12.416 -14.593 1.00 79.31 336 LEU A N 1
ATOM 2654 C CA . LEU A 1 336 ? 0.272 -13.281 -15.298 1.00 79.31 336 LEU A CA 1
ATOM 2655 C C . LEU A 1 336 ? 0.606 -14.516 -14.453 1.00 79.31 336 LEU A C 1
ATOM 2657 O O . LEU A 1 336 ? 0.620 -14.434 -13.227 1.00 79.31 336 LEU A O 1
ATOM 2661 N N . ARG A 1 337 ? 0.970 -15.64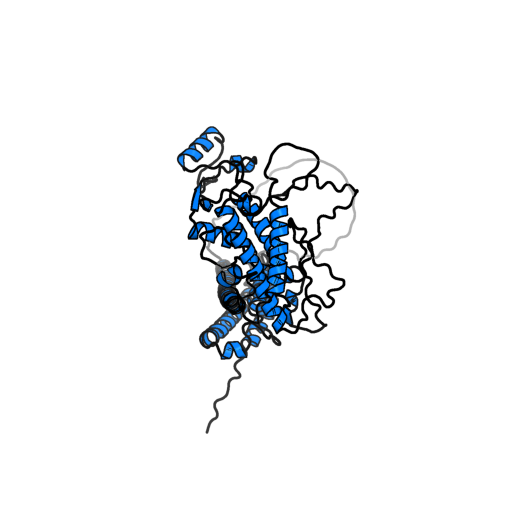7 -15.077 1.00 82.06 337 ARG A N 1
ATOM 2662 C CA . ARG A 1 337 ? 1.427 -16.854 -14.349 1.00 82.06 337 ARG A CA 1
ATOM 2663 C C . ARG A 1 337 ? 2.501 -16.549 -13.301 1.00 82.06 337 ARG A C 1
ATOM 2665 O O . ARG A 1 337 ? 2.422 -17.091 -12.203 1.00 82.06 337 ARG A O 1
ATOM 2672 N N . ALA A 1 338 ? 3.460 -15.676 -13.607 1.00 79.81 338 ALA A N 1
ATOM 2673 C CA . ALA A 1 338 ? 4.525 -15.293 -12.677 1.00 79.81 338 ALA A CA 1
ATOM 2674 C C . ALA A 1 338 ? 3.993 -14.658 -11.372 1.00 79.81 338 ALA A C 1
ATOM 2676 O O . ALA A 1 338 ? 4.644 -14.729 -10.334 1.00 79.81 338 ALA A O 1
ATOM 2677 N N . GLU A 1 339 ? 2.785 -14.080 -11.382 1.00 82.50 339 GLU A N 1
ATOM 2678 C CA . GLU A 1 339 ? 2.124 -13.556 -10.178 1.00 82.50 339 GLU A CA 1
ATOM 2679 C C . GLU A 1 339 ? 1.526 -14.667 -9.292 1.00 82.50 339 GLU A C 1
ATOM 2681 O O . GLU A 1 339 ? 1.190 -14.408 -8.139 1.00 82.50 339 GLU A O 1
ATOM 2686 N N . SER A 1 340 ? 1.411 -15.905 -9.791 1.00 83.88 340 SER A N 1
ATOM 2687 C CA . SER A 1 340 ? 1.061 -17.080 -8.972 1.00 83.88 340 SER A CA 1
ATOM 2688 C C . SER A 1 340 ? 2.261 -17.658 -8.216 1.00 83.88 340 SER A C 1
ATOM 2690 O O . SER A 1 340 ? 2.083 -18.461 -7.297 1.00 83.88 340 SER A O 1
ATOM 2692 N N . GLU A 1 341 ? 3.479 -17.260 -8.594 1.00 83.38 341 GLU A N 1
ATOM 2693 C CA . GLU A 1 341 ? 4.700 -17.697 -7.930 1.00 83.38 341 GLU A CA 1
ATOM 2694 C C . GLU A 1 341 ? 4.812 -17.100 -6.522 1.00 83.38 341 GLU A C 1
ATOM 2696 O O . GLU A 1 341 ? 4.210 -16.077 -6.173 1.00 83.38 341 GLU A O 1
ATOM 2701 N N . HIS A 1 342 ? 5.599 -17.778 -5.688 1.00 71.88 342 HIS A N 1
ATOM 2702 C CA . HIS A 1 342 ? 5.816 -17.399 -4.297 1.00 71.88 342 HIS A CA 1
ATOM 2703 C C . HIS A 1 342 ? 6.347 -15.959 -4.183 1.00 71.88 342 HIS A C 1
ATOM 2705 O O . HIS A 1 342 ? 7.112 -15.496 -5.025 1.00 71.88 342 HIS A O 1
ATOM 2711 N N . GLY A 1 343 ? 5.934 -15.239 -3.136 1.00 81.38 343 GLY A N 1
ATOM 2712 C CA . GLY A 1 343 ? 6.270 -13.824 -2.938 1.00 81.38 343 GLY A CA 1
ATOM 2713 C C . GLY A 1 343 ? 5.435 -12.879 -3.807 1.00 81.38 343 GLY A C 1
ATOM 2714 O O . GLY A 1 343 ? 4.775 -11.995 -3.265 1.00 81.38 343 GLY A O 1
ATOM 2715 N N . ASN A 1 344 ? 5.368 -13.102 -5.124 1.00 84.06 344 ASN A N 1
ATOM 2716 C CA . ASN A 1 344 ? 4.572 -12.266 -6.033 1.00 84.06 344 ASN A CA 1
ATOM 2717 C C . ASN A 1 344 ? 3.075 -12.333 -5.707 1.00 84.06 344 ASN A C 1
ATOM 2719 O O . ASN A 1 344 ? 2.412 -11.295 -5.640 1.00 84.06 344 ASN A O 1
ATOM 2723 N N . TRP A 1 345 ? 2.568 -13.535 -5.417 1.00 87.06 345 TRP A N 1
ATOM 2724 C CA . TRP A 1 345 ? 1.186 -13.721 -4.979 1.00 87.06 345 TRP A CA 1
ATOM 2725 C C . TRP A 1 345 ? 0.886 -12.956 -3.683 1.00 87.06 345 TRP A C 1
ATOM 2727 O O . TRP A 1 345 ? -0.118 -12.255 -3.582 1.00 87.06 345 TRP A O 1
ATOM 2737 N N . GLU A 1 346 ? 1.778 -13.027 -2.695 1.00 86.44 346 GLU A N 1
ATOM 2738 C CA . GLU A 1 346 ? 1.596 -12.352 -1.405 1.00 86.44 346 GLU A CA 1
ATOM 2739 C C . GLU A 1 346 ? 1.640 -10.826 -1.557 1.00 86.44 346 GLU A C 1
ATOM 2741 O O . GLU A 1 346 ? 0.816 -10.121 -0.974 1.00 86.44 346 GLU A O 1
ATOM 2746 N N . ILE A 1 347 ? 2.542 -10.309 -2.399 1.00 85.81 347 ILE A N 1
ATOM 2747 C CA . ILE A 1 347 ? 2.612 -8.884 -2.749 1.00 85.81 347 ILE A CA 1
ATOM 2748 C C . ILE A 1 347 ? 1.307 -8.431 -3.412 1.00 85.81 347 ILE A C 1
ATOM 2750 O O . ILE A 1 347 ? 0.773 -7.379 -3.052 1.00 85.81 347 ILE A O 1
ATOM 2754 N N . HIS A 1 348 ? 0.777 -9.220 -4.351 1.00 86.75 348 HIS A N 1
ATOM 2755 C CA . HIS A 1 348 ? -0.489 -8.936 -5.022 1.00 86.75 348 HIS A CA 1
ATOM 2756 C C . HIS A 1 348 ? -1.653 -8.882 -4.020 1.00 86.75 348 HIS A C 1
ATOM 2758 O O . HIS A 1 348 ? -2.330 -7.856 -3.908 1.00 86.75 348 HIS A O 1
ATOM 2764 N N . VAL A 1 349 ? -1.831 -9.942 -3.225 1.00 88.00 349 VAL A N 1
ATOM 2765 C CA . VAL A 1 349 ? -2.910 -10.030 -2.230 1.00 88.00 349 VAL A CA 1
ATOM 2766 C C . VAL A 1 349 ? -2.789 -8.922 -1.182 1.00 88.00 349 VAL A C 1
ATOM 2768 O O . VAL A 1 349 ? -3.788 -8.294 -0.836 1.00 88.00 349 VAL A O 1
ATOM 2771 N N . SER A 1 350 ? -1.578 -8.617 -0.711 1.00 88.25 350 SER A N 1
ATOM 2772 C CA . SER A 1 350 ? -1.321 -7.517 0.228 1.00 88.25 350 SER A CA 1
ATOM 2773 C C . SER A 1 350 ? -1.681 -6.147 -0.368 1.00 88.25 350 SER A C 1
ATOM 2775 O O . SER A 1 350 ? -2.328 -5.318 0.286 1.00 88.25 350 SER A O 1
ATOM 2777 N N . ALA A 1 351 ? -1.347 -5.909 -1.641 1.00 86.44 351 ALA A N 1
ATOM 2778 C CA . ALA A 1 351 ? -1.702 -4.672 -2.333 1.00 86.44 351 ALA A CA 1
ATOM 2779 C C . ALA A 1 351 ? -3.226 -4.496 -2.459 1.00 86.44 351 ALA A C 1
ATOM 2781 O O . ALA A 1 351 ? -3.741 -3.384 -2.258 1.00 86.44 351 ALA A O 1
ATOM 2782 N N . ASP A 1 352 ? -3.950 -5.579 -2.740 1.00 88.12 352 ASP A N 1
ATOM 2783 C CA . ASP A 1 352 ? -5.412 -5.582 -2.823 1.00 88.12 352 ASP A CA 1
ATOM 2784 C C . ASP A 1 352 ? -6.086 -5.439 -1.470 1.00 88.12 352 ASP A C 1
ATOM 2786 O O . ASP A 1 352 ? -7.075 -4.703 -1.356 1.00 88.12 352 ASP A O 1
ATOM 2790 N N . LEU A 1 353 ? -5.502 -6.051 -0.441 1.00 91.38 353 LEU A N 1
ATOM 2791 C CA . LEU A 1 353 ? -5.914 -5.890 0.942 1.00 91.38 353 LEU A CA 1
ATOM 2792 C C . LEU A 1 353 ? -5.856 -4.423 1.357 1.00 91.38 353 LEU A C 1
ATOM 2794 O O . LEU A 1 353 ? -6.823 -3.909 1.923 1.00 91.38 353 LEU A O 1
ATOM 2798 N N . SER A 1 354 ? -4.751 -3.733 1.035 1.00 92.25 354 SER A N 1
ATOM 2799 C CA . SER A 1 354 ? -4.460 -2.374 1.514 1.00 92.25 354 SER A CA 1
ATOM 2800 C C . SER A 1 354 ? -4.775 -2.253 3.009 1.00 92.25 354 SER A C 1
ATOM 2802 O O . SER A 1 354 ? -5.809 -1.675 3.368 1.00 92.25 354 SER A O 1
ATOM 2804 N N . PRO A 1 355 ? -3.966 -2.891 3.870 1.00 93.56 355 PRO A N 1
ATOM 2805 C CA . PRO A 1 355 ? -4.348 -3.241 5.239 1.00 93.56 355 PRO A CA 1
ATOM 2806 C C . PRO A 1 355 ? -4.596 -2.043 6.157 1.00 93.56 355 PRO A C 1
ATOM 2808 O O . PRO A 1 355 ? -5.311 -2.160 7.147 1.00 93.56 355 PRO A O 1
ATOM 2811 N N . TYR A 1 356 ? -4.072 -0.871 5.818 1.00 95.12 356 TYR A N 1
ATOM 2812 C CA . TYR A 1 356 ? -4.087 0.266 6.723 1.00 95.12 356 TYR A CA 1
ATOM 2813 C C . TYR A 1 356 ? -5.330 1.134 6.503 1.00 95.12 356 TYR A C 1
ATOM 2815 O O . TYR A 1 356 ? -5.727 1.436 5.374 1.00 95.12 356 TYR A O 1
ATOM 2823 N N . THR A 1 357 ? -5.977 1.524 7.597 1.00 93.19 357 THR A N 1
ATOM 2824 C CA . THR A 1 357 ? -7.157 2.399 7.616 1.00 93.19 357 THR A CA 1
ATOM 2825 C C . THR A 1 357 ? -6.903 3.507 8.623 1.00 93.19 357 THR A C 1
ATOM 2827 O O . THR A 1 357 ? -6.382 3.241 9.702 1.00 93.19 357 THR A O 1
ATOM 2830 N N . CYS A 1 358 ? -7.284 4.741 8.286 1.00 94.62 358 CYS A N 1
ATOM 2831 C CA . CYS A 1 358 ? -7.263 5.822 9.263 1.00 94.62 358 CYS A CA 1
ATOM 2832 C C . CYS A 1 358 ? -8.245 5.507 10.389 1.00 94.62 358 CYS A C 1
ATOM 2834 O O . CYS A 1 358 ? -9.425 5.293 10.121 1.00 94.62 358 CYS A O 1
ATOM 2836 N N . PHE A 1 359 ? -7.758 5.482 11.622 1.00 93.00 359 PHE A N 1
ATOM 2837 C CA . PHE A 1 359 ? -8.533 5.149 12.815 1.00 93.00 359 PHE A CA 1
ATOM 2838 C C . PHE A 1 359 ? -9.054 6.385 13.561 1.00 93.00 359 PHE A C 1
ATOM 2840 O O . PHE A 1 359 ? -9.744 6.228 14.557 1.00 93.00 359 PHE A O 1
ATOM 2847 N N . ILE A 1 360 ? -8.767 7.605 13.090 1.00 92.00 360 ILE A N 1
ATOM 2848 C CA . ILE A 1 360 ? -9.238 8.838 13.734 1.00 92.00 360 ILE A CA 1
ATOM 2849 C C . ILE A 1 360 ? -10.763 8.983 13.544 1.00 92.00 360 ILE A C 1
ATOM 2851 O O . ILE A 1 360 ? -11.203 9.071 12.390 1.00 92.00 360 ILE A O 1
ATOM 2855 N N . PRO A 1 361 ? -11.568 9.070 14.627 1.00 85.31 361 PRO A N 1
ATOM 2856 C CA . PRO A 1 361 ? -13.037 9.101 14.574 1.00 85.31 361 PRO A CA 1
ATOM 2857 C C . PRO A 1 361 ? -13.643 10.149 13.636 1.00 85.31 361 PRO A C 1
ATOM 2859 O O . PRO A 1 361 ? -14.644 9.905 12.964 1.00 85.31 361 PRO A O 1
ATOM 2862 N N . THR A 1 362 ? -13.030 11.330 13.572 1.00 84.38 362 THR A N 1
ATOM 2863 C CA . THR A 1 362 ? -13.517 12.473 12.786 1.00 84.38 362 THR A CA 1
ATOM 2864 C C . THR A 1 362 ? -13.071 12.431 11.323 1.00 84.38 362 THR A C 1
ATOM 2866 O O . THR A 1 362 ? -13.435 13.306 10.531 1.00 84.38 362 THR A O 1
ATOM 2869 N N . CYS A 1 363 ? -12.294 11.417 10.924 1.00 89.56 363 CYS A N 1
ATOM 2870 C CA . CYS A 1 363 ? -11.793 11.313 9.564 1.00 89.56 363 CYS A CA 1
ATOM 2871 C C . CYS A 1 363 ? -12.902 10.914 8.582 1.00 89.56 363 CYS A C 1
ATOM 2873 O O . CYS A 1 363 ? -13.501 9.841 8.662 1.00 89.56 363 CYS A O 1
ATOM 2875 N N . LYS A 1 364 ? -13.140 11.779 7.591 1.00 84.44 364 LYS A N 1
ATOM 2876 C CA . LYS A 1 364 ? -14.102 11.538 6.501 1.00 84.44 364 LYS A CA 1
ATOM 2877 C C . LYS A 1 364 ? -13.535 10.642 5.396 1.00 84.44 364 LYS A C 1
ATOM 2879 O O . LYS A 1 364 ? -14.285 10.158 4.545 1.00 84.44 364 LYS A O 1
ATOM 2884 N N . THR A 1 365 ? -12.221 10.423 5.385 1.00 82.19 365 THR A N 1
ATOM 2885 C CA . THR A 1 365 ? -11.554 9.608 4.372 1.00 82.19 365 THR A CA 1
ATOM 2886 C C . THR A 1 365 ? -11.890 8.142 4.589 1.00 82.19 365 THR A C 1
ATOM 2888 O O . THR A 1 365 ? -11.515 7.527 5.579 1.00 82.19 365 THR A O 1
ATOM 2891 N N . SER A 1 366 ? -12.586 7.561 3.617 1.00 73.38 366 SER A N 1
ATOM 2892 C CA . SER A 1 366 ? -12.903 6.130 3.609 1.00 73.38 366 SER A CA 1
ATOM 2893 C C . SER A 1 366 ? -11.839 5.291 2.876 1.00 73.38 366 SER A C 1
ATOM 2895 O O . SER A 1 366 ? -11.952 4.067 2.781 1.00 73.38 366 SER A O 1
ATOM 2897 N N . THR A 1 367 ? -10.818 5.951 2.328 1.00 80.69 367 THR A N 1
ATOM 2898 C CA . THR A 1 367 ? -9.711 5.339 1.590 1.00 80.69 367 THR A CA 1
ATOM 2899 C C . THR A 1 367 ? -8.880 4.441 2.503 1.00 80.69 367 THR A C 1
ATOM 2901 O O . THR A 1 367 ? -8.602 4.786 3.648 1.00 80.69 367 THR A O 1
ATOM 2904 N N . THR A 1 368 ? -8.481 3.283 1.980 1.00 88.88 368 THR A N 1
ATOM 2905 C CA . THR A 1 368 ? -7.534 2.376 2.633 1.00 88.88 368 THR A CA 1
ATOM 2906 C C . THR A 1 368 ? -6.161 2.510 1.986 1.00 88.88 368 THR A C 1
ATOM 2908 O O . THR A 1 368 ? -6.068 2.761 0.781 1.00 88.88 368 THR A O 1
ATOM 2911 N N . PHE A 1 369 ? -5.107 2.327 2.773 1.00 91.38 369 PHE A N 1
ATOM 2912 C CA . PHE A 1 369 ? -3.726 2.559 2.365 1.00 91.38 369 PHE A CA 1
ATOM 2913 C C . PHE A 1 369 ? -2.960 1.245 2.211 1.00 91.38 369 PHE A C 1
ATOM 2915 O O . PHE A 1 369 ? -3.227 0.267 2.916 1.00 91.38 369 PHE A O 1
ATOM 2922 N N . ARG A 1 370 ? -2.035 1.210 1.247 1.00 89.12 370 ARG A N 1
ATOM 2923 C CA . ARG A 1 370 ? -1.232 0.019 0.934 1.00 89.12 370 ARG A CA 1
ATOM 2924 C C . ARG A 1 370 ? -0.035 -0.104 1.859 1.00 89.12 370 ARG A C 1
ATOM 2926 O O . ARG A 1 370 ? 0.249 -1.207 2.315 1.00 89.12 370 ARG A O 1
ATOM 2933 N N . HIS A 1 371 ? 0.606 1.021 2.148 1.00 90.00 371 HIS A N 1
ATOM 2934 C CA . HIS A 1 371 ? 1.820 1.091 2.947 1.00 90.00 371 HIS A CA 1
ATOM 2935 C C . HIS A 1 371 ? 1.563 1.819 4.273 1.00 90.00 371 HIS A C 1
ATOM 2937 O O . HIS A 1 371 ? 0.590 2.571 4.396 1.00 90.00 371 HIS A O 1
ATOM 2943 N N . ARG A 1 372 ? 2.398 1.565 5.289 1.00 90.69 372 ARG A N 1
ATOM 2944 C CA . ARG A 1 372 ? 2.264 2.228 6.602 1.00 90.69 372 ARG A CA 1
ATOM 2945 C C . ARG A 1 372 ? 2.575 3.708 6.470 1.00 90.69 372 ARG A C 1
ATOM 2947 O O . ARG A 1 372 ? 1.885 4.540 7.044 1.00 90.69 372 ARG A O 1
ATOM 2954 N N . GLU A 1 373 ? 3.554 4.016 5.637 1.00 91.44 373 GLU A N 1
ATOM 2955 C CA . GLU A 1 373 ? 4.036 5.346 5.297 1.00 91.44 373 GLU A CA 1
ATOM 2956 C C . GLU A 1 373 ? 2.923 6.189 4.661 1.00 91.44 373 GLU A C 1
ATOM 2958 O O . GLU A 1 373 ? 2.807 7.378 4.950 1.00 91.44 373 GLU A O 1
ATOM 2963 N N . ASP A 1 374 ? 2.045 5.570 3.863 1.00 92.69 374 ASP A N 1
ATOM 2964 C CA . ASP A 1 374 ? 0.868 6.236 3.295 1.00 92.69 374 ASP A CA 1
ATOM 2965 C C . ASP A 1 374 ? -0.135 6.634 4.396 1.00 92.69 374 ASP A C 1
ATOM 2967 O O . ASP A 1 374 ? -0.689 7.735 4.370 1.00 92.69 374 ASP A O 1
ATOM 2971 N N . LEU A 1 375 ? -0.376 5.744 5.372 1.00 93.94 375 LEU A N 1
ATOM 2972 C CA . LEU A 1 375 ? -1.224 6.045 6.529 1.00 93.94 375 LEU A CA 1
ATOM 2973 C C . LEU A 1 375 ? -0.574 7.127 7.398 1.00 93.94 375 LEU A C 1
ATOM 2975 O O . LEU A 1 375 ? -1.255 8.071 7.782 1.00 93.94 375 LEU A O 1
ATOM 2979 N N . HIS A 1 376 ? 0.725 7.017 7.674 1.00 92.56 376 HIS A N 1
ATOM 2980 C CA . HIS A 1 376 ? 1.485 7.998 8.443 1.00 92.56 376 HIS A CA 1
ATOM 2981 C C . HIS A 1 376 ? 1.388 9.387 7.796 1.00 92.56 376 HIS A C 1
ATOM 2983 O O . HIS A 1 376 ? 0.919 10.330 8.432 1.00 92.56 376 HIS A O 1
ATOM 2989 N N . SER A 1 377 ? 1.684 9.480 6.498 1.00 93.62 377 SER A N 1
ATOM 2990 C CA . SER A 1 377 ? 1.553 10.716 5.720 1.00 93.62 377 SER A CA 1
ATOM 2991 C C . SER A 1 377 ? 0.130 11.273 5.779 1.00 93.62 377 SER A C 1
ATOM 2993 O O . SER A 1 377 ? -0.069 12.478 5.928 1.00 93.62 377 SER A O 1
ATOM 2995 N N . HIS A 1 378 ? -0.893 10.416 5.684 1.00 94.44 378 HIS A N 1
ATOM 2996 C CA . HIS A 1 378 ? -2.285 10.844 5.823 1.00 94.44 378 HIS A CA 1
ATOM 2997 C C . HIS A 1 378 ? -2.582 11.409 7.218 1.00 94.44 378 HIS A C 1
ATOM 2999 O O . HIS A 1 378 ? -3.226 12.455 7.318 1.00 94.44 378 HIS A O 1
ATOM 3005 N N . LEU A 1 379 ? -2.111 10.750 8.278 1.00 93.44 379 LEU A N 1
ATOM 3006 C CA . LEU A 1 379 ? -2.294 11.213 9.649 1.00 93.44 379 LEU A CA 1
ATOM 3007 C C . LEU A 1 379 ? -1.642 12.588 9.856 1.00 93.44 379 LEU A C 1
ATOM 3009 O O . LEU A 1 379 ? -2.313 13.503 10.322 1.00 93.44 379 LEU A O 1
ATOM 3013 N N . GLU A 1 380 ? -0.400 12.777 9.412 1.00 93.38 380 GLU A N 1
ATOM 3014 C CA . GLU A 1 380 ? 0.302 14.062 9.533 1.00 93.38 380 GLU A CA 1
ATOM 3015 C C . GLU A 1 380 ? -0.360 15.189 8.731 1.00 93.38 380 GLU A C 1
ATOM 3017 O O . GLU A 1 380 ? -0.565 16.296 9.233 1.00 93.38 380 GLU A O 1
ATOM 3022 N N . THR A 1 381 ? -0.716 14.913 7.475 1.00 93.94 381 THR A N 1
ATOM 3023 C CA . THR A 1 381 ? -1.244 15.935 6.556 1.00 93.94 381 THR A CA 1
ATOM 3024 C C . THR A 1 381 ? -2.704 16.286 6.821 1.00 93.94 381 THR A C 1
ATOM 3026 O O . THR A 1 381 ? -3.109 17.419 6.573 1.00 93.94 381 THR A O 1
ATOM 3029 N N . THR A 1 382 ? -3.506 15.333 7.306 1.00 93.88 382 THR A N 1
ATOM 3030 C CA . THR A 1 382 ? -4.961 15.505 7.469 1.00 93.88 382 THR A CA 1
ATOM 3031 C C . THR A 1 382 ? -5.366 15.744 8.920 1.00 93.88 382 THR A C 1
ATOM 3033 O O . THR A 1 382 ? -6.328 16.468 9.171 1.00 93.88 382 THR A O 1
ATOM 3036 N N . HIS A 1 383 ? -4.653 15.142 9.874 1.00 92.81 383 HIS A N 1
ATOM 3037 C CA . HIS A 1 383 ? -4.968 15.221 11.304 1.00 92.81 383 HIS A CA 1
ATOM 3038 C C . HIS A 1 383 ? -3.945 16.038 12.103 1.00 92.81 383 HIS A C 1
ATOM 3040 O O . HIS A 1 383 ? -4.135 16.266 13.295 1.00 92.81 383 HIS A O 1
ATOM 3046 N N . GLY A 1 384 ? -2.919 16.559 11.427 1.00 92.88 384 GLY A N 1
ATOM 3047 C CA . GLY A 1 384 ? -1.897 17.413 12.008 1.00 92.88 384 GLY A CA 1
ATOM 3048 C C . GLY A 1 384 ? -0.648 16.635 12.401 1.00 92.88 384 GLY A C 1
ATOM 3049 O O . GLY A 1 384 ? -0.650 15.415 12.554 1.00 92.88 384 GLY A O 1
ATOM 3050 N N . GLN A 1 385 ? 0.436 17.379 12.587 1.00 93.12 385 GLN A N 1
ATOM 3051 C CA . GLN A 1 385 ? 1.747 16.836 12.914 1.00 93.12 385 GLN A CA 1
ATOM 3052 C C . GLN A 1 385 ? 2.379 17.603 14.071 1.00 93.12 385 GLN A C 1
ATOM 3054 O O . GLN A 1 385 ? 2.244 18.826 14.182 1.00 93.12 385 GLN A O 1
ATOM 3059 N N . THR A 1 386 ? 3.121 16.888 14.903 1.00 90.94 386 THR A N 1
ATOM 3060 C CA . THR A 1 386 ? 3.981 17.453 15.938 1.00 90.94 386 THR A CA 1
ATOM 3061 C C . THR A 1 386 ? 5.427 17.321 15.495 1.00 90.94 386 THR A C 1
ATOM 3063 O O . THR A 1 386 ? 5.852 16.282 14.998 1.00 90.94 386 THR A O 1
ATOM 3066 N N . LYS A 1 387 ? 6.184 18.402 15.662 1.00 92.44 387 LYS A N 1
ATOM 3067 C CA . LYS A 1 387 ? 7.606 18.452 15.340 1.00 92.44 387 LYS A CA 1
ATOM 3068 C C . LYS A 1 387 ? 8.417 18.103 16.579 1.00 92.44 387 LYS A C 1
ATOM 3070 O O . LYS A 1 387 ? 8.134 18.643 17.644 1.00 92.44 387 LYS A O 1
ATOM 3075 N N . TYR A 1 388 ? 9.436 17.273 16.413 1.00 91.19 388 TYR A N 1
ATOM 3076 C CA . TYR A 1 388 ? 10.325 16.868 17.497 1.00 91.19 388 TYR A CA 1
ATOM 3077 C C . TYR A 1 388 ? 11.751 16.648 16.984 1.00 91.19 388 TYR A C 1
ATOM 3079 O O . TYR A 1 388 ? 12.014 16.670 15.780 1.00 91.19 388 TYR A O 1
ATOM 3087 N N . TYR A 1 389 ? 12.677 16.462 17.910 1.00 92.19 389 TYR A N 1
ATOM 3088 C CA . TYR A 1 389 ? 14.049 16.045 17.670 1.00 92.19 389 TYR A CA 1
ATOM 3089 C C . TYR A 1 389 ? 14.314 14.792 18.503 1.00 92.19 389 TYR A C 1
ATOM 3091 O O . TYR A 1 389 ? 13.901 14.740 19.660 1.00 92.19 389 TYR A O 1
ATOM 3099 N N . LYS A 1 390 ? 15.007 13.801 17.934 1.00 90.50 390 LYS A N 1
ATOM 3100 C CA . LYS A 1 390 ? 15.453 12.608 18.669 1.00 90.50 390 LYS A CA 1
ATOM 3101 C C . LYS A 1 390 ? 16.957 12.642 18.901 1.00 90.50 390 LYS A C 1
ATOM 3103 O O . LYS A 1 390 ? 17.712 13.005 17.995 1.00 90.50 390 LYS A O 1
ATOM 3108 N N . CYS A 1 391 ? 17.394 12.264 20.099 1.00 90.94 391 CYS A N 1
ATOM 3109 C CA . CYS A 1 391 ? 18.818 12.117 20.387 1.00 90.94 391 CYS A CA 1
ATOM 3110 C C . CYS A 1 391 ? 19.348 10.800 19.800 1.00 90.94 391 CYS A C 1
ATOM 3112 O O . CYS A 1 391 ? 18.980 9.710 20.244 1.00 90.94 391 CYS A O 1
ATOM 3114 N N . TYR A 1 392 ? 20.220 10.898 18.794 1.00 89.31 392 TYR A N 1
ATOM 3115 C CA . TYR A 1 392 ? 20.800 9.728 18.130 1.00 89.31 392 TYR A CA 1
ATOM 3116 C C . TYR A 1 392 ? 21.745 8.912 19.038 1.00 89.31 392 TYR A C 1
ATOM 3118 O O . TYR A 1 392 ? 21.590 7.689 19.069 1.00 89.31 392 TYR A O 1
ATOM 3126 N N . PRO A 1 393 ? 22.666 9.526 19.815 1.00 90.38 393 PRO A N 1
ATOM 3127 C CA . PRO A 1 393 ? 23.464 8.790 20.798 1.00 90.38 393 PRO A CA 1
ATOM 3128 C C . PRO A 1 393 ? 22.621 7.996 21.802 1.00 90.38 393 PRO A C 1
ATOM 3130 O O . PRO A 1 393 ? 22.809 6.790 21.914 1.00 90.38 393 PRO A O 1
ATOM 3133 N N . CYS A 1 394 ? 21.633 8.624 22.454 1.00 89.88 394 CYS A N 1
ATOM 3134 C CA . CYS A 1 394 ? 20.710 7.926 23.360 1.00 89.88 394 CYS A CA 1
ATOM 3135 C C . CYS A 1 394 ? 20.018 6.739 22.676 1.00 89.88 394 CYS A C 1
ATOM 3137 O O . CYS A 1 394 ? 20.007 5.637 23.222 1.00 89.88 394 CYS A O 1
ATOM 3139 N N . SER A 1 395 ? 19.515 6.943 21.451 1.00 86.06 395 SER A N 1
ATOM 3140 C CA . SER A 1 395 ? 18.841 5.888 20.681 1.00 86.06 395 SER A CA 1
ATOM 3141 C C . SER A 1 395 ? 19.767 4.697 20.403 1.00 86.06 395 SER A C 1
ATOM 3143 O O . SER A 1 395 ? 19.331 3.553 20.457 1.00 86.06 395 SER A O 1
ATOM 3145 N N . THR A 1 396 ? 21.059 4.952 20.164 1.00 85.00 396 THR A N 1
ATOM 3146 C CA . THR A 1 396 ? 22.080 3.906 19.950 1.00 85.00 396 THR A CA 1
ATOM 3147 C C . THR A 1 396 ? 22.310 3.063 21.211 1.00 85.00 396 THR A C 1
ATOM 3149 O O . THR A 1 396 ? 22.668 1.894 21.115 1.00 85.00 396 THR A O 1
ATOM 3152 N N . HIS A 1 397 ? 22.051 3.627 22.393 1.00 84.50 397 HIS A N 1
ATOM 3153 C CA . HIS A 1 397 ? 22.087 2.921 23.677 1.00 84.50 397 HIS A CA 1
ATOM 3154 C C . HIS A 1 397 ? 20.716 2.367 24.101 1.00 84.50 397 HIS A C 1
ATOM 3156 O O . HIS A 1 397 ? 20.536 1.999 25.259 1.00 84.50 397 HIS A O 1
ATOM 3162 N N . GLY A 1 398 ? 19.738 2.321 23.188 1.00 81.94 398 GLY A N 1
ATOM 3163 C CA . GLY A 1 398 ? 18.397 1.801 23.463 1.00 81.94 398 GLY A CA 1
ATOM 3164 C C . GLY A 1 398 ? 17.523 2.716 24.325 1.00 81.94 398 GLY A C 1
ATOM 3165 O O . GLY A 1 398 ? 16.483 2.281 24.811 1.00 81.94 398 GLY A O 1
ATOM 3166 N N . ILE A 1 399 ? 17.917 3.978 24.526 1.00 85.44 399 ILE A N 1
ATOM 3167 C CA . ILE A 1 399 ? 17.156 4.952 25.316 1.00 85.44 399 ILE A CA 1
ATOM 3168 C C . ILE A 1 399 ? 16.479 5.937 24.364 1.00 85.44 399 ILE A C 1
ATOM 3170 O O . ILE A 1 399 ? 17.143 6.708 23.669 1.00 85.44 399 ILE A O 1
ATOM 3174 N N . TYR A 1 400 ? 15.147 5.961 24.359 1.00 86.44 400 TYR A N 1
ATOM 3175 C CA . TYR A 1 400 ? 14.403 6.970 23.614 1.00 86.44 400 TYR A CA 1
ATOM 3176 C C . TYR A 1 400 ? 14.353 8.294 24.389 1.00 86.44 400 TYR A C 1
ATOM 3178 O O . TYR A 1 400 ? 13.946 8.332 25.549 1.00 86.44 400 TYR A O 1
ATOM 3186 N N . ARG A 1 401 ? 14.782 9.389 23.744 1.00 88.12 401 ARG A N 1
ATOM 3187 C CA . ARG A 1 401 ? 14.643 10.761 24.256 1.00 88.12 401 ARG A CA 1
ATOM 3188 C C . ARG A 1 401 ? 14.218 11.711 23.147 1.00 88.12 401 ARG A C 1
ATOM 3190 O O . ARG A 1 401 ? 14.927 11.857 22.142 1.00 88.12 401 ARG A O 1
ATOM 3197 N N . GLU A 1 402 ? 13.088 12.376 23.367 1.00 88.12 402 GLU A N 1
ATOM 3198 C CA . GLU A 1 402 ? 12.532 13.385 22.469 1.00 88.12 402 GLU A CA 1
ATOM 3199 C C . GLU A 1 402 ? 12.651 14.801 23.031 1.00 88.12 402 GLU A C 1
ATOM 3201 O O . GLU A 1 402 ? 12.536 15.033 24.231 1.00 88.12 402 GLU A O 1
ATOM 3206 N N . PHE A 1 403 ? 12.843 15.761 22.131 1.00 92.00 403 PHE A N 1
ATOM 3207 C CA . PHE A 1 403 ? 12.943 17.181 22.448 1.00 92.00 403 PHE A CA 1
ATOM 3208 C C . PHE A 1 403 ? 12.064 17.984 21.494 1.00 92.00 403 PHE A C 1
ATOM 3210 O O . PHE A 1 403 ? 11.976 17.679 20.302 1.00 92.00 403 PHE A O 1
ATOM 3217 N N . HIS A 1 404 ? 11.428 19.040 21.993 1.00 91.25 404 HIS A N 1
ATOM 3218 C CA . HIS A 1 404 ? 10.502 19.860 21.201 1.00 91.25 404 HIS A CA 1
ATOM 3219 C C . HIS A 1 404 ? 11.128 21.176 20.724 1.00 91.25 404 HIS A C 1
ATOM 3221 O O . HIS A 1 404 ? 10.592 21.835 19.827 1.00 91.25 404 HIS A O 1
ATOM 3227 N N . SER A 1 405 ? 12.297 21.529 21.258 1.00 93.94 405 SER A N 1
ATOM 3228 C CA . SER A 1 405 ? 13.078 22.690 20.855 1.00 93.94 405 SER A CA 1
ATOM 3229 C C . SER A 1 405 ? 14.481 22.273 20.401 1.00 93.94 405 SER A C 1
ATOM 3231 O O . SER A 1 405 ? 15.044 21.270 20.841 1.00 93.94 405 SER A O 1
ATOM 3233 N N . LYS A 1 406 ? 15.054 23.059 19.481 1.00 94.06 406 LYS A N 1
ATOM 3234 C CA . LYS A 1 406 ? 16.443 22.866 19.045 1.00 94.06 406 LYS A CA 1
ATOM 3235 C C . LYS A 1 406 ? 17.431 23.182 20.176 1.00 94.06 406 LYS A C 1
ATOM 3237 O O . LYS A 1 406 ? 18.500 22.588 20.207 1.00 94.06 406 LYS A O 1
ATOM 3242 N N . ALA A 1 407 ? 17.080 24.110 21.069 1.00 94.31 407 ALA A N 1
ATOM 3243 C CA . ALA A 1 407 ? 17.918 24.473 22.205 1.00 94.31 407 ALA A CA 1
ATOM 3244 C C . ALA A 1 407 ? 18.021 23.305 23.194 1.00 94.31 407 ALA A C 1
ATOM 3246 O O . ALA A 1 407 ? 19.129 22.939 23.561 1.00 94.31 407 ALA A O 1
ATOM 3247 N N . ASP A 1 408 ? 16.902 22.649 23.501 1.00 95.06 408 ASP A N 1
ATOM 3248 C CA . ASP A 1 408 ? 16.851 21.577 24.503 1.00 95.06 408 ASP A CA 1
ATOM 3249 C C . ASP A 1 408 ? 17.687 20.367 24.066 1.00 95.06 408 ASP A C 1
ATOM 3251 O O . ASP A 1 408 ? 18.458 19.818 24.845 1.00 95.06 408 ASP A O 1
ATOM 3255 N N . ILE A 1 409 ? 17.589 19.964 22.789 1.00 94.75 409 ILE A N 1
ATOM 3256 C CA . ILE A 1 409 ? 18.430 18.870 22.285 1.00 94.75 409 ILE A CA 1
ATOM 3257 C C . ILE A 1 409 ? 19.901 19.278 22.204 1.00 94.75 409 ILE A C 1
ATOM 3259 O O . ILE A 1 409 ? 20.775 18.441 22.394 1.00 94.75 409 ILE A O 1
ATOM 3263 N N . HIS A 1 410 ? 20.200 20.545 21.911 1.00 93.75 410 HIS A N 1
ATOM 3264 C CA . HIS A 1 410 ? 21.580 21.019 21.910 1.00 93.75 410 HIS A CA 1
ATOM 3265 C C . HIS A 1 410 ? 22.181 20.975 23.314 1.00 93.75 410 HIS A C 1
ATOM 3267 O O . HIS A 1 410 ? 23.276 20.448 23.461 1.00 93.75 410 HIS A O 1
ATOM 3273 N N . GLU A 1 411 ? 21.451 21.464 24.313 1.00 95.56 411 GLU A N 1
ATOM 3274 C CA . GLU A 1 411 ? 21.842 21.416 25.720 1.00 95.56 411 GLU A CA 1
ATOM 3275 C C . GLU A 1 411 ? 22.040 19.972 26.189 1.00 95.56 411 GLU A C 1
ATOM 3277 O O . GLU A 1 411 ? 23.092 19.642 26.727 1.00 95.56 411 GLU A O 1
ATOM 3282 N N . HIS A 1 412 ? 21.093 19.080 25.893 1.00 94.75 412 HIS A N 1
ATOM 3283 C CA . HIS A 1 412 ? 21.231 17.659 26.205 1.00 94.75 412 HIS A CA 1
ATOM 3284 C C . HIS A 1 412 ? 22.466 17.028 25.548 1.00 94.75 412 HIS A C 1
ATOM 3286 O O . HIS A 1 412 ? 23.200 16.297 26.204 1.00 94.75 412 HIS A O 1
ATOM 3292 N N . LEU A 1 413 ? 22.721 17.305 24.264 1.00 93.94 413 LEU A N 1
ATOM 3293 C CA . LEU A 1 413 ? 23.912 16.791 23.584 1.00 93.94 413 LEU A CA 1
ATOM 3294 C C . LEU A 1 413 ? 25.199 17.348 24.201 1.00 93.94 413 LEU A C 1
ATOM 3296 O O . LEU A 1 413 ? 26.163 16.606 24.333 1.00 93.94 413 LEU A O 1
ATOM 3300 N N . ASP A 1 414 ? 25.210 18.620 24.595 1.00 93.06 414 ASP A N 1
ATOM 3301 C CA . ASP A 1 414 ? 26.383 19.256 25.198 1.00 93.06 414 ASP A CA 1
ATOM 3302 C C . ASP A 1 414 ? 26.673 18.705 26.609 1.00 93.06 414 ASP A C 1
ATOM 3304 O O . ASP A 1 414 ? 27.838 18.585 26.988 1.00 93.06 414 ASP A O 1
ATOM 3308 N N . LEU A 1 415 ? 25.636 18.326 27.366 1.00 94.06 415 LEU A N 1
ATOM 3309 C CA . LEU A 1 415 ? 25.759 17.782 28.724 1.00 94.06 415 LEU A CA 1
ATOM 3310 C C . LEU A 1 415 ? 26.015 16.269 28.752 1.00 94.06 415 LEU A C 1
ATOM 3312 O O . LEU A 1 415 ? 26.955 15.812 29.400 1.00 94.06 415 LEU A O 1
ATOM 3316 N N . ASP A 1 416 ? 25.191 15.493 28.049 1.00 93.50 416 ASP A N 1
ATOM 3317 C CA . ASP A 1 416 ? 25.174 14.029 28.150 1.00 93.50 416 ASP A CA 1
ATOM 3318 C C . ASP A 1 416 ? 26.025 13.351 27.058 1.00 93.50 416 ASP A C 1
ATOM 3320 O O . ASP A 1 416 ? 26.402 12.183 27.187 1.00 93.50 416 ASP A O 1
ATOM 3324 N N . HIS A 1 417 ? 26.357 14.070 25.977 1.00 93.12 417 HIS A N 1
ATOM 3325 C CA . HIS A 1 417 ? 27.102 13.546 24.826 1.00 93.12 417 HIS A CA 1
ATOM 3326 C C . HIS A 1 417 ? 28.191 14.512 24.306 1.00 93.12 417 HIS A C 1
ATOM 3328 O O . HIS A 1 417 ? 28.243 14.782 23.103 1.00 93.12 417 HIS A O 1
ATOM 3334 N N . PRO A 1 418 ? 29.115 14.999 25.158 1.00 89.88 418 PRO A N 1
ATOM 3335 C CA . PRO A 1 418 ? 30.050 16.080 24.810 1.00 89.88 418 PRO A CA 1
ATOM 3336 C C . PRO A 1 418 ? 31.019 15.744 23.663 1.00 89.88 418 PRO A C 1
ATOM 3338 O O . PRO A 1 418 ? 31.598 16.639 23.051 1.00 89.88 418 PRO A O 1
ATOM 3341 N N . THR A 1 419 ? 31.214 14.460 23.354 1.00 89.69 419 THR A N 1
ATOM 3342 C CA . THR A 1 419 ? 32.063 13.984 22.249 1.00 89.69 419 THR A CA 1
ATOM 3343 C C . THR A 1 419 ? 31.310 13.810 20.927 1.00 89.69 419 THR A C 1
ATOM 3345 O O . THR A 1 419 ? 31.922 13.476 19.912 1.00 89.69 419 THR A O 1
ATOM 3348 N N . PHE A 1 420 ? 29.990 14.013 20.908 1.00 88.81 420 PHE A N 1
ATOM 3349 C CA . PHE A 1 420 ? 29.174 13.827 19.715 1.00 88.81 420 PHE A CA 1
ATOM 3350 C C . PHE A 1 420 ? 29.340 14.995 18.735 1.00 88.81 420 PHE A C 1
ATOM 3352 O O . PHE A 1 420 ? 28.921 16.123 18.999 1.00 88.81 420 PHE A O 1
ATOM 3359 N N . ASP A 1 421 ? 29.907 14.716 17.557 1.00 87.44 421 ASP A N 1
ATOM 3360 C CA . ASP A 1 421 ? 30.000 15.706 16.485 1.00 87.44 421 ASP A CA 1
ATOM 3361 C C . ASP A 1 421 ? 28.613 15.959 15.869 1.00 87.44 421 ASP A C 1
ATOM 3363 O O . ASP A 1 421 ? 28.068 15.142 15.122 1.00 87.44 421 ASP A O 1
ATOM 3367 N N . ARG A 1 422 ? 28.045 17.128 16.177 1.00 83.38 422 ARG A N 1
ATOM 3368 C CA . ARG A 1 422 ? 26.774 17.626 15.625 1.00 83.38 422 ARG A CA 1
ATOM 3369 C C . ARG A 1 422 ? 26.942 18.513 14.381 1.00 83.38 422 ARG A C 1
ATOM 3371 O O . ARG A 1 422 ? 25.968 19.142 13.957 1.00 83.38 422 ARG A O 1
ATOM 3378 N N . SER A 1 423 ? 28.151 18.619 13.820 1.00 83.06 423 SER A N 1
ATOM 3379 C CA . SER A 1 423 ? 28.432 19.423 12.623 1.00 83.06 423 SER A CA 1
ATOM 3380 C C . SER A 1 423 ? 27.718 18.880 11.384 1.00 83.06 423 SER A C 1
ATOM 3382 O O . SER A 1 423 ? 27.356 17.706 11.310 1.00 83.06 423 SER A O 1
ATOM 3384 N N . ARG A 1 424 ? 27.501 19.749 10.389 1.00 77.62 424 ARG A N 1
ATOM 3385 C CA . ARG A 1 424 ? 26.941 19.341 9.092 1.00 77.62 424 ARG A CA 1
ATOM 3386 C C . ARG A 1 424 ? 27.999 18.755 8.160 1.00 77.62 424 ARG A C 1
ATOM 3388 O O . ARG A 1 424 ? 27.628 18.000 7.268 1.00 77.62 424 ARG A O 1
ATOM 3395 N N . GLU A 1 425 ? 29.271 19.122 8.326 1.00 79.69 425 GLU A N 1
ATOM 3396 C CA . GLU A 1 425 ? 30.348 18.696 7.428 1.00 79.69 425 GLU A CA 1
ATOM 3397 C C . GLU A 1 425 ? 30.869 17.292 7.741 1.00 79.69 425 GLU A C 1
ATOM 3399 O O . GLU A 1 425 ? 31.219 16.556 6.820 1.00 79.69 425 GLU A O 1
ATOM 3404 N N . ARG A 1 426 ? 30.977 16.941 9.028 1.00 79.56 426 ARG A N 1
ATOM 3405 C CA . ARG A 1 426 ? 31.628 15.699 9.484 1.00 79.56 426 ARG A CA 1
ATOM 3406 C C . ARG A 1 426 ? 30.809 14.906 10.502 1.00 79.56 426 ARG A C 1
ATOM 3408 O O . ARG A 1 426 ? 31.032 13.706 10.647 1.00 79.56 426 ARG A O 1
ATOM 3415 N N . GLY A 1 427 ? 29.856 15.562 11.155 1.00 82.06 427 GLY A N 1
ATOM 3416 C CA . GLY A 1 427 ? 29.024 14.996 12.202 1.00 82.06 427 GLY A CA 1
ATOM 3417 C C . GLY A 1 427 ? 27.646 14.531 11.739 1.00 82.06 427 GLY A C 1
ATOM 3418 O O . GLY A 1 427 ? 27.347 14.400 10.550 1.00 82.06 427 GLY A O 1
ATOM 3419 N N . ARG A 1 428 ? 26.769 14.294 12.717 1.00 85.06 428 ARG A N 1
ATOM 3420 C CA . ARG A 1 428 ? 25.347 14.006 12.505 1.00 85.06 428 ARG A CA 1
ATOM 3421 C C . ARG A 1 428 ? 24.518 15.111 13.165 1.00 85.06 428 ARG A C 1
ATOM 3423 O O . ARG A 1 428 ? 24.271 15.054 14.371 1.00 85.06 428 ARG A O 1
ATOM 3430 N N . PRO A 1 429 ? 24.063 16.121 12.406 1.00 86.31 429 PRO A N 1
ATOM 3431 C CA . PRO A 1 429 ? 23.305 17.220 12.983 1.00 86.31 429 PRO A CA 1
ATOM 3432 C C . PRO A 1 429 ? 21.934 16.732 13.482 1.00 86.31 429 PRO A C 1
ATOM 3434 O O . PRO A 1 429 ? 21.320 15.881 12.832 1.00 86.31 429 PRO A O 1
ATOM 3437 N N . PRO A 1 430 ? 21.400 17.303 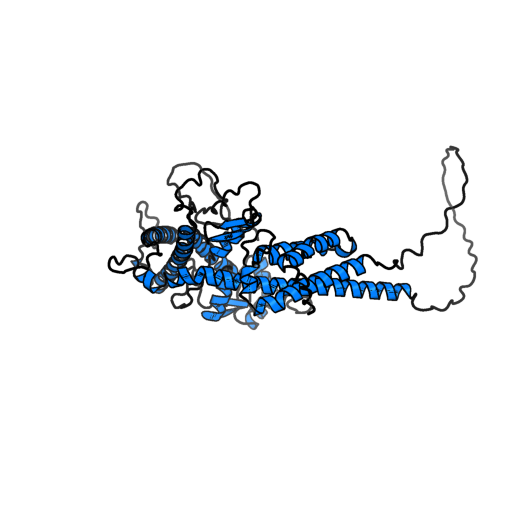14.578 1.00 88.50 430 PRO A N 1
ATOM 3438 C CA . PRO A 1 430 ? 20.023 17.076 14.996 1.00 88.50 430 PRO A CA 1
ATOM 3439 C C . PRO A 1 430 ? 19.040 17.361 13.859 1.00 88.50 430 PRO A C 1
ATOM 3441 O O . PRO A 1 430 ? 18.934 18.492 13.369 1.00 88.50 430 PRO A O 1
ATOM 3444 N N . VAL A 1 431 ? 18.309 16.329 13.440 1.00 89.06 431 VAL A N 1
ATOM 3445 C CA . VAL A 1 431 ? 17.290 16.436 12.395 1.00 89.06 431 VAL A CA 1
ATOM 3446 C C . VAL A 1 431 ? 15.938 16.670 13.047 1.00 89.06 431 VAL A C 1
ATOM 3448 O O . VAL A 1 431 ? 15.567 16.002 14.010 1.00 89.06 431 VAL A O 1
ATOM 3451 N N . LYS A 1 432 ? 15.203 17.642 12.508 1.00 91.50 432 LYS A N 1
ATOM 3452 C CA . LYS A 1 432 ? 13.821 17.893 12.897 1.00 91.50 432 LYS A CA 1
ATOM 3453 C C . LYS A 1 432 ? 12.927 16.850 12.238 1.00 91.50 432 LYS A C 1
ATOM 3455 O O . LYS A 1 432 ? 12.858 16.806 11.012 1.00 91.50 432 LYS A O 1
ATOM 3460 N N . LEU A 1 433 ? 12.252 16.059 13.053 1.00 90.75 433 LEU A N 1
ATOM 3461 C CA . LEU A 1 433 ? 11.329 15.010 12.641 1.00 90.75 433 LEU A CA 1
ATOM 3462 C C . LEU A 1 433 ? 9.879 15.447 12.863 1.00 90.75 433 LEU A C 1
ATOM 3464 O O . LEU A 1 433 ? 9.603 16.459 13.523 1.00 90.75 433 LEU A O 1
ATOM 3468 N N . THR A 1 434 ? 8.959 14.682 12.288 1.00 90.44 434 THR A N 1
ATOM 3469 C CA . THR A 1 434 ? 7.514 14.863 12.423 1.00 90.44 434 THR A CA 1
ATOM 3470 C C . THR A 1 434 ? 6.855 13.543 12.804 1.00 90.44 434 THR A C 1
ATOM 3472 O O . THR A 1 434 ? 7.375 12.470 12.501 1.00 90.44 434 THR A O 1
ATOM 3475 N N . ARG A 1 435 ? 5.762 13.642 13.563 1.00 88.50 435 ARG A N 1
ATOM 3476 C CA . ARG A 1 435 ? 4.860 12.529 13.879 1.00 88.50 435 ARG A CA 1
ATOM 3477 C C . ARG A 1 435 ? 3.411 13.014 13.868 1.00 88.50 435 ARG A C 1
ATOM 3479 O O . ARG A 1 435 ? 3.191 14.215 14.070 1.00 88.50 435 ARG A O 1
ATOM 3486 N N . PRO A 1 436 ? 2.408 12.127 13.751 1.00 89.62 436 PRO A N 1
ATOM 3487 C CA . PRO A 1 436 ? 1.005 12.496 13.853 1.00 89.62 436 PRO A CA 1
ATOM 3488 C C . PRO A 1 436 ? 0.677 13.154 15.190 1.00 89.62 436 PRO A C 1
ATOM 3490 O O . PRO A 1 436 ? 1.057 12.662 16.254 1.00 89.62 436 PRO A O 1
ATOM 3493 N N . ALA A 1 437 ? -0.065 14.256 15.145 1.00 87.19 437 ALA A N 1
ATOM 3494 C CA . ALA A 1 437 ? -0.527 14.923 16.351 1.00 87.19 437 ALA A CA 1
ATOM 3495 C C . ALA A 1 437 ? -1.634 14.102 17.037 1.00 87.19 437 ALA A C 1
ATOM 3497 O O . ALA A 1 437 ? -2.541 13.585 16.389 1.00 87.19 437 ALA A O 1
ATOM 3498 N N . GLY A 1 438 ? -1.575 14.001 18.367 1.00 81.81 438 GLY A N 1
ATOM 3499 C CA . GLY A 1 438 ? -2.660 13.440 19.182 1.00 81.81 438 GLY A CA 1
ATOM 3500 C C . GLY A 1 438 ? -2.803 11.914 19.167 1.00 81.81 438 GLY A C 1
ATOM 3501 O O . GLY A 1 438 ? -3.646 11.392 19.891 1.00 81.81 438 GLY A O 1
ATOM 3502 N N . VAL A 1 439 ? -1.977 11.179 18.416 1.00 86.44 439 VAL A N 1
ATOM 3503 C CA . VAL A 1 439 ? -1.969 9.709 18.458 1.00 86.44 439 VAL A CA 1
ATOM 3504 C C . VAL A 1 439 ? -1.089 9.247 19.619 1.00 86.44 439 VAL A C 1
ATOM 3506 O O . VAL A 1 439 ? 0.123 9.124 19.478 1.00 86.44 439 VAL A O 1
ATOM 3509 N N . ARG A 1 440 ? -1.708 9.040 20.784 1.00 83.75 440 ARG A N 1
ATOM 3510 C CA . ARG A 1 440 ? -1.015 8.643 22.025 1.00 83.75 440 ARG A CA 1
ATOM 3511 C C . ARG A 1 440 ? -1.346 7.239 22.506 1.00 83.75 440 ARG A C 1
ATOM 3513 O O . ARG A 1 440 ? -0.734 6.769 23.452 1.00 83.75 440 ARG A O 1
ATOM 3520 N N . GLU A 1 441 ? -2.298 6.569 21.875 1.00 88.56 441 GLU A N 1
ATOM 3521 C CA . GLU A 1 441 ? -2.700 5.220 22.253 1.00 88.56 441 GLU A CA 1
ATOM 3522 C C . GLU A 1 441 ? -3.022 4.378 21.027 1.00 88.56 441 GLU A C 1
ATOM 3524 O O . GLU A 1 441 ? -3.484 4.890 20.003 1.00 88.56 441 GLU A O 1
ATOM 3529 N N . CYS A 1 442 ? -2.725 3.083 21.111 1.00 90.88 442 CYS A N 1
ATOM 3530 C CA . CYS A 1 442 ? -3.069 2.152 20.056 1.00 90.88 442 CYS A CA 1
ATOM 3531 C C . CYS A 1 442 ? -4.598 2.014 20.008 1.00 90.88 442 CYS A C 1
ATOM 3533 O O . CYS A 1 442 ? -5.201 1.643 21.014 1.00 90.88 442 CYS A O 1
ATOM 3535 N N . PRO A 1 443 ? -5.252 2.234 18.854 1.00 90.38 443 PRO A N 1
ATOM 3536 C CA . PRO A 1 443 ? -6.712 2.193 18.755 1.00 90.38 443 PRO A CA 1
ATOM 3537 C C . PRO A 1 443 ? -7.295 0.779 18.899 1.00 90.38 443 PRO A C 1
ATOM 3539 O O . PRO A 1 443 ? -8.513 0.633 18.884 1.00 90.38 443 PRO A O 1
ATOM 3542 N N . VAL A 1 444 ? -6.449 -0.257 18.977 1.00 89.38 444 VAL A N 1
ATOM 3543 C CA . VAL A 1 444 ? -6.858 -1.667 19.049 1.00 89.38 444 VAL A CA 1
ATOM 3544 C C . VAL A 1 444 ? -6.625 -2.264 20.434 1.00 89.38 444 VAL A C 1
ATOM 3546 O O . VAL A 1 444 ? -7.558 -2.819 20.999 1.00 89.38 444 VAL A O 1
ATOM 3549 N N . CYS A 1 445 ? -5.412 -2.158 20.983 1.00 87.62 445 CYS A N 1
ATOM 3550 C CA . CYS A 1 445 ? -5.070 -2.738 22.289 1.00 87.62 445 CYS A CA 1
ATOM 3551 C C . CYS A 1 445 ? -4.935 -1.694 23.412 1.00 87.62 445 CYS A C 1
ATOM 3553 O O . CYS A 1 445 ? -4.627 -2.046 24.546 1.00 87.62 445 CYS A O 1
ATOM 3555 N N . PHE A 1 446 ? -5.132 -0.406 23.105 1.00 87.69 446 PHE A N 1
ATOM 3556 C CA . PHE A 1 446 ? -5.038 0.728 24.038 1.00 87.69 446 PHE A CA 1
ATOM 3557 C C . PHE A 1 446 ? -3.711 0.879 24.779 1.00 87.69 446 PHE A C 1
ATOM 3559 O O . PHE A 1 446 ? -3.627 1.622 25.762 1.00 87.69 446 PHE A O 1
ATOM 3566 N N . LEU A 1 447 ? -2.658 0.235 24.273 1.00 86.69 447 LEU A N 1
ATOM 3567 C CA . LEU A 1 447 ? -1.296 0.499 24.699 1.00 86.69 447 LEU A CA 1
ATOM 3568 C C . LEU A 1 447 ? -0.991 1.986 24.488 1.00 86.69 447 LEU A C 1
ATOM 3570 O O . LEU A 1 447 ? -1.111 2.494 23.371 1.00 86.69 447 LEU A O 1
ATOM 3574 N N . GLN A 1 448 ? -0.632 2.681 25.563 1.00 84.69 448 GLN A N 1
ATOM 3575 C CA . GLN A 1 448 ? -0.219 4.078 25.494 1.00 84.69 448 GLN A CA 1
ATOM 3576 C C . GLN A 1 448 ? 1.189 4.155 24.900 1.00 84.69 448 GLN A C 1
ATOM 3578 O O . GLN A 1 448 ? 2.065 3.374 25.272 1.00 84.69 448 GLN A O 1
ATOM 3583 N N . ALA A 1 449 ? 1.415 5.127 24.021 1.00 77.25 449 ALA A N 1
ATOM 3584 C CA . ALA A 1 449 ? 2.744 5.581 23.651 1.00 77.25 449 ALA A CA 1
ATOM 3585 C C . ALA A 1 449 ? 3.366 6.223 24.899 1.00 77.25 449 ALA A C 1
ATOM 3587 O O . ALA A 1 449 ? 3.171 7.408 25.169 1.00 77.25 449 ALA A O 1
ATOM 3588 N N . GLY A 1 450 ? 4.021 5.409 25.727 1.00 68.38 450 GLY A N 1
ATOM 3589 C CA . GLY A 1 450 ? 4.783 5.913 26.863 1.00 68.38 450 GLY A CA 1
ATOM 3590 C C . GLY A 1 450 ? 5.945 6.784 26.387 1.00 68.38 450 GLY A C 1
ATOM 3591 O O . GLY A 1 450 ? 6.364 6.699 25.234 1.00 68.38 450 GLY A O 1
ATOM 3592 N N . GLU A 1 451 ? 6.523 7.571 27.294 1.00 58.50 451 GLU A N 1
ATOM 3593 C CA . GLU A 1 451 ? 7.668 8.451 26.998 1.00 58.50 451 GLU A CA 1
ATOM 3594 C C . GLU A 1 451 ? 8.925 7.697 26.523 1.00 58.50 451 GLU A C 1
ATOM 3596 O O . GLU A 1 451 ? 9.856 8.318 26.028 1.00 58.50 451 GLU A O 1
ATOM 3601 N N . ALA A 1 452 ? 8.953 6.366 26.655 1.00 61.53 452 ALA A N 1
ATOM 3602 C CA . ALA A 1 452 ? 10.056 5.500 26.244 1.00 61.53 452 ALA A CA 1
ATOM 3603 C C . ALA A 1 452 ? 9.909 4.900 24.831 1.00 61.53 452 ALA A C 1
ATOM 3605 O O . ALA A 1 452 ? 10.815 4.204 24.380 1.00 61.53 452 ALA A O 1
ATOM 3606 N N . TRP A 1 453 ? 8.783 5.112 24.140 1.00 73.19 453 TRP A N 1
ATOM 3607 C CA . TRP A 1 453 ? 8.553 4.535 22.812 1.00 73.19 453 TRP A CA 1
ATOM 3608 C C . TRP A 1 453 ? 8.932 5.520 21.712 1.00 73.19 453 TRP A C 1
ATOM 3610 O O . TRP A 1 453 ? 8.406 6.633 21.667 1.00 73.19 453 TRP A O 1
ATOM 3620 N N . ASP A 1 454 ? 9.769 5.079 20.771 1.00 82.44 454 ASP A N 1
ATOM 3621 C CA . ASP A 1 454 ? 9.985 5.831 19.537 1.00 82.44 454 ASP A CA 1
ATOM 3622 C C . ASP A 1 454 ? 8.662 5.900 18.742 1.00 82.44 454 ASP A C 1
ATOM 3624 O O . ASP A 1 454 ? 8.033 4.863 18.509 1.00 82.44 454 ASP A O 1
ATOM 3628 N N . PRO A 1 455 ? 8.198 7.088 18.312 1.00 84.19 455 PRO A N 1
ATOM 3629 C CA . PRO A 1 455 ? 6.957 7.264 17.565 1.00 84.19 455 PRO A CA 1
ATOM 3630 C C . PRO A 1 455 ? 6.850 6.381 16.326 1.00 84.19 455 PRO A C 1
ATOM 3632 O O . PRO A 1 455 ? 5.757 5.919 16.005 1.00 84.19 455 PRO A O 1
ATOM 3635 N N . GLU A 1 456 ? 7.973 6.131 15.650 1.00 84.06 456 GLU A N 1
ATOM 3636 C CA . GLU A 1 456 ? 8.042 5.222 14.503 1.00 84.06 456 GLU A CA 1
ATOM 3637 C C . GLU A 1 456 ? 7.701 3.782 14.935 1.00 84.06 456 GLU A C 1
ATOM 3639 O O . GLU A 1 456 ? 6.780 3.178 14.384 1.00 84.06 456 GLU A O 1
ATOM 3644 N N . GLN A 1 457 ? 8.335 3.278 16.000 1.00 86.25 457 GLN A N 1
ATOM 3645 C CA . GLN A 1 457 ? 8.060 1.948 16.567 1.00 86.25 457 GLN A CA 1
ATOM 3646 C C . GLN A 1 457 ? 6.617 1.813 17.068 1.00 86.25 457 GLN A C 1
ATOM 3648 O O . GLN A 1 457 ? 5.971 0.776 16.897 1.00 86.25 457 GLN A O 1
ATOM 3653 N N . PHE A 1 458 ? 6.078 2.872 17.671 1.00 88.88 458 PHE A N 1
ATOM 3654 C CA . PHE A 1 458 ? 4.691 2.890 18.117 1.00 88.88 458 PHE A CA 1
ATOM 3655 C C . PHE A 1 458 ? 3.705 2.810 16.938 1.00 88.88 458 PHE A C 1
ATOM 3657 O O . PHE A 1 458 ? 2.740 2.042 16.983 1.00 88.88 458 PHE A O 1
ATOM 3664 N N . LEU A 1 459 ? 3.946 3.549 15.851 1.00 90.06 459 LEU A N 1
ATOM 3665 C CA . LEU A 1 459 ? 3.125 3.444 14.641 1.00 90.06 459 LEU A CA 1
ATOM 3666 C C . LEU A 1 459 ? 3.277 2.085 13.950 1.00 90.06 459 LEU A C 1
ATOM 3668 O O . LEU A 1 459 ? 2.300 1.581 13.391 1.00 90.06 459 LEU A O 1
ATOM 3672 N N . ASP A 1 460 ? 4.448 1.459 14.034 1.00 89.69 460 ASP A N 1
ATOM 3673 C CA . ASP A 1 460 ? 4.658 0.093 13.558 1.00 89.69 460 ASP A CA 1
ATOM 3674 C C . ASP A 1 460 ? 3.833 -0.922 14.347 1.00 89.69 460 ASP A C 1
ATOM 3676 O O . ASP A 1 460 ? 3.157 -1.763 13.745 1.00 89.69 460 ASP A O 1
ATOM 3680 N N . HIS A 1 461 ? 3.788 -0.788 15.674 1.00 90.94 461 HIS A N 1
ATOM 3681 C CA . HIS A 1 461 ? 2.896 -1.570 16.529 1.00 90.94 461 HIS A CA 1
ATOM 3682 C C . HIS A 1 461 ? 1.422 -1.412 16.113 1.00 90.94 461 HIS A C 1
ATOM 3684 O O . HIS A 1 461 ? 0.714 -2.405 15.917 1.00 90.94 461 HIS A O 1
ATOM 3690 N N . VAL A 1 462 ? 0.955 -0.174 15.902 1.00 92.25 462 VAL A N 1
ATOM 3691 C CA . VAL A 1 462 ? -0.409 0.078 15.401 1.00 92.25 462 VAL A CA 1
ATOM 3692 C C . VAL A 1 462 ? -0.611 -0.576 14.029 1.00 92.25 462 VAL A C 1
ATOM 3694 O O . VAL A 1 462 ? -1.642 -1.205 13.776 1.00 92.25 462 VAL A O 1
ATOM 3697 N N . GLY A 1 463 ? 0.384 -0.476 13.147 1.00 93.00 463 GLY A N 1
ATOM 3698 C CA . GLY A 1 463 ? 0.378 -1.081 11.820 1.00 93.00 463 GLY A CA 1
ATOM 3699 C C . GLY A 1 463 ? 0.193 -2.599 11.848 1.00 93.00 463 GLY A C 1
ATOM 3700 O O . GLY A 1 463 ? -0.583 -3.122 11.045 1.00 93.00 463 GLY A O 1
ATOM 3701 N N . VAL A 1 464 ? 0.838 -3.301 12.785 1.00 91.12 464 VAL A N 1
ATOM 3702 C CA . VAL A 1 464 ? 0.684 -4.755 12.977 1.00 91.12 464 VAL A CA 1
ATOM 3703 C C . VAL A 1 464 ? -0.770 -5.115 13.286 1.00 91.12 464 VAL A C 1
ATOM 3705 O O . VAL A 1 464 ? -1.349 -5.946 12.583 1.00 91.12 464 VAL A O 1
ATOM 3708 N N . HIS A 1 465 ? -1.403 -4.431 14.245 1.00 92.56 465 HIS A N 1
ATOM 3709 C CA . HIS A 1 465 ? -2.811 -4.668 14.576 1.00 92.56 465 HIS A CA 1
ATOM 3710 C C . HIS A 1 465 ? -3.751 -4.393 13.396 1.00 92.56 465 HIS A C 1
ATOM 3712 O O . HIS A 1 465 ? -4.638 -5.198 13.103 1.00 92.56 465 HIS A O 1
ATOM 3718 N N . LEU A 1 466 ? -3.560 -3.274 12.689 1.00 94.88 466 LEU A N 1
ATOM 3719 C CA . LEU A 1 466 ? -4.386 -2.937 11.525 1.00 94.88 466 LEU A CA 1
ATOM 3720 C C . LEU A 1 466 ? -4.244 -3.980 10.410 1.00 94.88 466 LEU A C 1
ATOM 3722 O O . LEU A 1 466 ? -5.244 -4.373 9.804 1.00 94.88 466 LEU A O 1
ATOM 3726 N N . ARG A 1 467 ? -3.019 -4.459 10.163 1.00 93.44 467 ARG A N 1
ATOM 3727 C CA . ARG A 1 467 ? -2.744 -5.519 9.189 1.00 93.44 467 ARG A CA 1
ATOM 3728 C C . ARG A 1 467 ? -3.438 -6.818 9.563 1.00 93.44 467 ARG A C 1
ATOM 3730 O O . ARG A 1 467 ? -4.114 -7.391 8.712 1.00 93.44 467 ARG A O 1
ATOM 3737 N N . ASP A 1 468 ? -3.316 -7.255 10.808 1.00 91.19 468 ASP A N 1
ATOM 3738 C CA . ASP A 1 468 ? -3.900 -8.519 11.251 1.00 91.19 468 ASP A CA 1
ATOM 3739 C C . ASP A 1 468 ? -5.429 -8.499 11.194 1.00 91.19 468 ASP A C 1
ATOM 3741 O O . ASP A 1 468 ? -6.047 -9.421 10.662 1.00 91.19 468 ASP A O 1
ATOM 3745 N N . LEU A 1 469 ? -6.055 -7.401 11.620 1.00 93.50 469 LEU A N 1
ATOM 3746 C CA . LEU A 1 469 ? -7.500 -7.230 11.468 1.00 93.50 469 LEU A CA 1
ATOM 3747 C C . LEU A 1 469 ? -7.922 -7.194 9.997 1.00 93.50 469 LEU A C 1
ATOM 3749 O O . LEU A 1 469 ? -8.962 -7.749 9.642 1.00 93.50 469 LEU A O 1
ATOM 3753 N N . ALA A 1 470 ? -7.127 -6.571 9.121 1.00 94.62 470 ALA A N 1
ATOM 3754 C CA . ALA A 1 470 ? -7.416 -6.552 7.694 1.00 94.62 470 ALA A CA 1
ATOM 3755 C C . ALA A 1 470 ? -7.384 -7.958 7.081 1.00 94.62 470 ALA A C 1
ATOM 3757 O O . ALA A 1 470 ? -8.252 -8.252 6.261 1.00 94.62 470 ALA A O 1
ATOM 3758 N N . LEU A 1 471 ? -6.463 -8.839 7.497 1.00 92.62 471 LEU A N 1
ATOM 3759 C CA . LEU A 1 471 ? -6.366 -10.219 6.991 1.00 92.62 471 LEU A CA 1
ATOM 3760 C C . LEU A 1 471 ? -7.667 -11.012 7.165 1.00 92.62 471 LEU A C 1
ATOM 3762 O O . LEU A 1 471 ? -7.976 -11.856 6.328 1.00 92.62 471 LEU A O 1
ATOM 3766 N N . LEU A 1 472 ? -8.477 -10.691 8.180 1.00 92.31 472 LEU A N 1
ATOM 3767 C CA . LEU A 1 472 ? -9.793 -11.306 8.388 1.00 92.31 472 LEU A CA 1
ATOM 3768 C C . LEU A 1 472 ? -10.768 -11.062 7.226 1.00 92.31 472 LEU A C 1
ATOM 3770 O O . LEU A 1 472 ? -11.710 -11.834 7.055 1.00 92.31 472 LEU A O 1
ATOM 3774 N N . ALA A 1 473 ? -10.559 -10.015 6.422 1.00 93.69 473 ALA A N 1
ATOM 3775 C CA . ALA A 1 473 ? -11.369 -9.751 5.239 1.00 93.69 473 ALA A CA 1
ATOM 3776 C C . ALA A 1 473 ? -11.114 -10.760 4.110 1.00 93.69 473 ALA A C 1
ATOM 3778 O O . ALA A 1 473 ? -11.998 -10.988 3.285 1.00 93.69 473 ALA A O 1
ATOM 3779 N N . VAL A 1 474 ? -9.922 -11.351 4.037 1.00 89.38 474 VAL A N 1
ATOM 3780 C CA . VAL A 1 474 ? -9.533 -12.206 2.912 1.00 89.38 474 VAL A CA 1
ATOM 3781 C C . VAL A 1 474 ? -10.267 -13.555 2.998 1.00 89.38 474 VAL A C 1
ATOM 3783 O 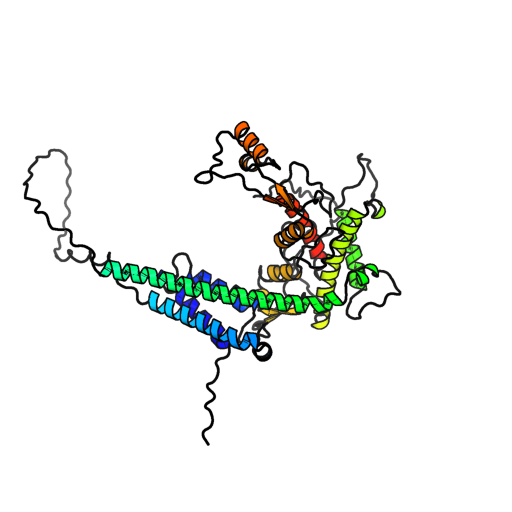O . VAL A 1 474 ? -10.191 -14.239 4.023 1.00 89.38 474 VAL A O 1
ATOM 3786 N N . PRO A 1 475 ? -10.992 -13.975 1.944 1.00 81.56 475 PRO A N 1
ATOM 3787 C CA . PRO A 1 475 ? -11.610 -15.299 1.893 1.00 81.56 475 PRO A CA 1
ATOM 3788 C C . PRO A 1 475 ? -10.592 -16.425 2.063 1.00 81.56 475 PRO A C 1
ATOM 3790 O O . PRO A 1 475 ? -9.507 -16.383 1.492 1.00 81.56 475 PRO A O 1
ATOM 3793 N N . GLY A 1 476 ? -10.944 -17.433 2.866 1.00 70.69 476 GLY A N 1
ATOM 3794 C CA . GLY A 1 476 ? -10.099 -18.609 3.093 1.00 70.69 476 GLY A CA 1
ATOM 3795 C C . GLY A 1 476 ? -8.932 -18.414 4.069 1.00 70.69 476 GLY A C 1
ATOM 3796 O O . GLY A 1 476 ? -8.190 -19.367 4.297 1.00 70.69 476 GLY A O 1
ATOM 3797 N N . VAL A 1 477 ? -8.760 -17.235 4.684 1.00 72.56 477 VAL A N 1
ATOM 3798 C CA . VAL A 1 477 ? -7.757 -17.065 5.749 1.00 72.56 477 VAL A CA 1
ATOM 3799 C C . VAL A 1 477 ? -8.167 -17.855 6.988 1.00 72.56 477 VAL A C 1
ATOM 3801 O O . VAL A 1 477 ? -9.192 -17.587 7.623 1.00 72.56 477 VAL A O 1
ATOM 3804 N N . VAL A 1 478 ? -7.325 -18.824 7.341 1.00 67.25 478 VAL A N 1
ATOM 3805 C CA . VAL A 1 478 ? -7.416 -19.581 8.589 1.00 67.25 478 VAL A CA 1
ATOM 3806 C C . VAL A 1 478 ? -6.665 -18.804 9.668 1.00 67.25 478 VAL A C 1
ATOM 3808 O O . VAL A 1 478 ? -5.487 -18.488 9.500 1.00 67.25 478 VAL A O 1
ATOM 3811 N N . CYS A 1 479 ? -7.356 -18.500 10.763 1.00 69.94 479 CYS A N 1
ATOM 3812 C CA . CYS A 1 479 ? -6.748 -18.048 12.011 1.00 69.94 479 CYS A CA 1
ATOM 3813 C C . CYS A 1 479 ? -6.731 -19.266 12.928 1.00 69.94 479 CYS A C 1
ATOM 3815 O O . CYS A 1 479 ? -7.775 -19.907 13.072 1.00 69.94 479 CYS A O 1
ATOM 3817 N N . ALA A 1 480 ? -5.587 -19.613 13.513 1.00 59.88 480 ALA A N 1
ATOM 3818 C CA . ALA A 1 480 ? -5.599 -20.607 14.576 1.00 59.88 480 ALA A CA 1
ATOM 3819 C C . ALA A 1 480 ? -6.380 -20.004 15.751 1.00 59.88 480 ALA A C 1
ATOM 3821 O O . ALA A 1 480 ? -6.068 -18.897 16.194 1.00 59.88 480 ALA A O 1
ATOM 3822 N N . ALA A 1 481 ? -7.432 -20.684 16.208 1.00 45.53 481 ALA A N 1
ATOM 3823 C CA . ALA A 1 481 ? -7.945 -20.401 17.538 1.00 45.53 481 ALA A CA 1
ATOM 3824 C C . ALA A 1 481 ? -6.805 -20.694 18.519 1.00 45.53 481 ALA A C 1
ATOM 3826 O O . ALA A 1 481 ? -6.042 -21.637 18.304 1.00 45.53 481 ALA A O 1
ATOM 3827 N N . VAL A 1 482 ? -6.672 -19.878 19.562 1.00 40.75 482 VAL A N 1
ATOM 3828 C CA . VAL A 1 482 ? -5.921 -20.291 20.746 1.00 40.75 482 VAL A CA 1
ATOM 3829 C C . VAL A 1 482 ? -6.653 -21.536 21.236 1.00 40.75 482 VAL A C 1
ATOM 3831 O O . VAL A 1 482 ? -7.770 -21.424 21.736 1.00 40.75 482 VAL A O 1
ATOM 3834 N N . GLU A 1 483 ? -6.129 -22.722 20.934 1.00 30.92 483 GLU A N 1
ATOM 3835 C CA . GLU A 1 483 ? -6.721 -23.958 21.424 1.00 30.92 483 GLU A CA 1
ATOM 3836 C C . GLU A 1 483 ? -6.590 -23.923 22.948 1.00 30.92 483 GLU A C 1
ATOM 3838 O O . GLU A 1 483 ? -5.490 -23.928 23.495 1.00 30.92 483 GLU A O 1
ATOM 3843 N N . GLU A 1 484 ? -7.726 -23.818 23.639 1.00 33.53 484 GLU A N 1
ATOM 3844 C CA . GLU A 1 484 ? -7.837 -24.227 25.034 1.00 33.53 484 GLU A CA 1
ATOM 3845 C C . GLU A 1 484 ? -7.666 -25.753 25.046 1.00 33.53 484 GLU A C 1
ATOM 3847 O O . GLU A 1 484 ? -8.629 -26.507 24.927 1.00 33.53 484 GLU A O 1
ATOM 3852 N N . GLY A 1 485 ? -6.414 -26.203 25.071 1.00 29.08 485 GLY A N 1
ATOM 3853 C CA . GLY A 1 485 ? -6.028 -27.607 25.040 1.00 29.08 485 GLY A CA 1
ATOM 3854 C C . GLY A 1 485 ? -4.724 -27.792 25.802 1.00 29.08 485 GLY A C 1
ATOM 3855 O O . GLY A 1 485 ? -3.733 -27.121 25.539 1.00 29.08 485 GLY A O 1
ATOM 3856 N N . GLU A 1 486 ? -4.782 -28.646 26.810 1.00 31.70 486 GLU A N 1
ATOM 3857 C CA . GLU A 1 486 ? -3.783 -28.868 27.847 1.00 31.70 486 GLU A CA 1
ATOM 3858 C C . GLU A 1 486 ? -2.427 -29.343 27.295 1.00 31.70 486 GLU A C 1
ATOM 3860 O O . GLU A 1 486 ? -2.369 -30.265 26.491 1.00 31.70 486 GLU A O 1
ATOM 3865 N N . GLY A 1 487 ? -1.345 -28.743 27.806 1.00 32.19 487 GLY A N 1
ATOM 3866 C CA . GLY A 1 487 ? -0.028 -29.367 27.966 1.00 32.19 487 GLY A CA 1
ATOM 3867 C C . GLY A 1 487 ? 0.733 -29.788 26.705 1.00 32.19 487 GLY A C 1
ATOM 3868 O O . GLY A 1 487 ? 0.664 -30.938 26.302 1.00 32.19 487 GLY A O 1
ATOM 3869 N N . GLU A 1 488 ? 1.600 -28.907 26.207 1.00 29.45 488 GLU A N 1
ATOM 3870 C CA . GLU A 1 488 ? 3.052 -29.154 26.193 1.00 29.45 488 GLU A CA 1
ATOM 3871 C C . GLU A 1 488 ? 3.788 -27.827 25.943 1.00 29.45 488 GLU A C 1
ATOM 3873 O O . GLU A 1 488 ? 3.452 -27.050 25.048 1.00 29.45 488 GLU A O 1
ATOM 3878 N N . GLU A 1 489 ? 4.745 -27.524 26.819 1.00 34.91 489 GLU A N 1
ATOM 3879 C CA . GLU A 1 489 ? 5.509 -26.280 26.859 1.00 34.91 489 GLU A CA 1
ATOM 3880 C C . GLU A 1 489 ? 6.282 -26.028 25.558 1.00 34.91 489 GLU A C 1
ATOM 3882 O O . GLU A 1 489 ? 7.326 -26.617 25.295 1.00 34.91 489 GLU A O 1
ATOM 3887 N N . GLY A 1 490 ? 5.807 -25.061 24.780 1.00 27.97 490 GLY A N 1
ATOM 3888 C CA . GLY A 1 490 ? 6.614 -24.299 23.836 1.00 27.97 490 GLY A CA 1
ATOM 3889 C C . GLY A 1 490 ? 6.623 -22.846 24.279 1.00 27.97 490 GLY A C 1
ATOM 3890 O O . GLY A 1 490 ? 5.947 -22.012 23.678 1.00 27.97 490 GLY A O 1
ATOM 3891 N N . VAL A 1 491 ? 7.314 -22.551 25.381 1.00 29.06 491 VAL A N 1
ATOM 3892 C CA . VAL A 1 491 ? 7.479 -21.180 25.867 1.00 29.06 491 VAL A CA 1
ATOM 3893 C C . VAL A 1 491 ? 8.224 -20.393 24.785 1.00 29.06 491 VAL A C 1
ATOM 3895 O O . VAL A 1 491 ? 9.417 -20.593 24.572 1.00 29.06 491 VAL A O 1
ATOM 3898 N N . ALA A 1 492 ? 7.518 -19.509 24.075 1.00 30.58 492 ALA A N 1
ATOM 3899 C CA . ALA A 1 492 ? 8.139 -18.465 23.269 1.00 30.58 492 ALA A CA 1
ATOM 3900 C C . ALA A 1 492 ? 8.706 -17.417 24.235 1.00 30.58 492 ALA A C 1
ATOM 3902 O O . ALA A 1 492 ? 8.081 -16.398 24.528 1.00 30.58 492 ALA A O 1
ATOM 3903 N N . VAL A 1 493 ? 9.860 -17.761 24.797 1.00 30.17 493 VAL A N 1
ATOM 3904 C CA . VAL A 1 493 ? 10.747 -16.860 25.518 1.00 30.17 493 VAL A CA 1
ATOM 3905 C C . VAL A 1 493 ? 11.451 -16.000 24.467 1.00 30.17 493 VAL A C 1
ATOM 3907 O O . VAL A 1 493 ? 11.999 -16.514 23.496 1.00 30.17 493 VAL A O 1
ATOM 3910 N N . ASP A 1 494 ? 11.372 -14.695 24.696 1.00 26.30 494 ASP A N 1
ATOM 3911 C CA . ASP A 1 494 ? 12.223 -13.630 24.170 1.00 26.30 494 ASP A CA 1
ATOM 3912 C C . ASP A 1 494 ? 12.017 -13.183 22.709 1.00 26.30 494 ASP A C 1
ATOM 3914 O O . ASP A 1 494 ? 12.537 -13.710 21.734 1.00 26.30 494 ASP A O 1
ATOM 3918 N N . GLY A 1 495 ? 11.268 -12.089 22.556 1.00 32.31 495 GLY A N 1
ATOM 3919 C CA . GLY A 1 495 ? 11.898 -10.791 22.807 1.00 32.31 495 GLY A CA 1
ATOM 3920 C C . GLY A 1 495 ? 13.197 -10.480 22.060 1.00 32.31 495 GLY A C 1
ATOM 3921 O O . GLY A 1 495 ? 14.010 -9.755 22.608 1.00 32.31 495 GLY A O 1
ATOM 3922 N N . GLU A 1 496 ? 13.386 -10.944 20.827 1.00 23.33 496 GLU A N 1
ATOM 3923 C CA . GLU A 1 496 ? 14.405 -10.380 19.933 1.00 23.33 496 GLU A CA 1
ATOM 3924 C C . GLU A 1 496 ? 13.790 -9.978 18.590 1.00 23.33 496 GLU A C 1
ATOM 3926 O O . GLU A 1 496 ? 13.745 -10.721 17.610 1.00 23.33 496 GLU A O 1
ATOM 3931 N N . VAL A 1 497 ? 13.304 -8.736 18.548 1.00 30.36 497 VAL A N 1
ATOM 3932 C CA . VAL A 1 497 ? 13.191 -7.985 17.298 1.00 30.36 497 VAL A CA 1
ATOM 3933 C C . VAL A 1 497 ? 14.616 -7.577 16.929 1.00 30.36 497 VAL A C 1
ATOM 3935 O O . VAL A 1 497 ? 15.129 -6.574 17.417 1.00 30.36 497 VAL A O 1
ATOM 3938 N N . LEU A 1 498 ? 15.286 -8.395 16.117 1.00 25.39 498 LEU A N 1
ATOM 3939 C CA . LEU A 1 498 ? 16.575 -8.043 15.524 1.00 25.39 498 LEU A CA 1
ATOM 3940 C C . LEU A 1 498 ? 16.355 -6.994 14.419 1.00 25.39 498 LEU A C 1
ATOM 3942 O O . LEU A 1 498 ? 16.045 -7.343 13.282 1.00 25.39 498 LEU A O 1
ATOM 3946 N N . TRP A 1 499 ? 16.463 -5.739 14.869 1.00 35.03 499 TRP A N 1
ATOM 3947 C CA . TRP A 1 499 ? 16.930 -4.486 14.244 1.00 35.03 499 TRP A CA 1
ATOM 3948 C C . TRP A 1 499 ? 16.532 -4.150 12.803 1.00 35.03 499 TRP A C 1
ATOM 3950 O O . TRP A 1 499 ? 17.085 -4.747 11.851 1.00 35.03 499 TRP A O 1
#

Secondary structure (DSSP, 8-state):
-----------HHHHHHHHHHHHHHHHTSHHHHGGGHHHHHHHHIIIIIIHHHT-STT---TT-HHHHHH-HHHHHHHHHHHHHHHHHHHHHHHHHHSPPPPTTTTS------------------------------------------HHHHHHHHHHHHHHHHHHHHHHHHHHHHHHHHHHHHHHHHHHHHHHHHHS-HHHHHTTT-TT----TTS-HHHHHHHHHHHHHHHHHHSPPS--S--SS---PPPGGGS-HHHHHHHHHHHHHHHHHHHHHHHHHHHTT---TTS--TT-PPPBPTT-TT--BPPPPPPPPTT--EEE-TTT--EEEGGGGSTTHHHHHHHHHH--EE---TT-----EESSHHHHHHHHHHHH-EEEEEE-HHHHHTT---EESSHHHHHHHHHHH-TT----SSSS-PPPEEEEETT--B-TTT--B--TTS-HHHHHHHHHHHHHHHHHTTSTTPPPPP------------------

Sequence (499 aa):
MASPTTTSACSINEESLAIIPLLESCRNIPLLMNEGWAASQLLKYQTVWIMKLRIGRTSNGLLDEETLRQETEIRETLPANVSHLKMAVETCIDMASSRPPSPTEFGTLDRYEIEGAYDADDDSVYETESFPQTMPTYTVGPQPYTPTSPTSIHFQTWKGNIQRAKKTVESRLASLQFFADQVKRIHYRKLRKVPDSRFRRREYAHLGNIRYQFHPDVDVEDLIALRKKVLGVLFGYMPRAGGVVGRTGAGTSRLSDLSDDRLQSLLQIVFGVLRRRNRFNFWGGRNGAAPAGVTQSQRRGRPVLGSLIHARWPAPPRLRDGDATFICPICGDTLLRAESEHGNWEIHVSADLSPYTCFIPTCKTSTTFRHREDLHSHLETTHGQTKYYKCYPCSTHGIYREFHSKADIHEHLDLDHPTFDRSRERGRPPVKLTRPAGVRECPVCFLQAGEAWDPEQFLDHVGVHLRDLALLAVPGVVCAAVEEGEGEEGVAVDGEVLW

Organism: NCBI:txid1448316

pLDDT: mean 75.05, std 21.54, range [23.33, 96.25]

Radius of gyration: 33.65 Å; chains: 1; bounding box: 118×55×100 Å

Foldseek 3Di:
DDDDPPPPPQQLLRLLVVVLVLLVVLCVQVVCCVVHNSVVLNCLSCVQQCFLQVRHPPDPGLDDVVNLVVPVVCVVVSSVLSVQLSVLSVVLSVLSVPQQDDPPPPPPDDDDDDDDDDDDDDDDDDDDDDDDDDDDDDDDDDDDDDDDDVSVVVNVVSVVVSVVSSVSSVVSSVVSSVVSVVSSVVVLCVLLVVLDVQQDVVNVVCLVVPPDDGDPLFPSVVLNVLLVVLVVVLQVLADDPDDDPDPDDDDGDDLVVDDPFLNLLSSLLSSLLSSLLSSQSSLLVVVPNPQLPPDPPDDFADFDPLAPLRKHDDQADDDDPPDQWDQGNGSRDIGGPVCNDPPSVVLVVLQSLLLATASGSPDPDSDRHSDLVVNFVCLCVPQHKQKWWWDPVCVVVLFTDIGRDPVVSVVCCVPVPVPADLDPPPGVNTDIDMGGPPPQAQSRHRHGPPNRDDRVVVSVVSVSVSNNSSSSSTPPIDGDDPPPDDDDDPPPDDDDPPD